Protein AF-0000000080196824 (afdb_homodimer)

Radius of gyration: 29.75 Å; Cα contacts (8 Å, |Δi|>4): 1132; chains: 2; bounding box: 91×101×77 Å

Nearest PDB structures (foldseek):
  8g93-assembly1_B  TM=7.989E-01  e=3.102E-22  Canis lupus familiaris
  8g9v-assembly2_C  TM=8.357E-01  e=9.296E-22  Homo sapiens
  8g93-assembly1_A  TM=8.268E-01  e=2.183E-21  Canis lupus familiaris
  9av4-assembly1_A  TM=8.297E-01  e=2.466E-21  Homo sapiens
  8g9m-assembly1_A  TM=8.787E-01  e=1.980E-15  Acinetobacter baumannii

Foldseek 3Di:
DPPVVVVVVVVVVVVVVVVVVVVVVVLVPQFDFAQQAAAEEEFEPLLDFLNVLLQLVSQLSNHQYEYEEQDPVSVVVSQVVSLVRQNPPPPPDPDSPPVPPDPDDDPDPPPPPGDPSYHYDNAQQLDLVRLLVVLVPDDAHQEYAYPFADFDPAFPVPDDVSSLSSRLRRLAVSLVSNCVRHVVVCLVVLGHEYEHEAECLLVPPDPRGNSRSVSRVNSVVVQVVVVVVSVVSPPDPGNYFYEYEYEYAAPPPPPPPPPPPPPPPPDPPPPDPCPCPPPPPVPDPPDPPPPPVPPCVLPVVVVLPCPPRDHDGSNNSSVVVVVCSRRRPHYHYVVNVVVCLVVLVVDDPVVSVVVVCVSPPDDPPPPD/DPPVVVVVVVVVVVVVVVVVVVVVVVLVPQFDFAQQAAAEEEEEPLLDFLNVLLQLVSQLSNHQYEYEEQDPVSVVVSQVVSLVRQNPPPPPDPPSPPPPPDPDDDDDDPPPPGDPSYHYDNAQQLDLVRLLVVLVPDDAHQEYAYPFADFDPAFPVPDDVSSLSSRLRRLAVSLVSNCVRHVVVCLVVLGHEYEHEAECLLVPPDPRGNSRSVSRVNSVVVQVVVQVVSVVSPPDPGNYFYEYEYEYAAPPPPPPPPPPVPPPPPDPPPDDPCPCPPPPPVPPPDDPPPPPVPPCVLPVVVVLPCPPRDHDGSNNSSVVRVVCSRRRPHYHYVVNVVVCLVVLVVDDPVVSVVVVCVSPPDDPPPPD

Solvent-accessible surface area (backbone atoms only — not comparable to full-atom values): 40588 Å² total; per-residue (Å²): 118,64,65,63,56,47,55,52,49,52,53,51,47,51,50,38,47,52,45,41,54,53,42,57,58,46,49,69,70,65,55,52,80,47,86,55,56,71,37,31,32,38,26,32,30,19,47,48,67,44,20,25,40,35,50,55,52,41,39,55,51,34,18,31,37,34,32,31,27,70,49,63,70,42,42,50,52,42,35,57,57,43,49,69,55,70,68,51,64,78,63,88,68,84,71,76,70,72,79,74,64,76,79,70,83,70,94,74,69,84,67,72,77,53,30,90,45,51,45,77,46,77,34,47,49,60,34,66,67,46,44,51,56,54,56,68,69,50,70,86,55,34,29,40,37,43,44,38,75,52,72,77,91,60,49,52,83,77,50,61,68,65,58,47,51,35,28,38,24,32,34,32,47,44,56,52,54,47,46,61,67,43,44,61,57,13,61,73,68,39,39,23,35,46,35,40,57,50,34,44,42,39,79,39,46,26,54,55,36,29,62,44,9,11,22,28,15,15,36,50,17,35,48,42,3,48,47,42,36,51,57,69,65,39,79,60,92,59,56,50,44,44,25,40,39,33,41,51,42,67,58,70,78,61,80,67,80,67,77,70,67,75,71,64,81,72,80,77,77,77,80,69,89,67,83,70,85,74,76,80,75,69,75,71,79,70,70,82,65,80,72,65,73,54,73,55,68,83,54,33,58,70,63,39,64,48,75,59,89,56,79,38,50,36,59,58,52,21,51,51,50,53,49,27,64,29,35,62,43,51,70,44,46,42,61,56,43,59,53,53,52,47,54,47,66,63,30,51,65,72,56,37,51,55,56,47,46,68,74,66,63,71,65,76,76,70,78,123,119,65,64,65,56,46,55,52,49,52,52,51,47,51,53,37,48,53,45,42,55,53,41,56,59,47,48,70,71,64,54,52,79,46,85,55,56,69,37,31,33,39,25,32,29,20,46,47,66,44,21,26,40,35,50,55,51,42,40,55,51,35,17,31,38,35,34,32,27,69,48,64,69,42,42,51,51,41,35,57,56,44,49,70,56,69,67,50,65,80,63,88,68,84,72,77,69,70,81,74,64,74,82,72,83,70,92,72,76,82,64,72,77,53,32,91,47,51,47,76,45,75,34,48,47,60,35,66,65,47,43,50,55,55,57,69,70,50,72,86,54,35,29,39,37,43,44,39,73,54,72,76,91,59,50,53,83,76,48,60,68,68,59,47,52,35,26,38,24,31,36,32,47,43,57,52,56,48,45,61,66,42,45,60,57,13,60,75,69,38,41,22,34,47,35,41,57,49,35,43,41,38,78,38,46,26,54,54,36,28,62,45,10,11,22,28,15,15,36,50,18,34,47,43,3,49,46,41,36,51,57,70,66,38,75,64,91,58,55,50,44,43,26,39,37,33,41,52,42,66,59,68,78,61,79,68,78,67,75,71,67,73,70,65,82,74,80,79,77,73,85,68,90,67,86,67,84,73,77,78,76,70,74,71,78,68,70,82,65,80,71,65,74,53,73,57,68,82,54,32,54,72,62,38,63,48,76,59,89,58,81,40,50,38,59,58,52,21,50,53,51,54,49,27,64,30,34,61,43,51,69,44,46,43,62,56,43,60,55,55,52,47,53,47,66,63,31,52,66,71,58,36,50,55,56,45,47,68,74,65,63,70,65,77,77,70,78,124

Secondary structure (DSSP, 8-state):
-HHHHHHHHHHHHHHHHHHHHHHHHHHHHH------TT-EEEEETTTSHHHHHHHHHHHHTT-EEEEEES-HHHHHHHHHHHHTS----SSS------TTS---SS---------TTEEEEE--TT-HHHHHHHHHT----SEEEE------SS-GGGS-HHHHHHHHIIIIIHHHHHHHHHHHHHHHHT-EEEEEE--GGGTS--SS-HHHHHHHHHHHHHHHHHHHHHHHTTTS--SEEEEEEEES-B--------------------------------------------HHHHT-HHHHT--S--PBPHHHHHHHHHHHHHHT-SEEEESGGGGGGGGGGGS-HHHHHHHHHHHH--------/-HHHHHHHHHHHHHHHHHHHHHHHHHHHHH------TT-EEEEET-SSHHHHHHHHHHHHTT-EEEEEES-HHHHHHHHHHHTTS----SSS------TTSS--SS---------TTEEEEE--TT-HHHHHHHHHT----SEEEE------SS-GGGS-HHHHHHHHIIIIIHHHHHHHHHHHHHHHHT-EEEEEE--GGGTS--SS-HHHHHHHHHHHHHHHHHHHHHHHT-SS--SEEEEEEEES-B--------------------------------------------HHHHT-HHHHT--S--PBPHHHHHHHHHHHHHHT-SEEEESGGGGGGGGGGGS-HHHHHHHHHHHH--------

Organism: NCBI:txid67003

pLDDT: mean 73.85, std 26.49, range [19.97, 98.75]

InterPro domains:
  IPR002347 Short-chain dehydrogenase/reductase SDR [PF00106] (39-83)
  IPR002347 Short-chain dehydrogenase/reductase SDR [PF00106] (131-253)
  IPR002347 Short-chain dehydrogenase/reductase SDR [PR00081] (40-57)
  IPR002347 Short-chain dehydrogenase/reductase SDR [PR00081] (186-202)
  IPR002347 Short-chain dehydrogenase/reductase SDR [PR00081] (212-231)
  IPR036291 NAD(P)-binding domain superfamily [SSF51735] (35-358)

Sequence (736 aa):
MGKGKVGVMIFLIFVSITAWVLWSIYSFFIYRRTSVAGKTVLITGGSTGIGRCIALRFLKLNAKVVVWDYSLDKLEKLSQEANLIKSYRSDGEGEERDISDETSSTQEGTHTPSHSNLVTSVVDFSNRIHVQRAAKLLGPVHIVVNAANLSGTKHFFDRPDESTERILFTNVMCSLVLARVCLPSMLRQQDGHFVTITDMKGLIGDGEHPDYAASQWAAIGVHESIQMMIAGKKGKRGKVHSTLICPYGISSSSETISSSSSSSPSTLSLSSSMKGTTTKATSSPKPPTEDRLNRTSIFNPLRMFSFMPRQVTPEEVAEYCVWAVCYGVERVYIPNSLLFFPLLRILPVRWYLWIQSFFTSRKPLATSMGKGKVGVMIFLIFVSITAWVLWSIYSFFIYRRTSVAGKTVLITGGSTGIGRCIALRFLKLNAKVVVWDYSLDKLEKLSQEANLIKSYRSDGEGEERDISDETSSTQEGTHTPSHSNLVTSVVDFSNRIHVQRAAKLLGPVHIVVNAANLSGTKHFFDRPDESTERILFTNVMCSLVLARVCLPSMLRQQDGHFVTITDMKGLIGDGEHPDYAASQWAAIGVHESIQMMIAGKKGKRGKVHSTLICPYGISSSSETISSSSSSSPSTLSLSSSMKGTTTKATSSPKPPTEDRLNRTSIFNPLRMFSFMPRQVTPEEVAEYCVWAVCYGVERVYIPNSLLFFPLLRILPVRWYLWIQSFFTSRKPLATS

Structure (mmCIF, N/CA/C/O backbone):
data_AF-0000000080196824-model_v1
#
loop_
_entity.id
_entity.type
_entity.pdbx_description
1 polymer 'Short-chain dehydrogenase'
#
loop_
_atom_site.group_PDB
_atom_site.id
_atom_site.type_symbol
_atom_site.label_atom_id
_atom_site.label_alt_id
_atom_site.label_comp_id
_atom_site.label_asym_id
_atom_site.label_entity_id
_atom_site.label_seq_id
_atom_site.pdbx_PDB_ins_code
_atom_site.Cartn_x
_atom_site.Cartn_y
_atom_site.Cartn_z
_atom_site.occupancy
_atom_site.B_iso_or_equiv
_atom_site.auth_seq_id
_atom_site.auth_comp_id
_atom_site.auth_asym_id
_atom_site.auth_atom_id
_atom_site.pdbx_PDB_model_num
ATOM 1 N N . MET A 1 1 ? -2.152 5.789 30.969 1 39.38 1 MET A N 1
ATOM 2 C CA . MET A 1 1 ? -2.373 5.766 29.531 1 39.38 1 MET A CA 1
ATOM 3 C C . MET A 1 1 ? -1.915 4.438 28.938 1 39.38 1 MET A C 1
ATOM 5 O O . MET A 1 1 ? -2.531 3.93 28 1 39.38 1 MET A O 1
ATOM 9 N N . GLY A 1 2 ? -0.992 3.941 29.766 1 49.03 2 GLY A N 1
ATOM 10 C CA . GLY A 1 2 ? -0.23 2.762 29.391 1 49.03 2 GLY A CA 1
ATOM 11 C C . GLY A 1 2 ? -0.946 1.463 29.703 1 49.03 2 GLY A C 1
ATOM 12 O O . GLY A 1 2 ? -0.847 0.493 28.953 1 49.03 2 GLY A O 1
ATOM 13 N N . LYS A 1 3 ? -1.875 1.521 30.828 1 54.88 3 LYS A N 1
ATOM 14 C CA . LYS A 1 3 ? -2.42 0.269 31.359 1 54.88 3 LYS A CA 1
ATOM 15 C C . LYS A 1 3 ? -3.475 -0.302 30.406 1 54.88 3 LYS A C 1
ATOM 17 O O . LYS A 1 3 ? -3.49 -1.506 30.141 1 54.88 3 LYS A O 1
ATOM 22 N N . GLY A 1 4 ? -4.328 0.526 29.812 1 58.19 4 GLY A N 1
ATOM 23 C CA . GLY A 1 4 ? -5.387 0.082 28.922 1 58.19 4 GLY A CA 1
ATOM 24 C C . GLY A 1 4 ? -4.863 -0.506 27.625 1 58.19 4 GLY A C 1
ATOM 25 O O . GLY A 1 4 ? -5.383 -1.517 27.141 1 58.19 4 GLY A O 1
ATOM 26 N N . LYS A 1 5 ? -3.74 -0.051 27.219 1 67.06 5 LYS A N 1
ATOM 27 C CA . LYS A 1 5 ? -3.158 -0.546 25.969 1 67.06 5 LYS A CA 1
ATOM 28 C C . LYS A 1 5 ? -2.572 -1.943 26.156 1 67.06 5 LYS A C 1
ATOM 30 O O . LYS A 1 5 ? -2.727 -2.805 25.281 1 67.06 5 LYS A O 1
ATOM 35 N N . VAL A 1 6 ? -2.16 -2.248 27.391 1 63.53 6 VAL A N 1
ATOM 36 C CA . VAL A 1 6 ? -1.516 -3.529 27.656 1 63.53 6 VAL A CA 1
ATOM 37 C C . VAL A 1 6 ? -2.57 -4.633 27.734 1 63.53 6 VAL A C 1
ATOM 39 O O . VAL A 1 6 ? -2.383 -5.719 27.172 1 63.53 6 VAL A O 1
ATOM 42 N N . GLY A 1 7 ? -3.693 -4.371 28.406 1 62.88 7 GLY A N 1
ATOM 43 C CA . GLY A 1 7 ? -4.766 -5.348 28.5 1 62.88 7 GLY A CA 1
ATOM 44 C C . GLY A 1 7 ? -5.332 -5.742 27.156 1 62.88 7 GLY A C 1
ATOM 45 O O . GLY A 1 7 ? -5.566 -6.926 26.891 1 62.88 7 GLY A O 1
ATOM 46 N N . VAL A 1 8 ? -5.422 -4.883 26.344 1 68.06 8 VAL A N 1
ATOM 47 C CA . VAL A 1 8 ? -5.961 -5.133 25 1 68.06 8 VAL A CA 1
ATOM 48 C C . VAL A 1 8 ? -4.973 -5.977 24.203 1 68.06 8 VAL A C 1
ATOM 50 O O . VAL A 1 8 ? -5.375 -6.891 23.484 1 68.06 8 VAL A O 1
ATOM 53 N N . MET A 1 9 ? -3.762 -5.699 24.469 1 67.56 9 MET A N 1
ATOM 54 C CA . MET A 1 9 ? -2.74 -6.441 23.734 1 67.56 9 MET A CA 1
ATOM 55 C C . MET A 1 9 ? -2.734 -7.91 24.141 1 67.56 9 MET A C 1
ATOM 57 O O . MET A 1 9 ? -2.668 -8.797 23.297 1 67.56 9 MET A O 1
ATOM 61 N N . ILE A 1 10 ? -2.873 -8.117 25.422 1 64.88 10 ILE A N 1
ATOM 62 C CA . ILE A 1 10 ? -2.887 -9.484 25.938 1 64.88 10 ILE A CA 1
ATOM 63 C C . ILE A 1 10 ? -4.117 -10.219 25.406 1 64.88 10 ILE A C 1
ATOM 65 O O . ILE A 1 10 ? -4.027 -11.375 24.984 1 64.88 10 ILE A O 1
ATOM 69 N N . PHE A 1 11 ? -5.176 -9.602 25.5 1 68.81 11 PHE A N 1
ATOM 70 C CA . PHE A 1 11 ? -6.418 -10.188 25 1 68.81 11 PHE A CA 1
ATOM 71 C C . PHE A 1 11 ? -6.297 -10.523 23.516 1 68.81 11 PHE A C 1
ATOM 73 O O . PHE A 1 11 ? -6.688 -11.609 23.094 1 68.81 11 PHE A O 1
ATOM 80 N N . LEU A 1 12 ? -5.727 -9.727 22.75 1 67.62 12 LEU A N 1
ATOM 81 C CA . LEU A 1 12 ? -5.613 -9.938 21.312 1 67.62 12 LEU A CA 1
ATOM 82 C C . LEU A 1 12 ? -4.656 -11.086 21.016 1 67.62 12 LEU A C 1
ATOM 84 O O . LEU A 1 12 ? -4.891 -11.859 20.078 1 67.62 12 LEU A O 1
ATOM 88 N N . ILE A 1 13 ? -3.754 -11.164 21.828 1 65.5 13 ILE A N 1
ATOM 89 C CA . ILE A 1 13 ? -2.814 -12.266 21.656 1 65.5 13 ILE A CA 1
ATOM 90 C C . ILE A 1 13 ? -3.51 -13.594 21.938 1 65.5 13 ILE A C 1
ATOM 92 O O . ILE A 1 13 ? -3.346 -14.562 21.188 1 65.5 13 ILE A O 1
ATOM 96 N N . PHE A 1 14 ? -4.262 -13.578 23.016 1 65.88 14 PHE A N 1
ATOM 97 C CA . PHE A 1 14 ? -5.012 -14.781 23.344 1 65.88 14 PHE A CA 1
ATOM 98 C C . PHE A 1 14 ? -5.957 -15.164 22.219 1 65.88 14 PHE A C 1
ATOM 100 O O . PHE A 1 14 ? -6.035 -16.328 21.828 1 65.88 14 PHE A O 1
ATOM 107 N N . VAL A 1 15 ? -6.535 -14.297 21.719 1 68.19 15 VAL A N 1
ATOM 108 C CA . VAL A 1 15 ? -7.469 -14.531 20.625 1 68.19 15 VAL A CA 1
ATOM 109 C C . VAL A 1 15 ? -6.711 -15.039 19.406 1 68.19 15 VAL A C 1
ATOM 111 O O . VAL A 1 15 ? -7.164 -15.969 18.734 1 68.19 15 VAL A O 1
ATOM 114 N N . SER A 1 16 ? -5.527 -14.445 19.234 1 69.81 16 SER A N 1
ATOM 115 C CA . SER A 1 16 ? -4.754 -14.844 18.062 1 69.81 16 SER A CA 1
ATOM 116 C C . SER A 1 16 ? -4.254 -16.281 18.203 1 69.81 16 SER A C 1
ATOM 118 O O . SER A 1 16 ? -4.316 -17.047 17.234 1 69.81 16 SER A O 1
ATOM 120 N N . ILE A 1 17 ? -3.859 -16.578 19.375 1 67.81 17 ILE A N 1
ATOM 121 C CA . ILE A 1 17 ? -3.361 -17.922 19.609 1 67.81 17 ILE A CA 1
ATOM 122 C C . ILE A 1 17 ? -4.496 -18.938 19.438 1 67.81 17 ILE A C 1
ATOM 124 O O . ILE A 1 17 ? -4.324 -19.953 18.766 1 67.81 17 ILE A O 1
ATOM 128 N N . THR A 1 18 ? -5.59 -18.672 20.047 1 69.25 18 THR A N 1
ATOM 129 C CA . THR A 1 18 ? -6.742 -19.562 19.922 1 69.25 18 THR A CA 1
ATOM 130 C C . THR A 1 18 ? -7.156 -19.703 18.469 1 69.25 18 THR A C 1
ATOM 132 O O . THR A 1 18 ? -7.457 -20.812 18.016 1 69.25 18 THR A O 1
ATOM 135 N N . ALA A 1 19 ? -7.129 -18.703 17.828 1 69.62 19 ALA A N 1
ATOM 136 C CA . ALA A 1 19 ? -7.516 -18.719 16.422 1 69.62 19 ALA A CA 1
ATOM 137 C C . ALA A 1 19 ? -6.555 -19.578 15.602 1 69.62 19 ALA A C 1
ATOM 139 O O . ALA A 1 19 ? -6.98 -20.328 14.711 1 69.62 19 ALA A O 1
ATOM 140 N N . TRP A 1 20 ? -5.359 -19.5 15.953 1 70.19 20 TRP A N 1
ATOM 141 C CA . TRP A 1 20 ? -4.367 -20.281 15.211 1 70.19 20 TRP A CA 1
ATOM 142 C C . TRP A 1 20 ? -4.516 -21.766 15.5 1 70.19 20 TRP A C 1
ATOM 144 O O . TRP A 1 20 ? -4.387 -22.594 14.594 1 70.19 20 TRP A O 1
ATOM 154 N N . VAL A 1 21 ? -4.727 -22.047 16.672 1 68.56 21 VAL A N 1
ATOM 155 C CA . VAL A 1 21 ? -4.906 -23.453 17.031 1 68.56 21 VAL A CA 1
ATOM 156 C C . VAL A 1 21 ? -6.133 -24.016 16.328 1 68.56 21 VAL A C 1
ATOM 158 O O . VAL A 1 21 ? -6.066 -25.094 15.719 1 68.56 21 VAL A O 1
ATOM 161 N N . LEU A 1 22 ? -7.148 -23.375 16.328 1 70 22 LEU A N 1
ATOM 162 C CA . LEU A 1 22 ? -8.375 -23.828 15.68 1 70 22 LEU A CA 1
ATOM 163 C C . LEU A 1 22 ? -8.188 -23.906 14.172 1 70 22 LEU A C 1
ATOM 165 O O . LEU A 1 22 ? -8.695 -24.828 13.531 1 70 22 LEU A O 1
ATOM 169 N N 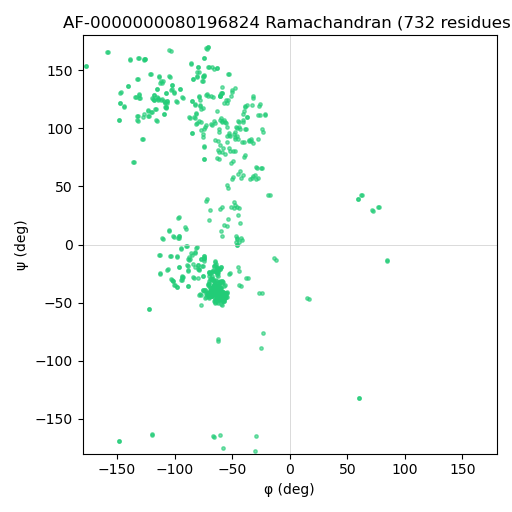. TRP A 1 23 ? -7.508 -22.984 13.695 1 72.69 23 TRP A N 1
ATOM 170 C CA . TRP A 1 23 ? -7.246 -22.984 12.266 1 72.69 23 TRP A CA 1
ATOM 171 C C . TRP A 1 23 ? -6.371 -24.156 11.859 1 72.69 23 TRP A C 1
ATOM 173 O O . TRP A 1 23 ? -6.582 -24.766 10.805 1 72.69 23 TRP A O 1
ATOM 183 N N . SER A 1 24 ? -5.363 -24.391 12.641 1 68.69 24 SER A N 1
ATOM 184 C CA . SER A 1 24 ? -4.48 -25.516 12.352 1 68.69 24 SER A CA 1
ATOM 185 C C . SER A 1 24 ? -5.258 -26.812 12.281 1 68.69 24 SER A C 1
ATOM 187 O O . SER A 1 24 ? -5.012 -27.641 11.398 1 68.69 24 SER A O 1
ATOM 189 N N . ILE A 1 25 ? -6.203 -26.953 13.023 1 68.06 25 ILE A N 1
ATOM 190 C CA . ILE A 1 25 ? -7.051 -28.141 13.016 1 68.06 25 ILE A CA 1
ATOM 191 C C . ILE A 1 25 ? -7.949 -28.125 11.781 1 68.06 25 ILE A C 1
ATOM 193 O O . ILE A 1 25 ? -8.07 -29.141 11.078 1 68.06 25 ILE A O 1
ATOM 197 N N . TYR A 1 26 ? -8.477 -27.078 11.562 1 70.31 26 TYR A N 1
ATOM 198 C CA . TYR A 1 26 ? -9.398 -26.891 10.438 1 70.31 26 TYR A CA 1
ATOM 199 C C . TYR A 1 26 ? -8.672 -27.094 9.109 1 70.31 26 TYR A C 1
ATOM 201 O O . TYR A 1 26 ? -9.195 -27.734 8.203 1 70.31 26 TYR A O 1
ATOM 209 N N . SER A 1 27 ? -7.527 -26.438 9.047 1 70.31 27 SER A N 1
ATOM 210 C CA . SER A 1 27 ? -6.746 -26.453 7.812 1 70.31 27 SER A CA 1
ATOM 211 C C . SER A 1 27 ? -6.395 -27.891 7.406 1 70.31 27 SER A C 1
ATOM 213 O O . SER A 1 27 ? -6.242 -28.172 6.219 1 70.31 27 SER A O 1
ATOM 215 N N . PHE A 1 28 ? -6.219 -28.703 8.352 1 66.69 28 PHE A N 1
ATOM 216 C CA . PHE A 1 28 ? -5.887 -30.094 8.086 1 66.69 28 PHE A CA 1
ATOM 217 C C . PHE A 1 28 ? -7.008 -30.781 7.324 1 66.69 28 PHE A C 1
ATOM 219 O O . PHE A 1 28 ? -6.758 -31.688 6.527 1 66.69 28 PHE A O 1
ATOM 226 N N . PHE A 1 29 ? -8.156 -30.234 7.434 1 67 29 PHE A N 1
ATOM 227 C CA . PHE A 1 29 ? -9.305 -30.906 6.852 1 67 29 PHE A CA 1
ATOM 228 C C . PHE A 1 29 ? -9.773 -30.203 5.594 1 67 29 PHE A C 1
ATOM 230 O O . PHE A 1 29 ? -10.391 -30.812 4.719 1 67 29 PHE A O 1
ATOM 237 N N . ILE A 1 30 ? -9.445 -29.016 5.461 1 66.62 30 ILE A N 1
ATOM 238 C CA . ILE A 1 30 ? -10.133 -28.25 4.438 1 66.62 30 ILE A CA 1
ATOM 239 C C . ILE A 1 30 ? -9.242 -28.125 3.201 1 66.62 30 ILE A C 1
ATOM 241 O O . ILE A 1 30 ? -9.742 -28.047 2.074 1 66.62 30 ILE A O 1
ATOM 245 N N . TYR A 1 31 ? -7.98 -28.094 3.395 1 71.06 31 TYR A N 1
ATOM 246 C CA . TYR A 1 31 ? -7.113 -27.891 2.242 1 71.06 31 TYR A CA 1
ATOM 247 C C . TYR A 1 31 ? -6.906 -29.188 1.473 1 71.06 31 TYR A C 1
ATOM 249 O O . TYR A 1 31 ? -6.309 -30.141 1.988 1 71.06 31 TYR A O 1
ATOM 257 N N . ARG A 1 32 ? -7.586 -29.266 0.33 1 79.62 32 ARG A N 1
ATOM 258 C CA . ARG A 1 32 ? -7.457 -30.406 -0.569 1 79.62 32 ARG A CA 1
ATOM 259 C C . ARG A 1 32 ? -6.766 -30.016 -1.867 1 79.62 32 ARG A C 1
ATOM 261 O O . ARG A 1 32 ? -7.008 -28.922 -2.4 1 79.62 32 ARG A O 1
ATOM 268 N N . ARG A 1 33 ? -5.992 -30.859 -2.289 1 87.06 33 ARG A N 1
ATOM 269 C CA . ARG A 1 33 ? -5.238 -30.562 -3.502 1 87.06 33 ARG A CA 1
ATOM 270 C C . ARG A 1 33 ? -6.141 -30.594 -4.73 1 87.06 33 ARG A C 1
ATOM 272 O O . ARG A 1 33 ? -6.953 -31.5 -4.891 1 87.06 33 ARG A O 1
ATOM 279 N N . THR A 1 34 ? -6.066 -29.578 -5.477 1 88.25 34 THR A N 1
ATOM 280 C CA . THR A 1 34 ? -6.789 -29.516 -6.738 1 88.25 34 THR A CA 1
ATOM 281 C C . THR A 1 34 ? -5.824 -29.531 -7.918 1 88.25 34 THR A C 1
ATOM 283 O O . THR A 1 34 ? -4.75 -28.922 -7.859 1 88.25 34 THR A O 1
ATOM 286 N N . SER A 1 35 ? -6.191 -30.25 -8.906 1 92.44 35 SER A N 1
ATOM 287 C CA . SER A 1 35 ? -5.352 -30.344 -10.094 1 92.44 35 SER A CA 1
ATOM 288 C C . SER A 1 35 ? -5.422 -29.062 -10.922 1 92.44 35 SER A C 1
ATOM 290 O O . SER A 1 35 ? -6.484 -28.453 -11.047 1 92.44 35 SER A O 1
ATOM 292 N N . VAL A 1 36 ? -4.289 -28.688 -11.547 1 95.06 36 VAL A N 1
ATOM 293 C CA . VAL A 1 36 ? -4.238 -27.516 -12.398 1 95.06 36 VAL A CA 1
ATOM 294 C C . VAL A 1 36 ? -4.082 -27.922 -13.859 1 95.06 36 VAL A C 1
ATOM 296 O O . VAL A 1 36 ? -3.902 -27.078 -14.734 1 95.06 36 VAL A O 1
ATOM 299 N N . ALA A 1 37 ? -4.129 -29.234 -14.07 1 94.88 37 ALA A N 1
ATOM 300 C CA . ALA A 1 37 ? -4.008 -29.75 -15.43 1 94.88 37 ALA A CA 1
ATOM 301 C C . ALA A 1 37 ? -5.129 -29.219 -16.312 1 94.88 37 ALA A C 1
ATOM 303 O O . ALA A 1 37 ? -6.301 -29.234 -15.93 1 94.88 37 ALA A O 1
ATOM 304 N N . GLY A 1 38 ? -4.715 -28.641 -17.469 1 94.38 38 GLY A N 1
ATOM 305 C CA . GLY A 1 38 ? -5.688 -28.156 -18.438 1 94.38 38 GLY A CA 1
ATOM 306 C C . GLY A 1 38 ? -6.18 -26.766 -18.125 1 94.38 38 GLY A C 1
ATOM 307 O O . GLY A 1 38 ? -6.844 -26.125 -18.953 1 94.38 38 GLY A O 1
ATOM 308 N N . LYS A 1 39 ? -5.93 -26.281 -16.953 1 96.06 39 LYS A N 1
ATOM 309 C CA . LYS A 1 39 ? -6.352 -24.922 -16.594 1 96.06 39 LYS A CA 1
ATOM 310 C C . LYS A 1 39 ? -5.457 -23.875 -17.25 1 96.06 39 LYS A C 1
ATOM 312 O O . LYS A 1 39 ? -4.25 -24.078 -17.391 1 96.06 39 LYS A O 1
ATOM 317 N N . THR A 1 40 ? -6.066 -22.781 -17.609 1 97.38 40 THR A N 1
ATOM 318 C CA . THR A 1 40 ? -5.312 -21.688 -18.188 1 97.38 40 THR A CA 1
ATOM 319 C C . THR A 1 40 ? -4.719 -20.797 -17.109 1 97.38 40 THR A C 1
ATOM 321 O O . THR A 1 40 ? -5.441 -20.281 -16.25 1 97.38 40 THR A O 1
ATOM 324 N N . VAL A 1 41 ? -3.375 -20.625 -17.156 1 98.5 41 VAL A N 1
ATOM 325 C CA . VAL A 1 41 ? -2.637 -19.828 -16.188 1 98.5 41 VAL A CA 1
ATOM 326 C C . VAL A 1 41 ? -1.981 -18.641 -16.891 1 98.5 41 VAL A C 1
ATOM 328 O O . VAL A 1 41 ? -1.159 -18.828 -17.797 1 98.5 41 VAL A O 1
ATOM 331 N N . LEU A 1 42 ? -2.381 -17.453 -16.531 1 98.62 42 LEU A N 1
ATOM 332 C CA . LEU A 1 42 ? -1.718 -16.25 -17 1 98.62 42 LEU A CA 1
ATOM 333 C C . LEU A 1 42 ? -0.636 -15.797 -16.031 1 98.62 42 LEU A C 1
ATOM 335 O O . LEU A 1 42 ? -0.902 -15.617 -14.844 1 98.62 42 LEU A O 1
ATOM 339 N N . ILE A 1 43 ? 0.582 -15.609 -16.516 1 98.69 43 ILE A N 1
ATOM 340 C CA . ILE A 1 43 ? 1.7 -15.156 -15.695 1 98.69 43 ILE A CA 1
ATOM 341 C C . ILE A 1 43 ? 2.281 -13.875 -16.281 1 98.69 43 ILE A C 1
ATOM 343 O O . ILE A 1 43 ? 2.789 -13.867 -17.406 1 98.69 43 ILE A O 1
ATOM 347 N N . THR A 1 44 ? 2.164 -12.82 -15.539 1 98.06 44 THR A N 1
ATOM 348 C CA . THR A 1 44 ? 2.848 -11.594 -15.922 1 98.06 44 THR A CA 1
ATOM 349 C C . THR A 1 44 ? 4.297 -11.609 -15.445 1 98.06 44 THR A C 1
ATOM 351 O O . THR A 1 44 ? 4.59 -12.094 -14.352 1 98.06 44 THR A O 1
ATOM 354 N N . GLY A 1 45 ? 5.176 -11.07 -16.266 1 97.06 45 GLY A N 1
ATOM 355 C CA . GLY A 1 45 ? 6.586 -11.141 -15.914 1 97.06 45 GLY A CA 1
ATOM 356 C C . GLY A 1 45 ? 7.102 -12.562 -15.828 1 97.06 45 GLY A C 1
ATOM 357 O O . GLY A 1 45 ? 7.836 -12.906 -14.891 1 97.06 45 GLY A O 1
ATOM 358 N N . GLY A 1 46 ? 6.703 -13.344 -16.75 1 97.31 46 GLY A N 1
ATOM 359 C CA . GLY A 1 46 ? 6.918 -14.773 -16.609 1 97.31 46 GLY A CA 1
ATOM 360 C C . GLY A 1 46 ? 8.164 -15.266 -17.312 1 97.31 46 GLY A C 1
ATOM 361 O O . GLY A 1 46 ? 8.422 -16.469 -17.359 1 97.31 46 GLY A O 1
ATOM 362 N N . SER A 1 47 ? 9 -14.367 -17.875 1 95.69 47 SER A N 1
ATOM 363 C CA . SER A 1 47 ? 10.133 -14.844 -18.656 1 95.69 47 SER A CA 1
ATOM 364 C C . SER A 1 47 ? 11.414 -14.844 -17.828 1 95.69 47 SER A C 1
ATOM 366 O O . SER A 1 47 ? 12.43 -15.383 -18.266 1 95.69 47 SER A O 1
ATOM 368 N N . THR A 1 48 ? 11.414 -14.242 -16.625 1 93.44 48 THR A N 1
ATOM 369 C CA . THR A 1 48 ? 12.625 -14.18 -15.812 1 93.44 48 THR A CA 1
ATOM 370 C C . THR A 1 48 ? 12.297 -14.438 -14.344 1 93.44 48 THR A C 1
ATOM 372 O O . THR A 1 48 ? 11.125 -14.461 -13.961 1 93.44 48 THR A O 1
ATOM 375 N N . GLY A 1 49 ? 13.266 -14.805 -13.641 1 93.5 49 GLY A N 1
ATOM 376 C CA . GLY A 1 49 ? 13.172 -14.852 -12.188 1 93.5 49 GLY A CA 1
ATOM 377 C C . GLY A 1 49 ? 12.094 -15.789 -11.688 1 93.5 49 GLY A C 1
ATOM 378 O O . GLY A 1 49 ? 12.023 -16.953 -12.102 1 93.5 49 GLY A O 1
ATOM 379 N N . ILE A 1 50 ? 11.312 -15.281 -10.773 1 95.94 50 ILE A N 1
ATOM 380 C CA . ILE A 1 50 ? 10.258 -16.047 -10.125 1 95.94 50 ILE A CA 1
ATOM 381 C C . ILE A 1 50 ? 9.203 -16.453 -11.156 1 95.94 50 ILE A C 1
ATOM 383 O O . ILE A 1 50 ? 8.75 -17.594 -11.188 1 95.94 50 ILE A O 1
ATOM 387 N N . GLY A 1 51 ? 8.875 -15.516 -12.055 1 97.69 51 GLY A N 1
ATOM 388 C CA . GLY A 1 51 ? 7.859 -15.781 -13.062 1 97.69 51 GLY A CA 1
ATOM 389 C C . GLY A 1 51 ? 8.227 -16.922 -13.992 1 97.69 51 GLY A C 1
ATOM 390 O O . GLY A 1 51 ? 7.391 -17.766 -14.312 1 97.69 51 GLY A O 1
ATOM 391 N N . ARG A 1 52 ? 9.422 -16.922 -14.359 1 97.5 52 ARG A N 1
ATOM 392 C CA . ARG A 1 52 ? 9.922 -17.984 -15.234 1 97.5 52 ARG A CA 1
ATOM 393 C C . ARG A 1 52 ? 9.805 -19.344 -14.547 1 97.5 52 ARG A C 1
ATOM 395 O O . ARG A 1 52 ? 9.312 -20.297 -15.148 1 97.5 52 ARG A O 1
ATOM 402 N N . CYS A 1 53 ? 10.234 -19.391 -13.305 1 97.69 53 CYS A N 1
ATOM 403 C CA . CYS A 1 53 ? 10.188 -20.641 -12.555 1 97.69 53 CYS A CA 1
ATOM 404 C C . CYS A 1 53 ? 8.75 -21.109 -12.367 1 97.69 53 CYS A C 1
ATOM 406 O O . CYS A 1 53 ? 8.469 -22.312 -12.445 1 97.69 53 CYS A O 1
ATOM 408 N N . ILE A 1 54 ? 7.875 -20.219 -12.172 1 98.38 54 ILE A N 1
ATOM 409 C CA . ILE A 1 54 ? 6.465 -20.547 -11.992 1 98.38 54 ILE A CA 1
ATOM 410 C C . ILE A 1 54 ? 5.895 -21.078 -13.305 1 98.38 54 ILE A C 1
ATOM 412 O O . ILE A 1 54 ? 5.184 -22.094 -13.312 1 98.38 54 ILE A O 1
ATOM 416 N N . ALA A 1 55 ? 6.238 -20.406 -14.398 1 98.25 55 ALA A N 1
ATOM 417 C CA . ALA A 1 55 ? 5.762 -20.844 -15.711 1 98.25 55 ALA A CA 1
ATOM 418 C C . ALA A 1 55 ? 6.184 -22.281 -16 1 98.25 55 ALA A C 1
ATOM 420 O O . ALA A 1 55 ? 5.355 -23.109 -16.375 1 98.25 55 ALA A O 1
ATOM 421 N N . LEU A 1 56 ? 7.414 -22.562 -15.758 1 97.12 56 LEU A N 1
ATOM 422 C CA . LEU A 1 56 ? 7.949 -23.875 -16.047 1 97.12 56 LEU A CA 1
ATOM 423 C C . LEU A 1 56 ? 7.297 -24.938 -15.156 1 97.12 56 LEU A C 1
ATOM 425 O O . LEU A 1 56 ? 7.031 -26.047 -15.602 1 97.12 56 LEU A O 1
ATOM 429 N N . ARG A 1 57 ? 7 -24.578 -13.969 1 96.94 57 ARG A N 1
ATOM 430 C CA . ARG A 1 57 ? 6.387 -25.531 -13.047 1 96.94 57 ARG A CA 1
ATOM 431 C C . ARG A 1 57 ? 4.949 -25.828 -13.445 1 96.94 57 ARG A C 1
ATOM 433 O O . ARG A 1 57 ? 4.516 -26.984 -13.391 1 96.94 57 ARG A O 1
ATOM 440 N N . PHE A 1 58 ? 4.219 -24.875 -13.844 1 97.62 58 PHE A N 1
ATOM 441 C CA . PHE A 1 58 ? 2.846 -25.109 -14.273 1 97.62 58 PHE A CA 1
ATOM 442 C C . PHE A 1 58 ? 2.812 -25.938 -15.555 1 97.62 58 PHE A C 1
ATOM 444 O O . PHE A 1 58 ? 1.913 -26.766 -15.742 1 97.62 58 PHE A O 1
ATOM 451 N N . LEU A 1 59 ? 3.775 -25.703 -16.453 1 96.19 59 LEU A N 1
ATOM 452 C CA . LEU A 1 59 ? 3.863 -26.5 -17.656 1 96.19 59 LEU A CA 1
ATOM 453 C C . LEU A 1 59 ? 4.082 -27.969 -17.328 1 96.19 59 LEU A C 1
ATOM 455 O O . LEU A 1 59 ? 3.475 -28.859 -17.938 1 96.19 59 LEU A O 1
ATOM 459 N N . LYS A 1 60 ? 4.914 -28.188 -16.328 1 94.62 60 LYS A N 1
ATOM 460 C CA . LYS A 1 60 ? 5.195 -29.562 -15.891 1 94.62 60 LYS A CA 1
ATOM 461 C C . LYS A 1 60 ? 3.939 -30.219 -15.336 1 94.62 60 LYS A C 1
ATOM 463 O O . LYS A 1 60 ? 3.832 -31.453 -15.328 1 94.62 60 LYS A O 1
ATOM 468 N N . LEU A 1 61 ? 2.988 -29.453 -14.883 1 94.88 61 LEU A N 1
ATOM 469 C CA . LEU A 1 61 ? 1.741 -29.969 -14.328 1 94.88 61 LEU A CA 1
ATOM 470 C C . LEU A 1 61 ? 0.644 -29.984 -15.391 1 94.88 61 LEU A C 1
ATOM 472 O O . LEU A 1 61 ? -0.536 -30.141 -15.062 1 94.88 61 LEU A O 1
ATOM 476 N N . ASN A 1 62 ? 1 -29.688 -16.641 1 94.44 62 ASN A N 1
ATOM 477 C CA . ASN A 1 62 ? 0.141 -29.797 -17.828 1 94.44 62 ASN A CA 1
ATOM 478 C C . ASN A 1 62 ? -0.918 -28.703 -17.828 1 94.44 62 ASN A C 1
ATOM 480 O O . ASN A 1 62 ? -2.043 -28.922 -18.281 1 94.44 62 ASN A O 1
ATOM 484 N N . ALA A 1 63 ? -0.618 -27.609 -17.25 1 96.56 63 ALA A N 1
ATOM 485 C CA . ALA A 1 63 ? -1.472 -26.438 -17.391 1 96.56 63 ALA A CA 1
ATOM 486 C C . ALA A 1 63 ? -1.233 -25.719 -18.719 1 96.56 63 ALA A C 1
ATOM 488 O O . ALA A 1 63 ? -0.19 -25.906 -19.344 1 96.56 63 ALA A O 1
ATOM 489 N N . LYS A 1 64 ? -2.221 -25.031 -19.219 1 96.12 64 LYS A N 1
ATOM 490 C CA . LYS A 1 64 ? -2.043 -24.109 -20.344 1 96.12 64 LYS A CA 1
ATOM 491 C C . LYS A 1 64 ? -1.504 -22.766 -19.859 1 96.12 64 LYS A C 1
ATOM 493 O O . LYS A 1 64 ? -2.221 -22 -19.219 1 96.12 64 LYS A O 1
ATOM 498 N N . VAL A 1 65 ? -0.281 -22.438 -20.234 1 97.88 65 VAL A N 1
ATOM 499 C CA . VAL A 1 65 ? 0.403 -21.297 -19.625 1 97.88 65 VAL A CA 1
ATOM 500 C C . VAL A 1 65 ? 0.5 -20.156 -20.641 1 97.88 65 VAL A C 1
ATOM 502 O O . VAL A 1 65 ? 0.979 -20.344 -21.766 1 97.88 65 VAL A O 1
ATOM 505 N N . VAL A 1 66 ? -0.004 -19.016 -20.297 1 97.88 66 VAL A N 1
ATOM 506 C CA . VAL A 1 66 ? 0.141 -17.766 -21.047 1 97.88 66 VAL A CA 1
ATOM 507 C C . VAL A 1 66 ? 1.108 -16.844 -20.328 1 97.88 66 VAL A C 1
ATOM 509 O O . VAL A 1 66 ? 0.895 -16.5 -19.156 1 97.88 66 VAL A O 1
ATOM 512 N N . VAL A 1 67 ? 2.182 -16.406 -21.016 1 98.12 67 VAL A N 1
ATOM 513 C CA . VAL A 1 67 ? 3.191 -15.578 -20.359 1 98.12 67 VAL A CA 1
ATOM 514 C C . VAL A 1 67 ? 3.25 -14.211 -21.047 1 98.12 67 VAL A C 1
ATOM 516 O O . VAL A 1 67 ? 3.396 -14.133 -22.281 1 98.12 67 VAL A O 1
ATOM 519 N N . TRP A 1 68 ? 3.074 -13.195 -20.25 1 97.88 68 TRP A N 1
ATOM 520 C CA . TRP A 1 68 ? 3.305 -11.828 -20.703 1 97.88 68 TRP A CA 1
ATOM 521 C C . TRP A 1 68 ? 4.641 -11.305 -20.188 1 97.88 68 TRP A C 1
ATOM 523 O O . TRP A 1 68 ? 5.004 -11.547 -19.031 1 97.88 68 TRP A O 1
ATOM 533 N N . ASP A 1 69 ? 5.383 -10.648 -20.984 1 96.75 69 ASP A N 1
ATOM 534 C CA . ASP A 1 69 ? 6.609 -9.961 -20.594 1 96.75 69 ASP A CA 1
ATOM 535 C C . ASP A 1 69 ? 6.961 -8.859 -21.594 1 96.75 69 ASP A C 1
ATOM 537 O O . ASP A 1 69 ? 6.418 -8.828 -22.703 1 96.75 69 ASP A O 1
ATOM 541 N N . TYR A 1 70 ? 7.844 -8.031 -21.172 1 94.19 70 TYR A N 1
ATOM 542 C CA . TYR A 1 70 ? 8.164 -6.895 -22.031 1 94.19 70 TYR A CA 1
ATOM 543 C C . TYR A 1 70 ? 9.281 -7.246 -23 1 94.19 70 TYR A C 1
ATOM 545 O O . TYR A 1 70 ? 9.445 -6.586 -24.031 1 94.19 70 TYR A O 1
ATOM 553 N N . SER A 1 71 ? 10.078 -8.289 -22.797 1 95.12 71 SER A N 1
ATOM 554 C CA . SER A 1 71 ? 11.266 -8.602 -23.578 1 95.12 71 SER A CA 1
ATOM 555 C C . SER A 1 71 ? 11.023 -9.805 -24.484 1 95.12 71 SER A C 1
ATOM 557 O O . SER A 1 71 ? 10.875 -10.93 -24 1 95.12 71 SER A O 1
ATOM 559 N N . LEU A 1 72 ? 11.109 -9.555 -25.766 1 95.81 72 LEU A N 1
ATOM 560 C CA . LEU A 1 72 ? 10.93 -10.633 -26.734 1 95.81 72 LEU A CA 1
ATOM 561 C C . LEU A 1 72 ? 12.039 -11.672 -26.609 1 95.81 72 LEU A C 1
ATOM 563 O O . LEU A 1 72 ? 11.789 -12.875 -26.672 1 95.81 72 LEU A O 1
ATOM 567 N N . ASP A 1 73 ? 13.227 -11.188 -26.359 1 96.62 73 ASP A N 1
ATOM 568 C CA . ASP A 1 73 ? 14.375 -12.078 -26.25 1 96.62 73 ASP A CA 1
ATOM 569 C C . ASP A 1 73 ? 14.211 -13.047 -25.078 1 96.62 73 ASP A C 1
ATOM 571 O O . ASP A 1 73 ? 14.484 -14.242 -25.203 1 96.62 73 ASP A O 1
ATOM 575 N N . LYS A 1 74 ? 13.75 -12.594 -23.984 1 96.38 74 LYS A N 1
ATOM 576 C CA . LYS A 1 74 ? 13.57 -13.43 -22.812 1 96.38 74 LYS A CA 1
ATOM 577 C C . LYS A 1 74 ? 12.406 -14.406 -23 1 96.38 74 LYS A C 1
ATOM 579 O O . LYS A 1 74 ? 12.461 -15.531 -22.5 1 96.38 74 LYS A O 1
ATOM 584 N N . LEU A 1 75 ? 11.43 -13.969 -23.688 1 97 75 LEU A N 1
ATOM 585 C CA . LEU A 1 75 ? 10.305 -14.844 -23.984 1 97 75 LEU A CA 1
ATOM 586 C C . LEU A 1 75 ? 10.734 -15.992 -24.891 1 97 75 LEU A C 1
ATOM 588 O O . LEU A 1 75 ? 10.281 -17.125 -24.703 1 97 75 LEU A O 1
ATOM 592 N N . GLU A 1 76 ? 11.547 -15.703 -25.844 1 96.06 76 GLU A N 1
ATOM 593 C CA . GLU A 1 76 ? 12.055 -16.734 -26.734 1 96.06 76 GLU A CA 1
ATOM 594 C C . GLU A 1 76 ? 12.906 -17.75 -25.969 1 96.06 76 GLU A C 1
ATOM 596 O O . GLU A 1 76 ? 12.797 -18.953 -26.219 1 96.06 76 GLU A O 1
ATOM 601 N N . LYS A 1 77 ? 13.672 -17.25 -25.094 1 96.12 77 LYS A N 1
ATOM 602 C CA . LYS A 1 77 ? 14.469 -18.141 -24.266 1 96.12 77 LYS A CA 1
ATOM 603 C C . LYS A 1 77 ? 13.578 -19.047 -23.422 1 96.12 77 LYS A C 1
ATOM 605 O O . LYS A 1 77 ? 13.852 -20.25 -23.281 1 96.12 77 LYS A O 1
ATOM 610 N N . LEU A 1 78 ? 12.578 -18.484 -22.875 1 96.75 78 LEU A N 1
ATOM 611 C CA . LEU A 1 78 ? 11.609 -19.266 -22.109 1 96.75 78 LEU A CA 1
ATOM 612 C C . LEU A 1 78 ? 10.977 -20.344 -22.984 1 96.75 78 LEU A C 1
ATOM 614 O O . LEU A 1 78 ? 10.82 -21.484 -22.562 1 96.75 78 LEU A O 1
ATOM 618 N N . SER A 1 79 ? 10.578 -20.016 -24.172 1 95.31 79 SER A N 1
ATOM 619 C CA . SER A 1 79 ? 9.953 -20.953 -25.094 1 95.31 79 SER A CA 1
ATOM 620 C C . SER A 1 79 ? 10.883 -22.125 -25.406 1 95.31 79 SER A C 1
ATOM 622 O O . SER A 1 79 ? 10.438 -23.281 -25.484 1 95.31 79 SER A O 1
ATOM 624 N N . GLN A 1 80 ? 12.109 -21.781 -25.562 1 94.56 80 GLN A N 1
ATOM 625 C CA . GLN A 1 80 ? 13.102 -22.828 -25.828 1 94.56 80 GLN A CA 1
ATOM 626 C C . GLN A 1 80 ? 13.227 -23.781 -24.641 1 94.56 80 GLN A C 1
ATOM 628 O O . GLN A 1 80 ? 13.266 -25 -24.812 1 94.56 80 GLN A O 1
ATOM 633 N N . GLU A 1 81 ? 13.25 -23.219 -23.484 1 94.5 81 GLU A N 1
ATOM 634 C CA . GLU A 1 81 ? 13.328 -24.031 -22.281 1 94.5 81 GLU A CA 1
ATOM 635 C C . GLU A 1 81 ? 12.078 -24.891 -22.109 1 94.5 81 GLU A C 1
ATOM 637 O O . GLU A 1 81 ? 12.164 -26.047 -21.688 1 94.5 81 GLU A O 1
ATOM 642 N N . ALA A 1 82 ? 11 -24.297 -22.391 1 94.62 82 ALA A N 1
ATOM 643 C CA . ALA A 1 82 ? 9.719 -24.984 -22.25 1 94.62 82 ALA A CA 1
ATOM 644 C C . ALA A 1 82 ? 9.648 -26.203 -23.172 1 94.62 82 ALA A C 1
ATOM 646 O O . ALA A 1 82 ? 9.023 -27.203 -22.828 1 94.62 82 ALA A O 1
ATOM 647 N N . ASN A 1 83 ? 10.219 -26.094 -24.297 1 90.69 83 ASN A N 1
ATOM 648 C CA . ASN A 1 83 ? 10.195 -27.188 -25.266 1 90.69 83 ASN A CA 1
ATOM 649 C C . ASN A 1 83 ? 10.906 -28.422 -24.75 1 90.69 83 ASN A C 1
ATOM 651 O O . ASN A 1 83 ? 10.664 -29.531 -25.234 1 90.69 83 ASN A O 1
ATOM 655 N N . LEU A 1 84 ? 11.703 -28.188 -23.781 1 89.38 84 LEU A N 1
ATOM 656 C CA . LEU A 1 84 ? 12.438 -29.312 -23.203 1 89.38 84 LEU A CA 1
ATOM 657 C C . LEU A 1 84 ? 11.586 -30.062 -22.188 1 89.38 84 LEU A C 1
ATOM 659 O O . LEU A 1 84 ? 11.938 -31.156 -21.75 1 89.38 84 LEU A O 1
ATOM 663 N N . ILE A 1 85 ? 10.594 -29.422 -21.719 1 87 85 ILE A N 1
ATOM 664 C CA . ILE A 1 85 ? 9.711 -30.016 -20.734 1 87 85 ILE A CA 1
ATOM 665 C C . ILE A 1 85 ? 8.789 -31.031 -21.406 1 87 85 ILE A C 1
ATOM 667 O O . ILE A 1 85 ? 8.109 -30.719 -22.375 1 87 85 ILE A O 1
ATOM 671 N N . LYS A 1 86 ? 8.859 -32.344 -21.031 1 70 86 LYS A N 1
ATOM 672 C CA . LYS A 1 86 ? 8 -33.406 -21.547 1 70 86 LYS A CA 1
ATOM 673 C C . LYS A 1 86 ? 6.613 -33.344 -20.906 1 70 86 LYS A C 1
ATOM 675 O O . LYS A 1 86 ? 6.48 -33.062 -19.719 1 70 86 LYS A O 1
ATOM 680 N N . SER A 1 87 ? 5.574 -32.75 -21.562 1 56.38 87 SER A N 1
ATOM 681 C CA . SER A 1 87 ? 4.234 -32.719 -20.984 1 56.38 87 SER A CA 1
ATOM 682 C C . SER A 1 87 ? 3.855 -34.062 -20.391 1 56.38 87 SER A C 1
ATOM 684 O O . SER A 1 87 ? 4.086 -35.125 -21 1 56.38 87 SER A O 1
ATOM 686 N N . TYR A 1 88 ? 3.943 -34.219 -19.047 1 49.59 88 TYR A N 1
ATOM 687 C CA . TYR A 1 88 ? 3.477 -35.438 -18.438 1 49.59 88 TYR A CA 1
ATOM 688 C C . TYR A 1 88 ? 1.979 -35.625 -18.641 1 49.59 88 TYR A C 1
ATOM 690 O O . TYR A 1 88 ? 1.187 -34.75 -18.297 1 49.59 88 TYR A O 1
ATOM 698 N N . ARG A 1 89 ? 1.546 -35.969 -19.781 1 44.16 89 ARG A N 1
ATOM 699 C CA . ARG A 1 89 ? 0.14 -36.375 -19.859 1 44.16 89 ARG A CA 1
ATOM 700 C C . ARG A 1 89 ? -0.285 -37.156 -18.625 1 44.16 89 ARG A C 1
ATOM 702 O O . ARG A 1 89 ? 0.453 -38 -18.141 1 44.16 89 ARG A O 1
ATOM 709 N N . SER A 1 90 ? -1.086 -36.531 -17.859 1 40.25 90 SER A N 1
ATOM 710 C CA . SER A 1 90 ? -1.69 -37.094 -16.656 1 40.25 90 SER A CA 1
ATOM 711 C C . SER A 1 90 ? -2.049 -38.562 -16.875 1 40.25 90 SER A C 1
ATOM 713 O O . SER A 1 90 ? -2.611 -39.219 -16 1 40.25 90 SER A O 1
ATOM 715 N N . ASP A 1 91 ? -2.371 -39.031 -18.172 1 34.47 91 ASP A N 1
ATOM 716 C CA . ASP A 1 91 ? -2.943 -40.375 -18.125 1 34.47 91 ASP A CA 1
ATOM 717 C C . ASP A 1 91 ? -1.905 -41.406 -17.688 1 34.47 91 ASP A C 1
ATOM 719 O O . ASP A 1 91 ? -0.821 -41.5 -18.266 1 34.47 91 ASP A O 1
ATOM 723 N N . GLY A 1 92 ? -1.836 -41.938 -16.453 1 35.62 92 GLY A N 1
ATOM 724 C CA . GLY A 1 92 ? -1.154 -43.062 -15.844 1 35.62 92 GLY A CA 1
ATOM 725 C C . GLY A 1 92 ? -0.017 -43.594 -16.688 1 35.62 92 GLY A C 1
ATOM 726 O O . GLY A 1 92 ? 0.731 -44.469 -16.25 1 35.62 92 GLY A O 1
ATOM 727 N N . GLU A 1 93 ? -0.17 -43.844 -18.109 1 34.66 93 GLU A N 1
ATOM 728 C CA . GLU A 1 93 ? 0.8 -44.656 -18.844 1 34.66 93 GLU A CA 1
ATOM 729 C C . GLU A 1 93 ? 2.07 -43.875 -19.141 1 34.66 93 GLU A C 1
ATOM 731 O O . GLU A 1 93 ? 2.008 -42.688 -19.484 1 34.66 93 GLU A O 1
ATOM 736 N N . GLY A 1 94 ? 3.266 -44.031 -18.516 1 35.78 94 GLY A N 1
ATOM 737 C CA . GLY A 1 94 ? 4.699 -43.812 -18.562 1 35.78 94 GLY A CA 1
ATOM 738 C C . GLY A 1 94 ? 5.195 -43.375 -19.938 1 35.78 94 GLY A C 1
ATOM 739 O O . GLY A 1 94 ? 6.387 -43.5 -20.234 1 35.78 94 GLY A O 1
ATOM 740 N N . GLU A 1 95 ? 4.312 -43.5 -21.047 1 34.22 95 GLU A N 1
ATOM 741 C CA . GLU A 1 95 ? 5.039 -43.438 -22.312 1 34.22 95 GLU A CA 1
ATOM 742 C C . GLU A 1 95 ? 5.488 -42 -22.609 1 34.22 95 GLU A C 1
ATOM 744 O O . GLU A 1 95 ? 4.688 -41.062 -22.547 1 34.22 95 GLU A O 1
ATOM 749 N N . GLU A 1 96 ? 6.73 -41.719 -22.359 1 36.47 96 GLU A N 1
ATOM 750 C CA . GLU A 1 96 ? 7.504 -40.594 -22.859 1 36.47 96 GLU A CA 1
ATOM 751 C C . GLU A 1 96 ? 7.211 -40.312 -24.328 1 36.47 96 GLU A C 1
ATOM 753 O O . GLU A 1 96 ? 7.41 -41.188 -25.172 1 36.47 96 GLU A O 1
ATOM 758 N N . ARG A 1 97 ? 5.984 -40 -24.75 1 35.09 97 ARG A N 1
ATOM 759 C CA . ARG A 1 97 ? 5.977 -39.75 -26.172 1 35.09 97 ARG A CA 1
ATOM 760 C C . ARG A 1 97 ? 6.789 -38.5 -26.516 1 35.09 97 ARG A C 1
ATOM 762 O O . ARG A 1 97 ? 6.609 -37.469 -25.906 1 35.09 97 ARG A O 1
ATOM 769 N N . ASP A 1 98 ? 7.961 -38.719 -27.078 1 34.28 98 ASP A N 1
ATOM 770 C CA . ASP A 1 98 ? 8.766 -37.719 -27.766 1 34.28 98 ASP A CA 1
ATOM 771 C C . ASP A 1 98 ? 7.926 -36.938 -28.781 1 34.28 98 ASP A C 1
ATOM 773 O O . ASP A 1 98 ? 7.383 -37.531 -29.719 1 34.28 98 ASP A O 1
ATOM 777 N N . ILE A 1 99 ? 7.164 -35.969 -28.375 1 35.31 99 ILE A N 1
ATOM 778 C CA . ILE A 1 99 ? 6.426 -35.125 -29.297 1 35.31 99 ILE A CA 1
ATOM 779 C C . ILE A 1 99 ? 7.324 -34.719 -30.469 1 35.31 99 ILE A C 1
ATOM 781 O O . ILE A 1 99 ? 6.926 -33.906 -31.328 1 35.31 99 ILE A O 1
ATOM 785 N N . SER A 1 100 ? 8.547 -35.188 -30.531 1 31.67 100 SER A N 1
ATOM 786 C CA . SER A 1 100 ? 9.336 -34.781 -31.672 1 31.67 100 SER A CA 1
ATOM 787 C C . SER A 1 100 ? 8.664 -35.156 -33 1 31.67 100 SER A C 1
ATOM 789 O O . SER A 1 100 ? 8.977 -34.594 -34.031 1 31.67 100 SER A O 1
ATOM 791 N N . ASP A 1 101 ? 8.148 -36.375 -33.125 1 32.59 101 ASP A N 1
ATOM 792 C CA . ASP A 1 101 ? 8.172 -37 -34.438 1 32.59 101 ASP A CA 1
ATOM 793 C C . ASP A 1 101 ? 7.059 -36.469 -35.344 1 32.59 101 ASP A C 1
ATOM 795 O O . ASP A 1 101 ? 7.09 -36.625 -36.562 1 32.59 101 ASP A O 1
ATOM 799 N N . GLU A 1 102 ? 5.766 -36.281 -34.875 1 32.69 102 GLU A N 1
ATOM 800 C CA . GLU A 1 102 ? 4.816 -36.438 -35.969 1 32.69 102 GLU A CA 1
ATOM 801 C C . GLU A 1 102 ? 4.754 -35.188 -36.844 1 32.69 102 GLU A C 1
ATOM 803 O O . GLU A 1 102 ? 3.936 -35.125 -37.781 1 32.69 102 GLU A O 1
ATOM 808 N N . THR A 1 103 ? 5.156 -33.906 -36.438 1 32.09 103 THR A N 1
ATOM 809 C CA . THR A 1 103 ? 4.91 -32.906 -37.469 1 32.09 103 THR A CA 1
ATOM 810 C C . THR A 1 103 ? 5.695 -33.219 -38.75 1 32.09 103 THR A C 1
ATOM 812 O O . THR A 1 103 ? 6.93 -33.156 -38.75 1 32.09 103 THR A O 1
ATOM 815 N N . SER A 1 104 ? 5.312 -34.062 -39.562 1 30.89 104 SER A N 1
ATOM 816 C CA . SER A 1 104 ? 5.699 -34.156 -40.969 1 30.89 104 SER A CA 1
ATOM 817 C C . SER A 1 104 ? 6.008 -32.781 -41.531 1 30.89 104 SER A C 1
ATOM 819 O O . SER A 1 104 ? 5.617 -31.766 -41 1 30.89 104 SER A O 1
ATOM 821 N N . SER A 1 105 ? 6.375 -32.688 -43 1 30.94 105 SER A N 1
ATOM 822 C CA . SER A 1 105 ? 7.078 -31.922 -44.031 1 30.94 105 SER A CA 1
ATOM 823 C C . SER A 1 105 ? 6.406 -30.578 -44.281 1 30.94 105 SER A C 1
ATOM 825 O O . SER A 1 105 ? 6.805 -29.844 -45.188 1 30.94 105 SER A O 1
ATOM 827 N N . THR A 1 106 ? 5.105 -30.312 -44.156 1 31.2 106 THR A N 1
ATOM 828 C CA . THR A 1 106 ? 4.793 -29.188 -45.031 1 31.2 106 THR A CA 1
ATOM 829 C C . THR A 1 106 ? 5.625 -27.969 -44.688 1 31.2 106 THR A C 1
ATOM 831 O O . THR A 1 106 ? 6.145 -27.859 -43.562 1 31.2 106 THR A O 1
ATOM 834 N N . GLN A 1 107 ? 5.43 -26.656 -45.344 1 30.44 107 GLN A N 1
ATOM 835 C CA . GLN A 1 107 ? 6.246 -25.453 -45.406 1 30.44 107 GLN A CA 1
ATOM 836 C C . GLN A 1 107 ? 6.676 -24.984 -44.031 1 30.44 107 GLN A C 1
ATOM 838 O O . GLN A 1 107 ? 5.832 -24.703 -43.188 1 30.44 107 GLN A O 1
ATOM 843 N N . GLU A 1 108 ? 7.875 -25.344 -43.438 1 32.78 108 GLU A N 1
ATOM 844 C CA . GLU A 1 108 ? 8.766 -25.375 -42.281 1 32.78 108 GLU A CA 1
ATOM 845 C C . GLU A 1 108 ? 8.977 -23.969 -41.719 1 32.78 108 GLU A C 1
ATOM 847 O O . GLU A 1 108 ? 9.961 -23.297 -42.031 1 32.78 108 GLU A O 1
ATOM 852 N N . GLY A 1 109 ? 8.117 -22.938 -41.938 1 34.34 109 GLY A N 1
ATOM 853 C CA . GLY A 1 109 ? 8.719 -21.734 -41.375 1 34.34 109 GLY A CA 1
ATOM 854 C C . GLY A 1 109 ? 9.242 -21.938 -39.969 1 34.34 109 GLY A C 1
ATOM 855 O O . GLY A 1 109 ? 8.867 -22.906 -39.281 1 34.34 109 GLY A O 1
ATOM 856 N N . THR A 1 110 ? 10.523 -21.453 -39.625 1 34.56 110 THR A N 1
ATOM 857 C CA . THR A 1 110 ? 11.469 -21.453 -38.5 1 34.56 110 THR A CA 1
ATOM 858 C C . THR A 1 110 ? 10.75 -21.234 -37.188 1 34.56 110 THR A C 1
ATOM 860 O O . THR A 1 110 ? 11.141 -20.375 -36.375 1 34.56 110 THR A O 1
ATOM 863 N N . HIS A 1 111 ? 9.469 -21.156 -37.125 1 36.97 111 HIS A N 1
ATOM 864 C CA . HIS A 1 111 ? 8.984 -20.922 -35.75 1 36.97 111 HIS A CA 1
ATOM 865 C C . HIS A 1 111 ? 9.312 -22.109 -34.844 1 36.97 111 HIS A C 1
ATOM 867 O O . HIS A 1 111 ? 9.07 -23.266 -35.219 1 36.97 111 HIS A O 1
ATOM 873 N N . THR A 1 112 ? 10.461 -22.109 -34.188 1 42.88 112 THR A N 1
ATOM 874 C CA . THR A 1 112 ? 10.773 -23.094 -33.156 1 42.88 112 THR A CA 1
ATOM 875 C C . THR A 1 112 ? 9.5 -23.594 -32.5 1 42.88 112 THR A C 1
ATOM 877 O O . THR A 1 112 ? 8.625 -22.812 -32.125 1 42.88 112 THR A O 1
ATOM 880 N N . PRO A 1 113 ? 9.117 -24.828 -32.688 1 48.88 113 PRO A N 1
ATOM 881 C CA . PRO A 1 113 ? 7.891 -25.391 -32.094 1 48.88 113 PRO A CA 1
ATOM 882 C C . PRO A 1 113 ? 7.711 -25.047 -30.625 1 48.88 113 PRO A C 1
ATOM 884 O O . PRO A 1 113 ? 8.656 -25.172 -29.844 1 48.88 113 PRO A O 1
ATOM 887 N N . SER A 1 114 ? 6.969 -23.938 -30.234 1 60.59 114 SER A N 1
ATOM 888 C CA . SER A 1 114 ? 6.594 -23.516 -28.891 1 60.59 114 SER A CA 1
ATOM 889 C C . SER A 1 114 ? 5.816 -24.625 -28.172 1 60.59 114 SER A C 1
ATOM 891 O O . SER A 1 114 ? 5.152 -25.438 -28.812 1 60.59 114 SER A O 1
ATOM 893 N N . HIS A 1 115 ? 6.289 -25.094 -27.031 1 75.5 115 HIS A N 1
ATOM 894 C CA . HIS A 1 115 ? 5.504 -25.969 -26.172 1 75.5 115 HIS A CA 1
ATOM 895 C C . HIS A 1 115 ? 4.008 -25.75 -26.391 1 75.5 115 HIS A C 1
ATOM 897 O O . HIS A 1 115 ? 3.537 -24.625 -26.375 1 75.5 115 HIS A O 1
ATOM 903 N N . SER A 1 116 ? 3.301 -26.766 -26.781 1 82.25 116 SER A N 1
ATOM 904 C CA . SER A 1 116 ? 1.904 -26.672 -27.203 1 82.25 116 SER A CA 1
ATOM 905 C C . SER A 1 116 ? 1.064 -25.969 -26.141 1 82.25 116 SER A C 1
ATOM 907 O O . SER A 1 116 ? 0.057 -25.328 -26.453 1 82.25 116 SER A O 1
ATOM 909 N N . ASN A 1 117 ? 1.528 -26.031 -24.906 1 92.5 117 ASN A N 1
ATOM 910 C CA . ASN A 1 117 ? 0.737 -25.469 -23.812 1 92.5 117 ASN A CA 1
ATOM 911 C C . ASN A 1 117 ? 1.251 -24.094 -23.406 1 92.5 117 ASN A C 1
ATOM 913 O O . ASN A 1 117 ? 0.795 -23.516 -22.406 1 92.5 117 ASN A O 1
ATOM 917 N N . LEU A 1 118 ? 2.223 -23.547 -24.156 1 95.44 118 LEU A N 1
ATOM 918 C CA . LEU A 1 118 ? 2.775 -22.234 -23.812 1 95.44 118 LEU A CA 1
ATOM 919 C C . LEU A 1 118 ? 2.453 -21.203 -24.891 1 95.44 118 LEU A C 1
ATOM 921 O O . LEU A 1 118 ? 2.693 -21.453 -26.078 1 95.44 118 LEU A O 1
ATOM 925 N N . VAL A 1 119 ? 1.87 -20.156 -24.531 1 95.31 119 VAL A N 1
ATOM 926 C CA . VAL A 1 119 ? 1.661 -19 -25.406 1 95.31 119 VAL A CA 1
ATOM 927 C C . VAL A 1 119 ? 2.342 -17.781 -24.797 1 95.31 119 VAL A C 1
ATOM 929 O O . VAL A 1 119 ? 2.168 -17.484 -23.609 1 95.31 119 VAL A O 1
ATOM 932 N N . THR A 1 120 ? 3.186 -17.125 -25.531 1 96.31 120 THR A N 1
ATOM 933 C CA . THR A 1 120 ? 3.887 -15.945 -25.047 1 96.31 120 THR A CA 1
ATOM 934 C C . THR A 1 120 ? 3.443 -14.703 -25.797 1 96.31 120 THR A C 1
ATOM 936 O O . THR A 1 120 ? 3.086 -14.781 -26.984 1 96.31 120 THR A O 1
ATOM 939 N N . SER A 1 121 ? 3.363 -13.586 -25.156 1 95.94 121 SER A N 1
ATOM 940 C CA . SER A 1 121 ? 3.025 -12.297 -25.766 1 95.94 121 SER A CA 1
ATOM 941 C C . SER A 1 121 ? 3.867 -11.172 -25.172 1 95.94 121 SER A C 1
ATOM 943 O O . SER A 1 121 ? 4.105 -11.133 -23.969 1 95.94 121 SER A O 1
ATOM 945 N N . VAL A 1 122 ? 4.328 -10.344 -26.031 1 96.56 122 VAL A N 1
ATOM 946 C CA . VAL A 1 122 ? 5.043 -9.148 -25.594 1 96.56 122 VAL A CA 1
ATOM 947 C C . VAL A 1 122 ? 4.047 -8.094 -25.109 1 96.56 122 VAL A C 1
ATOM 949 O O . VAL A 1 122 ? 3.18 -7.66 -25.875 1 96.56 122 VAL A O 1
ATOM 952 N N . VAL A 1 123 ? 4.168 -7.719 -23.891 1 96.25 123 VAL A N 1
ATOM 953 C CA . VAL A 1 123 ? 3.279 -6.727 -23.297 1 96.25 123 VAL A CA 1
ATOM 954 C C . VAL A 1 123 ? 4.094 -5.707 -22.5 1 96.25 123 VAL A C 1
ATOM 956 O O . VAL A 1 123 ? 4.902 -6.078 -21.641 1 96.25 123 VAL A O 1
ATOM 959 N N . ASP A 1 124 ? 3.869 -4.5 -22.812 1 95.25 124 ASP A N 1
ATOM 960 C CA . ASP A 1 124 ? 4.469 -3.432 -22.016 1 95.25 124 ASP A CA 1
ATOM 961 C C . ASP A 1 124 ? 3.58 -3.07 -20.828 1 95.25 124 ASP A C 1
ATOM 963 O O . ASP A 1 124 ? 2.584 -2.361 -20.984 1 95.25 124 ASP A O 1
ATOM 967 N N . PHE A 1 125 ? 4.051 -3.432 -19.641 1 93.69 125 PHE A N 1
ATOM 968 C CA . PHE A 1 125 ? 3.238 -3.285 -18.438 1 93.69 125 PHE A CA 1
ATOM 969 C C . PHE A 1 125 ? 3.182 -1.828 -18 1 93.69 125 PHE A C 1
ATOM 971 O O . PHE A 1 125 ? 2.328 -1.451 -17.188 1 93.69 125 PHE A O 1
ATOM 978 N N . SER A 1 126 ? 4.098 -1.031 -18.469 1 89.31 126 SER A N 1
ATOM 979 C CA . SER A 1 126 ? 4.148 0.374 -18.078 1 89.31 126 SER A CA 1
ATOM 980 C C . SER A 1 126 ? 3.152 1.207 -18.875 1 89.31 126 SER A C 1
ATOM 982 O O . SER A 1 126 ? 3.008 2.408 -18.641 1 89.31 126 SER A O 1
ATOM 984 N N . ASN A 1 127 ? 2.49 0.551 -19.766 1 90 127 ASN A N 1
ATOM 985 C CA . ASN A 1 127 ? 1.478 1.194 -20.594 1 90 127 ASN A CA 1
ATOM 986 C C . ASN A 1 127 ? 0.107 0.548 -20.406 1 90 127 ASN A C 1
ATOM 988 O O . ASN A 1 127 ? -0.128 -0.564 -20.891 1 90 127 ASN A O 1
ATOM 992 N N . ARG A 1 128 ? -0.749 1.285 -19.875 1 87.5 128 ARG A N 1
ATOM 993 C CA . ARG A 1 128 ? -2.074 0.775 -19.531 1 87.5 128 ARG A CA 1
ATOM 994 C C . ARG A 1 128 ? -2.805 0.288 -20.781 1 87.5 128 ARG A C 1
ATOM 996 O O . ARG A 1 128 ? -3.486 -0.738 -20.75 1 87.5 128 ARG A O 1
ATOM 1003 N N . ILE A 1 129 ? -2.629 0.993 -21.828 1 89.06 129 ILE A N 1
ATOM 1004 C CA . ILE A 1 129 ? -3.344 0.67 -23.062 1 89.06 129 ILE A CA 1
ATOM 1005 C C . ILE A 1 129 ? -2.852 -0.669 -23.609 1 89.06 129 ILE A C 1
ATOM 1007 O O . ILE A 1 129 ? -3.648 -1.484 -24.078 1 89.06 129 ILE A O 1
ATOM 1011 N N . HIS A 1 130 ? -1.609 -0.872 -23.5 1 91.94 130 HIS A N 1
ATOM 1012 C CA . HIS A 1 130 ? -1.046 -2.145 -23.938 1 91.94 130 HIS A CA 1
ATOM 1013 C C . HIS A 1 130 ? -1.581 -3.299 -23.094 1 91.94 130 HIS A C 1
ATOM 1015 O O . HIS A 1 130 ? -1.934 -4.352 -23.625 1 91.94 130 HIS A O 1
ATOM 1021 N N . VAL A 1 131 ? -1.667 -3.119 -21.891 1 93.25 131 VAL A N 1
ATOM 1022 C CA . VAL A 1 131 ? -2.164 -4.141 -20.969 1 93.25 131 VAL A CA 1
ATOM 1023 C C . VAL A 1 131 ? -3.641 -4.41 -21.25 1 93.25 131 VAL A C 1
ATOM 1025 O O . VAL A 1 131 ? -4.07 -5.562 -21.297 1 93.25 131 VAL A O 1
ATOM 1028 N N . GLN A 1 132 ? -4.367 -3.369 -21.469 1 91.56 132 GLN A N 1
ATOM 1029 C CA . GLN A 1 132 ? -5.789 -3.502 -21.75 1 91.56 132 GLN A CA 1
ATOM 1030 C C . GLN A 1 132 ? -6.023 -4.289 -23.047 1 91.56 132 GLN A C 1
ATOM 1032 O O . GLN A 1 132 ? -6.895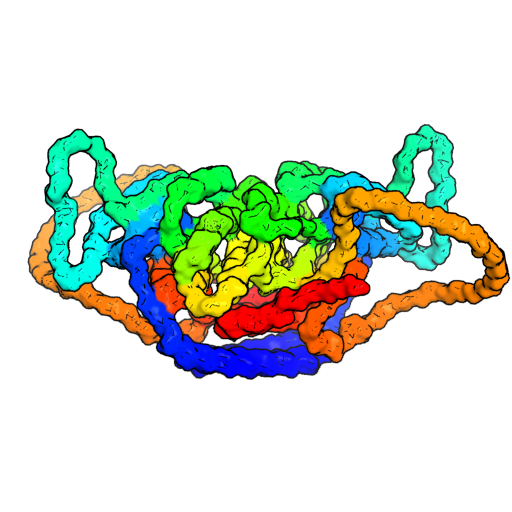 -5.16 -23.094 1 91.56 132 GLN A O 1
ATOM 1037 N N . ARG A 1 133 ? -5.289 -3.938 -24.016 1 92.12 133 ARG A N 1
ATOM 1038 C CA . ARG A 1 133 ? -5.418 -4.621 -25.297 1 92.12 133 ARG A CA 1
ATOM 1039 C C . ARG A 1 133 ? -5.09 -6.102 -25.156 1 92.12 133 ARG A C 1
ATOM 1041 O O . ARG A 1 133 ? -5.812 -6.953 -25.688 1 92.12 133 ARG A O 1
ATOM 1048 N N . ALA A 1 134 ? -4.039 -6.375 -24.469 1 93.81 134 ALA A N 1
ATOM 1049 C CA . ALA A 1 134 ? -3.658 -7.77 -24.25 1 93.81 134 ALA A CA 1
ATOM 1050 C C . ALA A 1 134 ? -4.727 -8.5 -23.438 1 93.81 134 ALA A C 1
ATOM 1052 O O . ALA A 1 134 ? -5.043 -9.656 -23.734 1 93.81 134 ALA A O 1
ATOM 1053 N N . ALA A 1 135 ? -5.258 -7.848 -22.469 1 92.19 135 ALA A N 1
ATOM 1054 C CA . ALA A 1 135 ? -6.258 -8.438 -21.594 1 92.19 135 ALA A CA 1
ATOM 1055 C C . ALA A 1 135 ? -7.535 -8.773 -22.359 1 92.19 135 ALA A C 1
ATOM 1057 O O . ALA A 1 135 ? -8.188 -9.781 -22.078 1 92.19 135 ALA A O 1
ATOM 1058 N N . LYS A 1 136 ? -7.863 -7.973 -23.297 1 88.06 136 LYS A N 1
ATOM 1059 C CA . LYS A 1 136 ? -9.078 -8.172 -24.078 1 88.06 136 LYS A CA 1
ATOM 1060 C C . LYS A 1 136 ? -8.945 -9.398 -24.984 1 88.06 136 LYS A C 1
ATOM 1062 O O . LYS A 1 136 ? -9.953 -9.992 -25.375 1 88.06 136 LYS A O 1
ATOM 1067 N N . LEU A 1 137 ? -7.762 -9.695 -25.266 1 90 137 LEU A N 1
ATOM 1068 C CA . LEU A 1 137 ? -7.516 -10.805 -26.172 1 90 137 LEU A CA 1
ATOM 1069 C C . LEU A 1 137 ? -7.395 -12.117 -25.406 1 90 137 LEU A C 1
ATOM 1071 O O . LEU A 1 137 ? -7.281 -13.188 -26.016 1 90 137 LEU A O 1
ATOM 1075 N N . LEU A 1 138 ? -7.52 -11.945 -24.109 1 89.62 138 LEU A N 1
ATOM 1076 C CA . LEU A 1 138 ? -7.375 -13.133 -23.281 1 89.62 138 LEU A CA 1
ATOM 1077 C C . LEU A 1 138 ? -8.648 -13.969 -23.297 1 89.62 138 LEU A C 1
ATOM 1079 O O . LEU A 1 138 ? -9.758 -13.422 -23.281 1 89.62 138 LEU A O 1
ATOM 1083 N N . GLY A 1 139 ? -8.703 -15.211 -23.578 1 86 139 GLY A N 1
ATOM 1084 C CA . GLY A 1 139 ? -9.82 -16.094 -23.281 1 86 139 GLY A CA 1
ATOM 1085 C C . GLY A 1 139 ? -10.039 -16.297 -21.797 1 86 139 GLY A C 1
ATOM 1086 O O . GLY A 1 139 ? -9.555 -15.516 -20.969 1 86 139 GLY A O 1
ATOM 1087 N N . PRO A 1 140 ? -10.789 -17.25 -21.453 1 91.12 140 PRO A N 1
ATOM 1088 C CA . PRO A 1 140 ? -11.016 -17.562 -20.047 1 91.12 140 PRO A CA 1
ATOM 1089 C C . PRO A 1 140 ? -9.734 -17.938 -19.312 1 91.12 140 PRO A C 1
ATOM 1091 O O . PRO A 1 140 ? -8.953 -18.75 -19.797 1 91.12 140 PRO A O 1
ATOM 1094 N N . VAL A 1 141 ? -9.516 -17.281 -18.219 1 96.62 141 VAL A N 1
ATOM 1095 C CA . VAL A 1 141 ? -8.336 -17.547 -17.391 1 96.62 141 VAL A CA 1
ATOM 1096 C C . VAL A 1 141 ? -8.766 -18.094 -16.031 1 96.62 141 VAL A C 1
ATOM 1098 O O . VAL A 1 141 ? -9.68 -17.562 -15.406 1 96.62 141 VAL A O 1
ATOM 1101 N N . HIS A 1 142 ? -8.094 -19.141 -15.625 1 96.94 142 HIS A N 1
ATOM 1102 C CA . HIS A 1 142 ? -8.445 -19.781 -14.359 1 96.94 142 HIS A CA 1
ATOM 1103 C C . HIS A 1 142 ? -7.531 -19.312 -13.234 1 96.94 142 HIS A C 1
ATOM 1105 O O . HIS A 1 142 ? -7.953 -19.234 -12.078 1 96.94 142 HIS A O 1
ATOM 1111 N N . ILE A 1 143 ? -6.281 -19.109 -13.602 1 98.25 143 ILE A N 1
ATOM 1112 C CA . ILE A 1 143 ? -5.289 -18.703 -12.617 1 98.25 143 ILE A CA 1
ATOM 1113 C C . ILE A 1 143 ? -4.508 -17.5 -13.133 1 98.25 143 ILE A C 1
ATOM 1115 O O . ILE A 1 143 ? -4.035 -17.5 -14.273 1 98.25 143 ILE A O 1
ATOM 1119 N N . VAL A 1 144 ? -4.461 -16.453 -12.375 1 98.56 144 VAL A N 1
ATOM 1120 C CA . VAL A 1 144 ? -3.635 -15.289 -12.68 1 98.56 144 VAL A CA 1
ATOM 1121 C C . VAL A 1 144 ? -2.498 -15.188 -11.664 1 98.56 144 VAL A C 1
ATOM 1123 O O . VAL A 1 144 ? -2.734 -15.195 -10.453 1 98.56 144 VAL A O 1
ATOM 1126 N N . VAL A 1 145 ? -1.257 -15.133 -12.141 1 98.75 145 VAL A N 1
ATOM 1127 C CA . VAL A 1 145 ? -0.086 -14.93 -11.297 1 98.75 145 VAL A CA 1
ATOM 1128 C C . VAL A 1 145 ? 0.589 -13.609 -11.664 1 98.75 145 VAL A C 1
ATOM 1130 O O . VAL A 1 145 ? 1.234 -13.508 -12.711 1 98.75 145 VAL A O 1
ATOM 1133 N N . ASN A 1 146 ? 0.437 -12.672 -10.812 1 97.94 146 ASN A N 1
ATOM 1134 C CA . ASN A 1 146 ? 1.095 -11.383 -11.008 1 97.94 146 ASN A CA 1
ATOM 1135 C C . ASN A 1 146 ? 2.525 -11.398 -10.477 1 97.94 146 ASN A C 1
ATOM 1137 O O . ASN A 1 146 ? 2.762 -11.094 -9.305 1 97.94 146 ASN A O 1
ATOM 1141 N N . ALA A 1 147 ? 3.457 -11.648 -11.391 1 97.12 147 ALA A N 1
ATOM 1142 C CA . ALA A 1 147 ? 4.859 -11.75 -10.992 1 97.12 147 ALA A CA 1
ATOM 1143 C C . ALA A 1 147 ? 5.68 -10.609 -11.578 1 97.12 147 ALA A C 1
ATOM 1145 O O . ALA A 1 147 ? 6.855 -10.445 -11.242 1 97.12 147 ALA A O 1
ATOM 1146 N N . ALA A 1 148 ? 5.047 -9.844 -12.477 1 95.31 148 ALA A N 1
ATOM 1147 C CA . ALA A 1 148 ? 5.742 -8.68 -13.016 1 95.31 148 ALA A CA 1
ATOM 1148 C C . ALA A 1 148 ? 6.133 -7.707 -11.898 1 95.31 148 ALA A C 1
ATOM 1150 O O . ALA A 1 148 ? 5.328 -7.422 -11.008 1 95.31 148 ALA A O 1
ATOM 1151 N N . ASN A 1 149 ? 7.34 -7.301 -11.875 1 91.62 149 ASN A N 1
ATOM 1152 C CA . ASN A 1 149 ? 7.859 -6.414 -10.844 1 91.62 149 ASN A CA 1
ATOM 1153 C C . ASN A 1 149 ? 8.945 -5.488 -11.391 1 91.62 149 ASN A C 1
ATOM 1155 O O . ASN A 1 149 ? 9.922 -5.953 -11.969 1 91.62 149 ASN A O 1
ATOM 1159 N N . LEU A 1 150 ? 8.742 -4.246 -11.273 1 93.25 150 LEU A N 1
ATOM 1160 C CA . LEU A 1 150 ? 9.711 -3.248 -11.719 1 93.25 150 LEU A CA 1
ATOM 1161 C C . LEU A 1 150 ? 10.211 -2.418 -10.539 1 93.25 150 LEU A C 1
ATOM 1163 O O . LEU A 1 150 ? 9.422 -2.014 -9.68 1 93.25 150 LEU A O 1
ATOM 1167 N N . SER A 1 151 ? 11.5 -2.316 -10.406 1 91.62 151 SER A N 1
ATOM 1168 C CA . SER A 1 151 ? 12.133 -1.449 -9.422 1 91.62 151 SER A CA 1
ATOM 1169 C C . SER A 1 151 ? 13.125 -0.495 -10.078 1 91.62 151 SER A C 1
ATOM 1171 O O . SER A 1 151 ? 13.562 -0.728 -11.203 1 91.62 151 SER A O 1
ATOM 1173 N N . GLY A 1 152 ? 13.398 0.55 -9.367 1 87.62 152 GLY A N 1
ATOM 1174 C CA . GLY A 1 152 ? 14.414 1.466 -9.859 1 87.62 152 GLY A CA 1
ATOM 1175 C C . GLY A 1 152 ? 15.828 0.987 -9.602 1 87.62 152 GLY A C 1
ATOM 1176 O O . GLY A 1 152 ? 16.078 0.311 -8.602 1 87.62 152 GLY A O 1
ATOM 1177 N N . THR A 1 153 ? 16.703 1.35 -10.516 1 84.94 153 THR A N 1
ATOM 1178 C CA . THR A 1 153 ? 18.109 0.953 -10.367 1 84.94 153 THR A CA 1
ATOM 1179 C C . THR A 1 153 ? 18.906 2.039 -9.656 1 84.94 153 THR A C 1
ATOM 1181 O O . THR A 1 153 ? 19.922 1.753 -9.016 1 84.94 153 THR A O 1
ATOM 1184 N N . LYS A 1 154 ? 18.438 3.279 -9.797 1 91.06 154 LYS A N 1
ATOM 1185 C CA . LYS A 1 154 ? 19.109 4.402 -9.133 1 91.06 154 LYS A CA 1
ATOM 1186 C C . LYS A 1 154 ? 18.297 4.875 -7.926 1 91.06 154 LYS A C 1
ATOM 1188 O O . LYS A 1 154 ? 17.141 4.512 -7.766 1 91.06 154 LYS A O 1
ATOM 1193 N N . HIS A 1 155 ? 18.984 5.691 -7.16 1 91.56 155 HIS A N 1
ATOM 1194 C CA . HIS A 1 155 ? 18.344 6.254 -5.98 1 91.56 155 HIS A CA 1
ATOM 1195 C C . HIS A 1 155 ? 17.156 7.133 -6.367 1 91.56 155 HIS A C 1
ATOM 1197 O O . HIS A 1 155 ? 17.172 7.762 -7.43 1 91.56 155 HIS A O 1
ATOM 1203 N N . PHE A 1 156 ? 16.25 7.195 -5.492 1 94.12 156 PHE A N 1
ATOM 1204 C CA . PHE A 1 156 ? 14.977 7.863 -5.699 1 94.12 156 PHE A CA 1
ATOM 1205 C C . PHE A 1 156 ? 15.188 9.305 -6.148 1 94.12 156 PHE A C 1
ATOM 1207 O O . PHE A 1 156 ? 14.562 9.758 -7.113 1 94.12 156 PHE A O 1
ATOM 1214 N N . PHE A 1 157 ? 16.125 9.992 -5.559 1 93.81 157 PHE A N 1
ATOM 1215 C CA . PHE A 1 157 ? 16.344 11.406 -5.844 1 93.81 157 PHE A CA 1
ATOM 1216 C C . PHE A 1 157 ? 17.078 11.586 -7.172 1 93.81 157 PHE A C 1
ATOM 1218 O O . PHE A 1 157 ? 17.109 12.688 -7.723 1 93.81 157 PHE A O 1
ATOM 1225 N N . ASP A 1 158 ? 17.609 10.516 -7.711 1 93.88 158 ASP A N 1
ATOM 1226 C CA . ASP A 1 158 ? 18.391 10.586 -8.938 1 93.88 158 ASP A CA 1
ATOM 1227 C C . ASP A 1 158 ? 17.609 10.07 -10.133 1 93.88 158 ASP A C 1
ATOM 1229 O O . ASP A 1 158 ? 18.172 9.828 -11.203 1 93.88 158 ASP A O 1
ATOM 1233 N N . ARG A 1 159 ? 16.328 9.883 -9.953 1 92.56 159 ARG A N 1
ATOM 1234 C CA . ARG A 1 159 ? 15.477 9.383 -11.023 1 92.56 159 ARG A CA 1
ATOM 1235 C C . ARG A 1 159 ? 14.359 10.367 -11.352 1 92.56 159 ARG A C 1
ATOM 1237 O O . ARG A 1 159 ? 13.844 11.039 -10.453 1 92.56 159 ARG A O 1
ATOM 1244 N N . PRO A 1 160 ? 14.031 10.352 -12.633 1 92.31 160 PRO A N 1
ATOM 1245 C CA . PRO A 1 160 ? 12.898 11.203 -13.008 1 92.31 160 PRO A CA 1
ATOM 1246 C C . PRO A 1 160 ? 11.555 10.625 -12.57 1 92.31 160 PRO A C 1
ATOM 1248 O O . PRO A 1 160 ? 11.453 9.422 -12.312 1 92.31 160 PRO A O 1
ATOM 1251 N N . ASP A 1 161 ? 10.562 11.445 -12.508 1 92.94 161 ASP A N 1
ATOM 1252 C CA . ASP A 1 161 ? 9.227 11.039 -12.07 1 92.94 161 ASP A CA 1
ATOM 1253 C C . ASP A 1 161 ? 8.633 10 -13.016 1 92.94 161 ASP A C 1
ATOM 1255 O O . ASP A 1 161 ? 7.805 9.18 -12.602 1 92.94 161 ASP A O 1
ATOM 1259 N N . GLU A 1 162 ? 9.07 10.039 -14.227 1 92.75 162 GLU A N 1
ATOM 1260 C CA . GLU A 1 162 ? 8.594 9.062 -15.203 1 92.75 162 GLU A CA 1
ATOM 1261 C C . GLU A 1 162 ? 8.922 7.641 -14.766 1 92.75 162 GLU A C 1
ATOM 1263 O O . GLU A 1 162 ? 8.148 6.715 -15.008 1 92.75 162 GLU A O 1
ATOM 1268 N N . SER A 1 163 ? 10.055 7.5 -14.18 1 94.44 163 SER A N 1
ATOM 1269 C CA . SER A 1 163 ? 10.453 6.191 -13.664 1 94.44 163 SER A CA 1
ATOM 1270 C C . SER A 1 163 ? 9.492 5.711 -12.578 1 94.44 163 SER A C 1
ATOM 1272 O O . SER A 1 163 ? 9.125 4.535 -12.547 1 94.44 163 SER A O 1
ATOM 1274 N N . THR A 1 164 ? 9.094 6.562 -11.711 1 95.94 164 THR A N 1
ATOM 1275 C CA . THR A 1 164 ? 8.141 6.25 -10.656 1 95.94 164 THR A CA 1
ATOM 1276 C C . THR A 1 164 ? 6.789 5.855 -11.25 1 95.94 164 THR A C 1
ATOM 1278 O O . THR A 1 164 ? 6.16 4.906 -10.781 1 95.94 164 THR A O 1
ATOM 1281 N N . GLU A 1 165 ? 6.41 6.602 -12.219 1 94.31 165 GLU A N 1
ATOM 1282 C CA . GLU A 1 165 ? 5.164 6.289 -12.914 1 94.31 165 GLU A CA 1
ATOM 1283 C C . GLU A 1 165 ? 5.195 4.879 -13.5 1 94.31 165 GLU A C 1
ATOM 1285 O O . GLU A 1 165 ? 4.238 4.117 -13.352 1 94.31 165 GLU A O 1
ATOM 1290 N N . ARG A 1 166 ? 6.246 4.531 -14.109 1 95 166 ARG A N 1
ATOM 1291 C CA . ARG A 1 166 ? 6.395 3.207 -14.703 1 95 166 ARG A CA 1
ATOM 1292 C C . ARG A 1 166 ? 6.316 2.119 -13.633 1 95 166 ARG A C 1
ATOM 1294 O O . ARG A 1 166 ? 5.727 1.061 -13.859 1 95 166 ARG A O 1
ATOM 1301 N N . ILE A 1 167 ? 6.898 2.365 -12.523 1 96.56 167 ILE A N 1
ATOM 1302 C CA . ILE A 1 167 ? 6.891 1.415 -11.414 1 96.56 167 ILE A CA 1
ATOM 1303 C C . ILE A 1 167 ? 5.457 1.194 -10.938 1 96.56 167 ILE A C 1
ATOM 1305 O O . ILE A 1 167 ? 5.02 0.053 -10.773 1 96.56 167 ILE A O 1
ATOM 1309 N N . LEU A 1 168 ? 4.703 2.238 -10.766 1 96.56 168 LEU A N 1
ATOM 1310 C CA . LEU A 1 168 ? 3.326 2.139 -10.297 1 96.56 168 LEU A CA 1
ATOM 1311 C C . LEU A 1 168 ? 2.453 1.425 -11.32 1 96.56 168 LEU A C 1
ATOM 1313 O O . LEU A 1 168 ? 1.594 0.619 -10.961 1 96.56 168 LEU A O 1
ATOM 1317 N N . PHE A 1 169 ? 2.723 1.682 -12.555 1 95.75 169 PHE A N 1
ATOM 1318 C CA . PHE A 1 169 ? 1.92 1.052 -13.602 1 95.75 169 PHE A CA 1
ATOM 1319 C C . PHE A 1 169 ? 2.215 -0.442 -13.68 1 95.75 169 PHE A C 1
ATOM 1321 O O . PHE A 1 169 ? 1.294 -1.261 -13.703 1 95.75 169 PHE A O 1
ATOM 1328 N N . THR A 1 170 ? 3.428 -0.736 -13.656 1 96.25 170 THR A N 1
ATOM 1329 C CA . THR A 1 170 ? 3.828 -2.131 -13.805 1 96.25 170 THR A CA 1
ATOM 1330 C C . THR A 1 170 ? 3.408 -2.949 -12.586 1 96.25 170 THR A C 1
ATOM 1332 O O . THR A 1 170 ? 2.822 -4.023 -12.727 1 96.25 170 THR A O 1
ATOM 1335 N N . ASN A 1 171 ? 3.633 -2.416 -11.422 1 96.94 171 ASN A N 1
ATOM 1336 C CA . ASN A 1 171 ? 3.48 -3.209 -10.203 1 96.94 171 ASN A CA 1
ATOM 1337 C C . ASN A 1 171 ? 2.051 -3.154 -9.68 1 96.94 171 ASN A C 1
ATOM 1339 O O . ASN A 1 171 ? 1.641 -4.016 -8.891 1 96.94 171 ASN A O 1
ATOM 1343 N N . VAL A 1 172 ? 1.309 -2.148 -10.023 1 97.44 172 VAL A N 1
ATOM 1344 C CA . VAL A 1 172 ? 0.009 -1.96 -9.383 1 97.44 172 VAL A CA 1
ATOM 1345 C C . VAL A 1 172 ? -1.089 -1.952 -10.445 1 97.44 172 VAL A C 1
ATOM 1347 O O . VAL A 1 172 ? -1.99 -2.793 -10.422 1 97.44 172 VAL A O 1
ATOM 1350 N N . MET A 1 173 ? -0.955 -1.078 -11.414 1 96.31 173 MET A N 1
ATOM 1351 C CA . MET A 1 173 ? -2.014 -0.872 -12.398 1 96.31 173 MET A CA 1
ATOM 1352 C C . MET A 1 173 ? -2.289 -2.154 -13.172 1 96.31 173 MET A C 1
ATOM 1354 O O . MET A 1 173 ? -3.445 -2.48 -13.453 1 96.31 173 MET A O 1
ATOM 1358 N N . CYS A 1 174 ? -1.289 -2.854 -13.516 1 95.62 174 CYS A N 1
ATOM 1359 C CA . CYS A 1 174 ? -1.438 -4.094 -14.273 1 95.62 174 CYS A CA 1
ATOM 1360 C C . CYS A 1 174 ? -2.336 -5.078 -13.531 1 95.62 174 CYS A C 1
ATOM 1362 O O . CYS A 1 174 ? -3.262 -5.645 -14.117 1 95.62 174 CYS A O 1
ATOM 1364 N N . SER A 1 175 ? -2.041 -5.246 -12.281 1 96.38 175 SER A N 1
ATOM 1365 C CA . SER A 1 175 ? -2.832 -6.16 -11.461 1 96.38 175 SER A CA 1
ATOM 1366 C C . SER A 1 175 ? -4.289 -5.719 -11.398 1 96.38 175 SER A C 1
ATOM 1368 O O . SER A 1 175 ? -5.199 -6.555 -11.422 1 96.38 175 SER A O 1
ATOM 1370 N N . LEU A 1 176 ? -4.562 -4.492 -11.32 1 97.31 176 LEU A N 1
ATOM 1371 C CA . LEU A 1 176 ? -5.922 -3.969 -11.227 1 97.31 176 LEU A CA 1
ATOM 1372 C C . LEU A 1 176 ? -6.668 -4.16 -12.539 1 97.31 176 LEU A C 1
ATOM 1374 O O . LEU A 1 176 ? -7.852 -4.504 -12.539 1 97.31 176 LEU A O 1
ATOM 1378 N N . VAL A 1 177 ? -6.008 -3.922 -13.648 1 96.5 177 VAL A N 1
ATOM 1379 C CA . VAL A 1 177 ? -6.613 -4.152 -14.953 1 96.5 177 VAL A CA 1
ATOM 1380 C C . VAL A 1 177 ? -6.988 -5.625 -15.102 1 96.5 177 VAL A C 1
ATOM 1382 O O . VAL A 1 177 ? -8.102 -5.953 -15.523 1 96.5 177 VAL A O 1
ATOM 1385 N N . LEU A 1 178 ? -6.102 -6.484 -14.695 1 96.38 178 LEU A N 1
ATOM 1386 C CA . LEU A 1 178 ? -6.352 -7.918 -14.797 1 96.38 178 LEU A CA 1
ATOM 1387 C C . LEU A 1 178 ? -7.488 -8.344 -13.875 1 96.38 178 LEU A C 1
ATOM 1389 O O . LEU A 1 178 ? -8.273 -9.227 -14.219 1 96.38 178 LEU A O 1
ATOM 1393 N N . ALA A 1 179 ? -7.496 -7.762 -12.695 1 96.38 179 ALA A N 1
ATOM 1394 C CA . ALA A 1 179 ? -8.609 -8.047 -11.789 1 96.38 179 ALA A CA 1
ATOM 1395 C C . ALA A 1 179 ? -9.945 -7.695 -12.438 1 96.38 179 ALA A C 1
ATOM 1397 O O . ALA A 1 179 ? -10.906 -8.453 -12.344 1 96.38 179 ALA A O 1
ATOM 1398 N N . ARG A 1 180 ? -10.016 -6.566 -13.078 1 94.94 180 ARG A N 1
ATOM 1399 C CA . ARG A 1 180 ? -11.25 -6.105 -13.695 1 94.94 180 ARG A CA 1
ATOM 1400 C C . ARG A 1 180 ? -11.672 -7.035 -14.828 1 94.94 180 ARG A C 1
ATOM 1402 O O . ARG A 1 180 ? -12.867 -7.266 -15.031 1 94.94 180 ARG A O 1
ATOM 1409 N N . VAL A 1 181 ? -10.727 -7.574 -15.5 1 94.31 181 VAL A N 1
ATOM 1410 C CA . VAL A 1 181 ? -11.016 -8.352 -16.703 1 94.31 181 VAL A CA 1
ATOM 1411 C C . VAL A 1 181 ? -11.273 -9.812 -16.328 1 94.31 181 VAL A C 1
ATOM 1413 O O . VAL A 1 181 ? -12.18 -10.445 -16.859 1 94.31 181 VAL A O 1
ATOM 1416 N N . CYS A 1 182 ? -10.578 -10.375 -15.328 1 95.38 182 CYS A N 1
ATOM 1417 C CA . CYS A 1 182 ? -10.578 -11.812 -15.086 1 95.38 182 CYS A CA 1
ATOM 1418 C C . CYS A 1 182 ? -11.531 -12.18 -13.953 1 95.38 182 CYS A C 1
ATOM 1420 O O . CYS A 1 182 ? -12.164 -13.234 -13.984 1 95.38 182 CYS A O 1
ATOM 1422 N N . LEU A 1 183 ? -11.664 -11.344 -12.953 1 94.56 183 LEU A N 1
ATOM 1423 C CA . LEU A 1 183 ? -12.352 -11.734 -11.727 1 94.56 183 LEU A CA 1
ATOM 1424 C C . LEU A 1 183 ? -13.836 -11.961 -11.984 1 94.56 183 LEU A C 1
ATOM 1426 O O . LEU A 1 183 ? -14.43 -12.906 -11.453 1 94.56 183 LEU A O 1
ATOM 1430 N N . PRO A 1 184 ? -14.477 -11.062 -12.805 1 92.06 184 PRO A N 1
ATOM 1431 C CA . PRO A 1 184 ? -15.906 -11.289 -13.023 1 92.06 184 PRO A CA 1
ATOM 1432 C C . PRO A 1 184 ? -16.203 -12.68 -13.586 1 92.06 184 PRO A C 1
ATOM 1434 O O . PRO A 1 184 ? -17.125 -13.359 -13.117 1 92.06 184 PRO A O 1
ATOM 1437 N N . SER A 1 185 ? -15.477 -13.094 -14.523 1 91.75 185 SER A N 1
ATOM 1438 C CA . SER A 1 185 ? -15.672 -14.422 -15.094 1 91.75 185 SER A CA 1
ATOM 1439 C C . SER A 1 185 ? -15.328 -15.516 -14.086 1 91.75 185 SER A C 1
ATOM 1441 O O . SER A 1 185 ? -16 -16.531 -14.016 1 91.75 185 SER A O 1
ATOM 1443 N N . MET A 1 186 ? -14.297 -15.359 -13.344 1 93.5 186 MET A N 1
ATOM 1444 C CA . MET A 1 186 ? -13.898 -16.312 -12.312 1 93.5 186 MET A CA 1
ATOM 1445 C C . MET A 1 186 ? -15.016 -16.5 -11.289 1 93.5 186 MET A C 1
ATOM 1447 O O . MET A 1 186 ? -15.32 -17.625 -10.883 1 93.5 186 MET A O 1
ATOM 1451 N N . LEU A 1 187 ? -15.539 -15.406 -10.914 1 90.62 187 LEU A N 1
ATOM 1452 C CA . LEU A 1 187 ? -16.594 -15.43 -9.906 1 90.62 187 LEU A CA 1
ATOM 1453 C C . LEU A 1 187 ? -17.859 -16.078 -10.461 1 90.62 187 LEU A C 1
ATOM 1455 O O . LEU A 1 187 ? -18.516 -16.859 -9.773 1 90.62 187 LEU A O 1
ATOM 1459 N N . ARG A 1 188 ? -18.156 -15.781 -11.703 1 89.19 188 ARG A N 1
ATOM 1460 C CA . ARG A 1 188 ? -19.344 -16.359 -12.336 1 89.19 188 ARG A CA 1
ATOM 1461 C C . ARG A 1 188 ? -19.203 -17.875 -12.477 1 89.19 188 ARG A C 1
ATOM 1463 O O . ARG A 1 188 ? -20.156 -18.609 -12.195 1 89.19 188 ARG A O 1
ATOM 1470 N N . GLN A 1 189 ? -18.062 -18.344 -12.812 1 89.88 189 GLN A N 1
ATOM 1471 C CA . GLN A 1 189 ? -17.828 -19.766 -13.062 1 89.88 189 GLN A CA 1
ATOM 1472 C C . GLN A 1 189 ? -17.453 -20.484 -11.773 1 89.88 189 GLN A C 1
ATOM 1474 O O . GLN A 1 189 ? -17.344 -21.703 -11.75 1 89.88 189 GLN A O 1
ATOM 1479 N N . GLN A 1 190 ? -17.156 -19.734 -10.758 1 90 190 GLN A N 1
ATOM 1480 C CA . GLN A 1 190 ? -16.734 -20.266 -9.461 1 90 190 GLN A CA 1
ATOM 1481 C C . GLN A 1 190 ? -15.469 -21.109 -9.602 1 90 190 GLN A C 1
ATOM 1483 O O . GLN A 1 190 ? -15.398 -22.219 -9.062 1 90 190 GLN A O 1
ATOM 1488 N N . ASP A 1 191 ? -14.648 -20.672 -10.383 1 92.56 191 ASP A N 1
ATOM 1489 C CA . ASP A 1 191 ? -13.352 -21.297 -10.617 1 92.56 191 ASP A CA 1
ATOM 1490 C C . ASP A 1 191 ? -12.289 -20.25 -10.969 1 92.56 191 ASP A C 1
ATOM 1492 O O . ASP A 1 191 ? -12.312 -19.688 -12.062 1 92.56 191 ASP A O 1
ATOM 1496 N N . GLY A 1 192 ? -11.477 -20.047 -10.039 1 95.12 192 GLY A N 1
ATOM 1497 C CA . GLY A 1 192 ? -10.461 -19.047 -10.266 1 95.12 192 GLY A CA 1
ATOM 1498 C C . GLY A 1 192 ? -9.469 -18.906 -9.125 1 95.12 192 GLY A C 1
ATOM 1499 O O . GLY A 1 192 ? -9.781 -19.281 -7.984 1 95.12 192 GLY A O 1
ATOM 1500 N N . HIS A 1 193 ? -8.312 -18.469 -9.43 1 97.31 193 HIS A N 1
ATOM 1501 C CA . HIS A 1 193 ? -7.266 -18.203 -8.445 1 97.31 193 HIS A CA 1
ATOM 1502 C C . HIS A 1 193 ? -6.438 -16.984 -8.828 1 97.31 193 HIS A C 1
ATOM 1504 O O . HIS A 1 193 ? -5.863 -16.938 -9.914 1 97.31 193 HIS A O 1
ATOM 1510 N N . PHE A 1 194 ? -6.449 -16.016 -8.023 1 98.06 194 PHE A N 1
ATOM 1511 C CA . PHE A 1 194 ? -5.727 -14.766 -8.273 1 98.06 194 PHE A CA 1
ATOM 1512 C C . PHE A 1 194 ? -4.527 -14.641 -7.336 1 98.06 194 PHE A C 1
ATOM 1514 O O . PHE A 1 194 ? -4.695 -14.438 -6.133 1 98.06 194 PHE A O 1
ATOM 1521 N N . VAL A 1 195 ? -3.268 -14.711 -7.883 1 98.62 195 VAL A N 1
ATOM 1522 C CA . VAL A 1 195 ? -2.047 -14.75 -7.082 1 98.62 195 VAL A CA 1
ATOM 1523 C C . VAL A 1 195 ? -1.318 -13.406 -7.195 1 98.62 195 VAL A C 1
ATOM 1525 O O . VAL A 1 195 ? -1.141 -12.883 -8.297 1 98.62 195 VAL A O 1
ATOM 1528 N N . THR A 1 196 ? -0.947 -12.852 -6.098 1 98 196 THR A N 1
ATOM 1529 C CA . THR A 1 196 ? -0.123 -11.648 -6.02 1 98 196 THR A CA 1
ATOM 1530 C C . THR A 1 196 ? 1.225 -11.953 -5.375 1 98 196 THR A C 1
ATOM 1532 O O . THR A 1 196 ? 1.28 -12.562 -4.301 1 98 196 THR A O 1
ATOM 1535 N N . ILE A 1 197 ? 2.309 -11.586 -6.043 1 96.94 197 ILE A N 1
ATOM 1536 C CA . ILE A 1 197 ? 3.646 -11.766 -5.492 1 96.94 197 ILE A CA 1
ATOM 1537 C C . ILE A 1 197 ? 4.23 -10.414 -5.094 1 96.94 197 ILE A C 1
ATOM 1539 O O . ILE A 1 197 ? 4.289 -9.492 -5.914 1 96.94 197 ILE A O 1
ATOM 1543 N N . THR A 1 198 ? 4.5 -10.266 -3.887 1 94.81 198 THR A N 1
ATOM 1544 C CA . THR A 1 198 ? 5.164 -9.078 -3.359 1 94.81 198 THR A CA 1
ATOM 1545 C C . THR A 1 198 ? 6.484 -9.453 -2.689 1 94.81 198 THR A C 1
ATOM 1547 O O . THR A 1 198 ? 7.066 -10.492 -2.992 1 94.81 198 THR A O 1
ATOM 1550 N N . ASP A 1 199 ? 7.109 -8.625 -1.874 1 90.44 199 ASP A N 1
ATOM 1551 C CA . ASP A 1 199 ? 8.297 -8.914 -1.082 1 90.44 199 ASP A CA 1
ATOM 1552 C C . ASP A 1 199 ? 8.297 -8.125 0.225 1 90.44 199 ASP A C 1
ATOM 1554 O O . ASP A 1 199 ? 7.273 -7.562 0.613 1 90.44 199 ASP A O 1
ATOM 1558 N N . MET A 1 200 ? 9.391 -8.148 0.879 1 87.25 200 MET A N 1
ATOM 1559 C CA . MET A 1 200 ? 9.5 -7.562 2.211 1 87.25 200 MET A CA 1
ATOM 1560 C C . MET A 1 200 ? 9.234 -6.062 2.164 1 87.25 200 MET A C 1
ATOM 1562 O O . MET A 1 200 ? 8.781 -5.473 3.15 1 87.25 200 MET A O 1
ATOM 1566 N N . LYS A 1 201 ? 9.438 -5.48 1.052 1 90.5 201 LYS A N 1
ATOM 1567 C CA . LYS A 1 201 ? 9.25 -4.039 0.932 1 90.5 201 LYS A CA 1
ATOM 1568 C C . LYS A 1 201 ? 7.77 -3.676 0.908 1 90.5 201 LYS A C 1
ATOM 1570 O O . LYS A 1 201 ? 7.414 -2.5 1.011 1 90.5 201 LYS A O 1
ATOM 1575 N N . GLY A 1 202 ? 6.922 -4.695 0.798 1 91.56 202 GLY A N 1
ATOM 1576 C CA . GLY A 1 202 ? 5.488 -4.496 0.963 1 91.56 202 GLY A CA 1
ATOM 1577 C C . GLY A 1 202 ? 5.051 -4.488 2.416 1 91.56 202 GLY A C 1
ATOM 1578 O O . GLY A 1 202 ? 3.896 -4.18 2.719 1 91.56 202 GLY A O 1
ATOM 1579 N N . LEU A 1 203 ? 5.996 -4.797 3.275 1 88.38 203 LEU A N 1
ATOM 1580 C CA . LEU A 1 203 ? 5.684 -4.855 4.699 1 88.38 203 LEU A CA 1
ATOM 1581 C C . LEU A 1 203 ? 6.398 -3.74 5.457 1 88.38 203 LEU A C 1
ATOM 1583 O O . LEU A 1 203 ? 5.953 -3.33 6.531 1 88.38 203 LEU A O 1
ATOM 1587 N N . ILE A 1 204 ? 7.496 -3.375 4.762 1 88.81 204 ILE A N 1
ATOM 1588 C CA . ILE A 1 204 ? 8.281 -2.312 5.383 1 88.81 204 ILE A CA 1
ATOM 1589 C C . ILE A 1 204 ? 8.578 -1.224 4.355 1 88.81 204 ILE A C 1
ATOM 1591 O O . ILE A 1 204 ? 8.469 -1.455 3.146 1 88.81 204 ILE A O 1
ATOM 1595 N N . GLY A 1 205 ? 8.914 -0.059 4.785 1 89.38 205 GLY A N 1
ATOM 1596 C CA . GLY A 1 205 ? 9.328 0.997 3.871 1 89.38 205 GLY A CA 1
ATOM 1597 C C . GLY A 1 205 ? 10.703 0.761 3.268 1 89.38 205 GLY A C 1
ATOM 1598 O O . GLY A 1 205 ? 11.328 -0.269 3.521 1 89.38 205 GLY A O 1
ATOM 1599 N N . ASP A 1 206 ? 11.039 1.508 2.299 1 91.81 206 ASP A N 1
ATOM 1600 C CA . ASP A 1 206 ? 12.352 1.542 1.654 1 91.81 206 ASP A CA 1
ATOM 1601 C C . ASP A 1 206 ? 12.852 2.977 1.5 1 91.81 206 ASP A C 1
ATOM 1603 O O . ASP A 1 206 ? 12.398 3.707 0.617 1 91.81 206 ASP A O 1
ATOM 1607 N N . GLY A 1 207 ? 13.836 3.324 2.332 1 90.88 207 GLY A N 1
ATOM 1608 C CA . GLY A 1 207 ? 14.328 4.691 2.33 1 90.88 207 GLY A CA 1
ATOM 1609 C C . GLY A 1 207 ? 15.023 5.074 1.036 1 90.88 207 GLY A C 1
ATOM 1610 O O . GLY A 1 207 ? 15.141 6.258 0.716 1 90.88 207 GLY A O 1
ATOM 1611 N N . GLU A 1 208 ? 15.438 4.125 0.263 1 91.25 208 GLU A N 1
ATOM 1612 C CA . GLU A 1 208 ? 16.141 4.383 -0.987 1 91.25 208 GLU A CA 1
ATOM 1613 C C . GLU A 1 208 ? 15.18 4.41 -2.172 1 91.25 208 GLU A C 1
ATOM 1615 O O . GLU A 1 208 ? 15.43 5.098 -3.164 1 91.25 208 GLU A O 1
ATOM 1620 N N . HIS A 1 209 ? 14.164 3.646 -2.031 1 94.75 209 HIS A N 1
ATOM 1621 C CA . HIS A 1 209 ? 13.211 3.518 -3.127 1 94.75 209 HIS A CA 1
ATOM 1622 C C . HIS A 1 209 ? 11.773 3.584 -2.619 1 94.75 209 HIS A C 1
ATOM 1624 O O . HIS A 1 209 ? 11.023 2.609 -2.729 1 94.75 209 HIS A O 1
ATOM 1630 N N . PRO A 1 210 ? 11.336 4.762 -2.193 1 97.12 210 PRO A N 1
ATOM 1631 C CA . PRO A 1 210 ? 9.977 4.887 -1.663 1 97.12 210 PRO A CA 1
ATOM 1632 C C . PRO A 1 210 ? 8.906 4.523 -2.689 1 97.12 210 PRO A C 1
ATOM 1634 O O . PRO A 1 210 ? 7.832 4.039 -2.322 1 97.12 210 PRO A O 1
ATOM 1637 N N . ASP A 1 211 ? 9.227 4.793 -3.977 1 97.62 211 ASP A N 1
ATOM 1638 C CA . ASP A 1 211 ? 8.266 4.469 -5.027 1 97.62 211 ASP A CA 1
ATOM 1639 C C . ASP A 1 211 ? 8.086 2.957 -5.16 1 97.62 211 ASP A C 1
ATOM 1641 O O . ASP A 1 211 ? 6.973 2.473 -5.344 1 97.62 211 ASP A O 1
ATOM 1645 N N . TYR A 1 212 ? 9.18 2.234 -5.055 1 97 212 TYR A N 1
ATOM 1646 C CA . TYR A 1 212 ? 9.086 0.779 -5.102 1 97 212 TYR A CA 1
ATOM 1647 C C . TYR A 1 212 ? 8.312 0.242 -3.906 1 97 212 TYR A C 1
ATOM 1649 O O . TYR A 1 212 ? 7.398 -0.572 -4.066 1 97 212 TYR A O 1
ATOM 1657 N N . ALA A 1 213 ? 8.664 0.667 -2.715 1 96.56 213 ALA A N 1
ATOM 1658 C CA . ALA A 1 213 ? 7.941 0.237 -1.521 1 96.56 213 ALA A CA 1
ATOM 1659 C C . ALA A 1 213 ? 6.457 0.558 -1.638 1 96.56 213 ALA A C 1
ATOM 1661 O O . ALA A 1 213 ? 5.605 -0.277 -1.314 1 96.56 213 ALA A O 1
ATOM 1662 N N . ALA A 1 214 ? 6.172 1.754 -2.068 1 98.19 214 ALA A N 1
ATOM 1663 C CA . ALA A 1 214 ? 4.777 2.156 -2.258 1 98.19 214 ALA A CA 1
ATOM 1664 C C . ALA A 1 214 ? 4.047 1.181 -3.176 1 98.19 214 ALA A C 1
ATOM 1666 O O . ALA A 1 214 ? 2.904 0.801 -2.902 1 98.19 214 ALA A O 1
ATOM 1667 N N . SER A 1 215 ? 4.676 0.827 -4.23 1 98.06 215 SER A N 1
ATOM 1668 C CA . SER A 1 215 ? 4.059 -0.08 -5.191 1 98.06 215 SER A CA 1
ATOM 1669 C C . SER A 1 215 ? 3.803 -1.45 -4.574 1 98.06 215 SER A C 1
ATOM 1671 O O . SER A 1 215 ? 2.785 -2.086 -4.859 1 98.06 215 SER A O 1
ATOM 1673 N N . GLN A 1 216 ? 4.73 -1.923 -3.793 1 97 216 GLN A N 1
ATOM 1674 C CA . GLN A 1 216 ? 4.555 -3.219 -3.145 1 97 216 GLN A CA 1
ATOM 1675 C C . GLN A 1 216 ? 3.445 -3.166 -2.102 1 97 216 GLN A C 1
ATOM 1677 O O . GLN A 1 216 ? 2.668 -4.113 -1.965 1 97 216 GLN A O 1
ATOM 1682 N N . TRP A 1 217 ? 3.365 -2.098 -1.392 1 97.44 217 TRP A N 1
ATOM 1683 C CA . TRP A 1 217 ? 2.25 -1.891 -0.474 1 97.44 217 TRP A CA 1
ATOM 1684 C C . TRP A 1 217 ? 0.923 -1.878 -1.226 1 97.44 217 TRP A C 1
ATOM 1686 O O . TRP A 1 217 ? -0.041 -2.523 -0.807 1 97.44 217 TRP A O 1
ATOM 1696 N N . ALA A 1 218 ? 0.907 -1.18 -2.25 1 98.38 218 ALA A N 1
ATOM 1697 C CA . ALA A 1 218 ? -0.305 -1.108 -3.062 1 98.38 218 ALA A CA 1
ATOM 1698 C C . ALA A 1 218 ? -0.73 -2.494 -3.537 1 98.38 218 ALA A C 1
ATOM 1700 O O . ALA A 1 218 ? -1.922 -2.811 -3.562 1 98.38 218 ALA A O 1
ATOM 1701 N N . ALA A 1 219 ? 0.229 -3.273 -3.91 1 97.81 219 ALA A N 1
ATOM 1702 C CA . ALA A 1 219 ? -0.065 -4.629 -4.371 1 97.81 219 ALA A CA 1
ATOM 1703 C C . ALA A 1 219 ? -0.776 -5.434 -3.285 1 97.81 219 ALA A C 1
ATOM 1705 O O . ALA A 1 219 ? -1.707 -6.188 -3.574 1 97.81 219 ALA A O 1
ATOM 1706 N N . ILE A 1 220 ? -0.339 -5.293 -2.117 1 96.69 220 ILE A N 1
ATOM 1707 C CA . ILE A 1 220 ? -0.994 -5.977 -1.007 1 96.69 220 ILE A CA 1
ATOM 1708 C C . ILE A 1 220 ? -2.414 -5.438 -0.836 1 96.69 220 ILE A C 1
ATOM 1710 O O . ILE A 1 220 ? -3.348 -6.203 -0.588 1 96.69 220 ILE A O 1
ATOM 1714 N N . GLY A 1 221 ? -2.545 -4.129 -0.947 1 97 221 GLY A N 1
ATOM 1715 C CA . GLY A 1 221 ? -3.875 -3.543 -0.887 1 97 221 GLY A CA 1
ATOM 1716 C C . GLY A 1 221 ? -4.82 -4.105 -1.932 1 97 221 GLY A C 1
ATOM 1717 O O . GLY A 1 221 ? -5.988 -4.371 -1.64 1 97 221 GLY A O 1
ATOM 1718 N N . VAL A 1 222 ? -4.309 -4.258 -3.115 1 97.88 222 VAL A N 1
ATOM 1719 C CA . VAL A 1 222 ? -5.102 -4.867 -4.18 1 97.88 222 VAL A CA 1
ATOM 1720 C C . VAL A 1 222 ? -5.496 -6.289 -3.779 1 97.88 222 VAL A C 1
ATOM 1722 O O . VAL A 1 222 ? -6.672 -6.656 -3.859 1 97.88 222 VAL A O 1
ATOM 1725 N N . HIS A 1 223 ? -4.551 -7.004 -3.332 1 97.12 223 HIS A N 1
ATOM 1726 C CA . HIS A 1 223 ? -4.77 -8.398 -2.979 1 97.12 223 HIS A CA 1
ATOM 1727 C C . HIS A 1 223 ? -5.84 -8.531 -1.901 1 97.12 223 HIS A C 1
ATOM 1729 O O . HIS A 1 223 ? -6.781 -9.32 -2.051 1 97.12 223 HIS A O 1
ATOM 1735 N N . GLU A 1 224 ? -5.691 -7.824 -0.844 1 95.19 224 GLU A N 1
ATOM 1736 C CA . GLU A 1 224 ? -6.641 -7.93 0.259 1 95.19 224 GLU A CA 1
ATOM 1737 C C . GLU A 1 224 ? -8.039 -7.508 -0.177 1 95.19 224 GLU A C 1
ATOM 1739 O O . GLU A 1 224 ? -9.039 -8.055 0.302 1 95.19 224 GLU A O 1
ATOM 1744 N N . SER A 1 225 ? -8.102 -6.543 -1.018 1 95.88 225 SER A N 1
ATOM 1745 C CA . SER A 1 225 ? -9.391 -6.109 -1.547 1 95.88 225 SER A CA 1
ATOM 1746 C C . SER A 1 225 ? -10.055 -7.211 -2.367 1 95.88 225 SER A C 1
ATOM 1748 O O . SER A 1 225 ? -11.258 -7.445 -2.242 1 95.88 225 SER A O 1
ATOM 1750 N N . ILE A 1 226 ? -9.25 -7.836 -3.15 1 95.19 226 ILE A N 1
ATOM 1751 C CA . ILE A 1 226 ? -9.75 -8.945 -3.949 1 95.19 226 ILE A CA 1
ATOM 1752 C C . ILE A 1 226 ? -10.227 -10.07 -3.029 1 95.19 226 ILE A C 1
ATOM 1754 O O . ILE A 1 226 ? -11.281 -10.672 -3.262 1 95.19 226 ILE A O 1
ATOM 1758 N N . GLN A 1 227 ? -9.43 -10.328 -2.057 1 93.5 227 GLN A N 1
ATOM 1759 C CA . GLN A 1 227 ? -9.805 -11.336 -1.073 1 93.5 227 GLN A CA 1
ATOM 1760 C C . GLN A 1 227 ? -11.156 -11.023 -0.447 1 93.5 227 GLN A C 1
ATOM 1762 O O . GLN A 1 227 ? -11.992 -11.914 -0.277 1 93.5 227 GLN A O 1
ATOM 1767 N N . MET A 1 228 ? -11.375 -9.828 -0.146 1 90.88 228 MET A N 1
ATOM 1768 C CA . MET A 1 228 ? -12.648 -9.391 0.429 1 90.88 228 MET A CA 1
ATOM 1769 C C . MET A 1 228 ? -13.781 -9.547 -0.577 1 90.88 228 MET A C 1
ATOM 1771 O O . MET A 1 228 ? -14.891 -9.938 -0.21 1 90.88 228 MET A O 1
ATOM 1775 N N . MET A 1 229 ? -13.508 -9.195 -1.734 1 89.56 229 MET A N 1
ATOM 1776 C CA . MET A 1 229 ? -14.5 -9.336 -2.801 1 89.56 229 MET A CA 1
ATOM 1777 C C . MET A 1 229 ? -14.945 -10.789 -2.93 1 89.56 229 MET A C 1
ATOM 1779 O O . MET A 1 229 ? -16.141 -11.07 -3.016 1 89.56 229 MET A O 1
ATOM 1783 N N . ILE A 1 230 ? -13.984 -11.641 -2.945 1 89.94 230 ILE A N 1
ATOM 1784 C CA . ILE A 1 230 ? -14.258 -13.07 -3.082 1 89.94 230 ILE A CA 1
ATOM 1785 C C . ILE A 1 230 ? -15.055 -13.562 -1.872 1 89.94 230 ILE A C 1
ATOM 1787 O O . ILE A 1 230 ? -16.016 -14.312 -2.02 1 89.94 230 ILE A O 1
ATOM 1791 N N . ALA A 1 231 ? -14.648 -13.102 -0.706 1 84.94 231 ALA A N 1
ATOM 1792 C CA . ALA A 1 231 ? -15.297 -13.523 0.533 1 84.94 231 ALA A CA 1
ATOM 1793 C C . ALA A 1 231 ? -16.734 -13.031 0.585 1 84.94 231 ALA A C 1
ATOM 1795 O O . ALA A 1 231 ? -17.609 -13.703 1.154 1 84.94 231 ALA A O 1
ATOM 1796 N N . GLY A 1 232 ? -16.969 -11.812 0.16 1 76.5 232 GLY A N 1
ATOM 1797 C CA . GLY A 1 232 ? -18.312 -11.234 0.186 1 76.5 232 GLY A CA 1
ATOM 1798 C C . GLY A 1 232 ? -19.281 -11.938 -0.75 1 76.5 232 GLY A C 1
ATOM 1799 O O . GLY A 1 232 ? -20.484 -11.883 -0.546 1 76.5 232 GLY A O 1
ATOM 1800 N N . LYS A 1 233 ? -18.844 -12.391 -1.71 1 66.19 233 LYS A N 1
ATOM 1801 C CA . LYS A 1 233 ? -19.688 -13.078 -2.678 1 66.19 233 LYS A CA 1
ATOM 1802 C C . LYS A 1 233 ? -19.859 -14.547 -2.322 1 66.19 233 LYS A C 1
ATOM 1804 O O . LYS A 1 233 ? -20.625 -15.266 -2.975 1 66.19 233 LYS A O 1
ATOM 1809 N N . LYS A 1 234 ? -19.016 -15.109 -1.319 1 59.53 234 LYS A N 1
ATOM 1810 C CA . LYS A 1 234 ? -19.031 -16.531 -0.987 1 59.53 234 LYS A CA 1
ATOM 1811 C C . LYS A 1 234 ? -20.328 -16.922 -0.276 1 59.53 234 LYS A C 1
ATOM 1813 O O . LYS A 1 234 ? -20.328 -17.172 0.93 1 59.53 234 LYS A O 1
ATOM 1818 N N . GLY A 1 235 ? -21.469 -16.234 -0.337 1 44.88 235 GLY A N 1
ATOM 1819 C CA . GLY A 1 235 ? -22.469 -17.172 0.148 1 44.88 235 GLY A CA 1
ATOM 1820 C C . GLY A 1 235 ? -22.062 -18.625 0.002 1 44.88 235 GLY A C 1
ATOM 1821 O O . GLY A 1 235 ? -22.125 -19.391 0.961 1 44.88 235 GLY A O 1
ATOM 1822 N N . LYS A 1 236 ? -22.094 -19.266 -1.182 1 41.56 236 LYS A N 1
ATOM 1823 C CA . LYS A 1 236 ? -21.828 -20.672 -1.448 1 41.56 236 LYS A CA 1
ATOM 1824 C C . LYS A 1 236 ? -20.328 -20.953 -1.455 1 41.56 236 LYS A C 1
ATOM 1826 O O . LYS A 1 236 ? -19.531 -20.062 -1.728 1 41.56 236 LYS A O 1
ATOM 1831 N N . ARG A 1 237 ? -19.766 -21.891 -0.662 1 47.59 237 ARG A N 1
ATOM 1832 C CA . ARG A 1 237 ? -18.422 -22.469 -0.595 1 47.59 237 ARG A CA 1
ATOM 1833 C C . ARG A 1 237 ? -17.656 -22.234 -1.887 1 47.59 237 ARG A C 1
ATOM 1835 O O . ARG A 1 237 ? -17.625 -23.094 -2.771 1 47.59 237 ARG A O 1
ATOM 1842 N N . GLY A 1 238 ? -17.672 -21.109 -2.525 1 56.5 238 GLY A N 1
ATOM 1843 C CA . GLY A 1 238 ? -17.203 -21.016 -3.902 1 56.5 238 GLY A CA 1
ATOM 1844 C C . GLY A 1 238 ? -15.711 -21.25 -4.051 1 56.5 238 GLY A C 1
ATOM 1845 O O . GLY A 1 238 ? -14.992 -21.328 -3.059 1 56.5 238 GLY A O 1
ATOM 1846 N N . LYS A 1 239 ? -15.141 -21.766 -5.246 1 81 239 LYS A N 1
ATOM 1847 C CA . LYS A 1 239 ? -13.898 -22.359 -5.734 1 81 239 LYS A CA 1
ATOM 1848 C C . LYS A 1 239 ? -12.961 -21.266 -6.27 1 81 239 LYS A C 1
ATOM 1850 O O . LYS A 1 239 ? -12.086 -21.547 -7.094 1 81 239 LYS A O 1
ATOM 1855 N N . VAL A 1 240 ? -13.312 -19.859 -5.883 1 92.44 240 VAL A N 1
ATOM 1856 C CA . VAL A 1 240 ? -12.359 -18.844 -6.293 1 92.44 24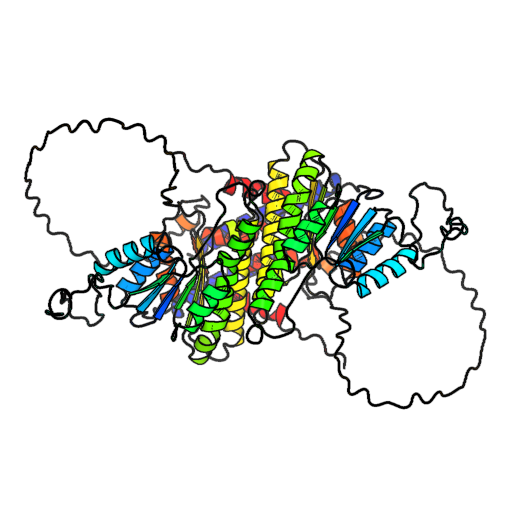0 VAL A CA 1
ATOM 1857 C C . VAL A 1 240 ? -11.469 -18.469 -5.109 1 92.44 240 VAL A C 1
ATOM 1859 O O . VAL A 1 240 ? -11.953 -18.25 -4 1 92.44 240 VAL A O 1
ATOM 1862 N N . HIS A 1 241 ? -10.188 -18.453 -5.32 1 93.81 241 HIS A N 1
ATOM 1863 C CA . HIS A 1 241 ? -9.203 -18.203 -4.266 1 93.81 241 HIS A CA 1
ATOM 1864 C C . HIS A 1 241 ? -8.25 -17.078 -4.652 1 93.81 241 HIS A C 1
ATOM 1866 O O . HIS A 1 241 ? -8.219 -16.656 -5.812 1 93.81 241 HIS A O 1
A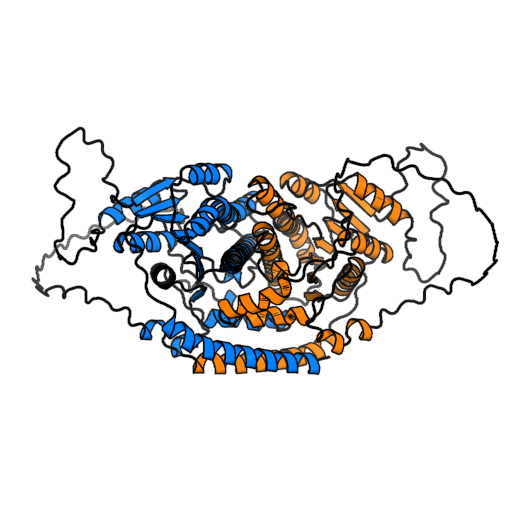TOM 1872 N N . SER A 1 242 ? -7.66 -16.531 -3.703 1 95.69 242 SER A N 1
ATOM 1873 C CA . SER A 1 242 ? -6.551 -15.602 -3.881 1 95.69 242 SER A CA 1
ATOM 1874 C C . SER A 1 242 ? -5.387 -15.945 -2.957 1 95.69 242 SER A C 1
ATOM 1876 O O . SER A 1 242 ? -5.598 -16.406 -1.835 1 95.69 242 SER A O 1
ATOM 1878 N N . THR A 1 243 ? -4.176 -15.789 -3.438 1 97.31 243 THR A N 1
ATOM 1879 C CA . THR A 1 243 ? -2.984 -16.094 -2.65 1 97.31 243 THR A CA 1
ATOM 1880 C C . THR A 1 243 ? -1.988 -14.938 -2.701 1 97.31 243 THR A C 1
ATOM 1882 O O . THR A 1 243 ? -1.723 -14.391 -3.77 1 97.31 243 THR A O 1
ATOM 1885 N N . LEU A 1 244 ? -1.578 -14.555 -1.573 1 97.31 244 LEU A N 1
ATOM 1886 C CA . LEU A 1 244 ? -0.466 -13.617 -1.458 1 97.31 244 LEU A CA 1
ATOM 1887 C C . LEU A 1 244 ? 0.838 -14.359 -1.17 1 97.31 244 LEU A C 1
ATOM 1889 O O . LEU A 1 244 ? 0.92 -15.133 -0.214 1 97.31 244 LEU A O 1
ATOM 1893 N N . ILE A 1 245 ? 1.846 -14.18 -2.012 1 97.31 245 ILE A N 1
ATOM 1894 C CA . ILE A 1 245 ? 3.186 -14.711 -1.779 1 97.31 245 ILE A CA 1
ATOM 1895 C C . ILE A 1 245 ? 4.137 -13.562 -1.429 1 97.31 245 ILE A C 1
ATOM 1897 O O . ILE A 1 245 ? 4.273 -12.609 -2.195 1 97.31 245 ILE A O 1
ATOM 1901 N N . CYS A 1 246 ? 4.738 -13.641 -0.308 1 94.19 246 CYS A N 1
ATOM 1902 C CA . CYS A 1 246 ? 5.629 -12.586 0.163 1 94.19 246 CYS A CA 1
ATOM 1903 C C . CYS A 1 246 ? 6.98 -13.164 0.57 1 94.19 246 CYS A C 1
ATOM 1905 O O . CYS A 1 246 ? 7.199 -13.477 1.741 1 94.19 246 CYS A O 1
ATOM 1907 N N . PRO A 1 247 ? 7.898 -13.211 -0.376 1 92.38 247 PRO A N 1
ATOM 1908 C CA . PRO A 1 247 ? 9.258 -13.617 -0.027 1 92.38 247 PRO A CA 1
ATOM 1909 C C . PRO A 1 247 ? 10.07 -12.484 0.592 1 92.38 247 PRO A C 1
ATOM 1911 O O . PRO A 1 247 ? 9.812 -11.312 0.317 1 92.38 247 PRO A O 1
ATOM 1914 N N . TYR A 1 248 ? 10.961 -12.664 1.537 1 80.31 248 TYR A N 1
ATOM 1915 C CA . TYR A 1 248 ? 11.812 -11.664 2.168 1 80.31 248 TYR A CA 1
ATOM 1916 C C . TYR A 1 248 ? 12.742 -11.016 1.146 1 80.31 248 TYR A C 1
ATOM 1918 O O . TYR A 1 248 ? 12.711 -9.797 0.96 1 80.31 248 TYR A O 1
ATOM 1926 N N . GLY A 1 249 ? 13.805 -11.5 0.771 1 71.5 249 GLY A N 1
ATOM 1927 C CA . GLY A 1 249 ? 14.781 -11.023 -0.195 1 71.5 249 GLY A CA 1
ATOM 1928 C C . GLY A 1 249 ? 15.102 -12.055 -1.266 1 71.5 249 GLY A C 1
ATOM 1929 O O . GLY A 1 249 ? 15.273 -13.234 -0.967 1 71.5 249 GLY A O 1
ATOM 1930 N N . ILE A 1 250 ? 14.633 -11.602 -2.449 1 63.47 250 ILE A N 1
ATOM 1931 C CA . ILE A 1 250 ? 14.922 -12.516 -3.549 1 63.47 250 ILE A CA 1
ATOM 1932 C C . ILE A 1 250 ? 16.344 -12.273 -4.062 1 63.47 250 ILE A C 1
ATOM 1934 O O . ILE A 1 250 ? 16.734 -11.133 -4.273 1 63.47 250 ILE A O 1
ATOM 1938 N N . SER A 1 251 ? 17.203 -13.156 -3.824 1 50.62 251 SER A N 1
ATOM 1939 C CA . SER A 1 251 ? 18.516 -13.062 -4.434 1 50.62 251 SER A CA 1
ATOM 1940 C C . SER A 1 251 ? 18.422 -12.906 -5.949 1 50.62 251 SER A C 1
ATOM 1942 O O . SER A 1 251 ? 17.688 -13.648 -6.609 1 50.62 251 SER A O 1
ATOM 1944 N N . SER A 1 252 ? 18.203 -11.578 -6.348 1 46.41 252 SER A N 1
ATOM 1945 C CA . SER A 1 252 ? 18.172 -11.414 -7.797 1 46.41 252 SER A CA 1
ATOM 1946 C C . SER A 1 252 ? 19.266 -12.242 -8.477 1 46.41 252 SER A C 1
ATOM 1948 O O . SER A 1 252 ? 20.438 -12.156 -8.109 1 46.41 252 SER A O 1
ATOM 1950 N N . SER A 1 253 ? 19.172 -13.32 -8.812 1 38 253 SER A N 1
ATOM 1951 C CA . SER A 1 253 ? 20.109 -13.734 -9.859 1 38 253 SER A CA 1
ATOM 1952 C C . SER A 1 253 ? 20.203 -12.688 -10.961 1 38 253 SER A C 1
ATOM 1954 O O . SER A 1 253 ? 19.594 -12.836 -12.016 1 38 253 SER A O 1
ATOM 1956 N N . SER A 1 254 ? 19.953 -11.508 -10.742 1 34.5 254 SER A N 1
ATOM 1957 C CA . SER A 1 254 ? 20.266 -10.594 -11.828 1 34.5 254 SER A CA 1
ATOM 1958 C C . SER A 1 254 ? 21.672 -10.844 -12.359 1 34.5 254 SER A C 1
ATOM 1960 O O . SER A 1 254 ? 22.656 -10.734 -11.617 1 34.5 254 SER A O 1
ATOM 1962 N N . GLU A 1 255 ? 22.016 -11.57 -13.359 1 32.91 255 GLU A N 1
ATOM 1963 C CA . GLU A 1 255 ? 22.984 -11.109 -14.352 1 32.91 255 GLU A CA 1
ATOM 1964 C C . GLU A 1 255 ? 22.906 -9.602 -14.547 1 32.91 255 GLU A C 1
ATOM 1966 O O . GLU A 1 255 ? 21.953 -9.102 -15.156 1 32.91 255 GLU A O 1
ATOM 1971 N N . THR A 1 256 ? 23.094 -8.867 -13.555 1 31.67 256 THR A N 1
ATOM 1972 C CA . THR A 1 256 ? 23.438 -7.477 -13.828 1 31.67 256 THR A CA 1
ATOM 1973 C C . THR A 1 256 ? 24.234 -7.363 -15.125 1 31.67 256 THR A C 1
ATOM 1975 O O . THR A 1 256 ? 25.344 -7.883 -15.219 1 31.67 256 THR A O 1
ATOM 1978 N N . ILE A 1 257 ? 23.719 -7.238 -16.266 1 28.42 257 ILE A N 1
ATOM 1979 C CA . ILE A 1 257 ? 24.469 -6.742 -17.422 1 28.42 257 ILE A CA 1
ATOM 1980 C C . ILE A 1 257 ? 25.203 -5.465 -17.047 1 28.42 257 ILE A C 1
ATOM 1982 O O . ILE A 1 257 ? 24.609 -4.398 -16.922 1 28.42 257 ILE A O 1
ATOM 1986 N N . SER A 1 258 ? 26.062 -5.461 -16.047 1 28.62 258 SER A N 1
ATOM 1987 C CA . SER A 1 258 ? 27.078 -4.414 -16.031 1 28.62 258 SER A CA 1
ATOM 1988 C C . SER A 1 258 ? 27.75 -4.273 -17.391 1 28.62 258 SER A C 1
ATOM 1990 O O . SER A 1 258 ? 28.297 -5.242 -17.922 1 28.62 258 SER A O 1
ATOM 1992 N N . SER A 1 259 ? 27.297 -3.467 -18.25 1 26.55 259 SER A N 1
ATOM 1993 C CA . SER A 1 259 ? 28.031 -3.049 -19.438 1 26.55 259 SER A CA 1
ATOM 1994 C C . SER A 1 259 ? 29.469 -2.68 -19.094 1 26.55 259 SER A C 1
ATOM 1996 O O . SER A 1 259 ? 30.031 -1.751 -19.688 1 26.55 259 SER A O 1
ATOM 1998 N N . SER A 1 260 ? 30.109 -3.291 -18.109 1 27.55 260 SER A N 1
ATOM 1999 C CA . SER A 1 260 ? 31.531 -2.969 -18.172 1 27.55 260 SER A CA 1
ATOM 2000 C C . SER A 1 260 ? 32.125 -3.381 -19.5 1 27.55 260 SER A C 1
ATOM 2002 O O . SER A 1 260 ? 32.25 -4.57 -19.797 1 27.55 260 SER A O 1
ATOM 2004 N N . SER A 1 261 ? 31.953 -2.631 -20.562 1 25.12 261 SER A N 1
ATOM 2005 C CA . SER A 1 261 ? 32.656 -2.746 -21.828 1 25.12 261 SER A CA 1
ATOM 2006 C C . SER A 1 261 ? 34.156 -2.922 -21.609 1 25.12 261 SER A C 1
ATOM 2008 O O . SER A 1 261 ? 34.938 -3.006 -22.562 1 25.12 261 SER A O 1
ATOM 2010 N N . SER A 1 262 ? 34.688 -2.59 -20.469 1 25.28 262 SER A N 1
ATOM 2011 C CA . SER A 1 262 ? 36.125 -2.553 -20.812 1 25.28 262 SER A CA 1
ATOM 2012 C C . SER A 1 262 ? 36.688 -3.959 -21.016 1 25.28 262 SER A C 1
ATOM 2014 O O . SER A 1 262 ? 37.688 -4.32 -20.422 1 25.28 262 SER A O 1
ATOM 2016 N N . SER A 1 263 ? 35.906 -4.875 -21.625 1 25.47 263 SER A N 1
ATOM 2017 C CA . SER A 1 263 ? 36.438 -6.215 -21.859 1 25.47 263 SER A CA 1
ATOM 2018 C C . SER A 1 263 ? 37.812 -6.156 -22.5 1 25.47 263 SER A C 1
ATOM 2020 O O . SER A 1 263 ? 37.969 -5.711 -23.641 1 25.47 263 SER A O 1
ATOM 2022 N N . SER A 1 264 ? 38.75 -5.742 -21.656 1 23.17 264 SER A N 1
ATOM 2023 C CA . SER A 1 264 ? 40.062 -6.039 -22.25 1 23.17 264 SER A CA 1
ATOM 2024 C C . SER A 1 264 ? 40.125 -7.492 -22.703 1 23.17 264 SER A C 1
ATOM 2026 O O . SER A 1 264 ? 39.594 -8.383 -22.062 1 23.17 264 SER A O 1
ATOM 2028 N N . PRO A 1 265 ? 40.562 -7.781 -23.922 1 23.55 265 PRO A N 1
ATOM 2029 C CA . PRO A 1 265 ? 40.719 -9.031 -24.656 1 23.55 265 PRO A CA 1
ATOM 2030 C C . PRO A 1 265 ? 41.562 -10.062 -23.906 1 23.55 265 PRO A C 1
ATOM 2032 O O . PRO A 1 265 ? 42.75 -9.844 -23.703 1 23.55 265 PRO A O 1
ATOM 2035 N N . SER A 1 266 ? 41.188 -10.312 -22.609 1 24 266 SER A N 1
ATOM 2036 C CA . SER A 1 266 ? 42.188 -11.258 -22.094 1 24 266 SER A CA 1
ATOM 2037 C C . SER A 1 266 ? 42.281 -12.492 -22.969 1 24 266 SER A C 1
ATOM 2039 O O . SER A 1 266 ? 41.25 -12.969 -23.484 1 24 266 SER A O 1
ATOM 2041 N N . THR A 1 267 ? 43.438 -12.82 -23.469 1 21.55 267 THR A N 1
ATOM 2042 C CA . THR A 1 267 ? 44.031 -13.859 -24.297 1 21.55 267 THR A CA 1
ATOM 2043 C C . THR A 1 267 ? 43.75 -15.242 -23.734 1 21.55 267 THR A C 1
ATOM 2045 O O . THR A 1 267 ? 44.062 -15.531 -22.578 1 21.55 267 THR A O 1
ATOM 2048 N N . LEU A 1 268 ? 42.562 -15.852 -24.141 1 20.78 268 LEU A N 1
ATOM 2049 C CA . LEU A 1 268 ? 42.125 -17.234 -23.969 1 20.78 268 LEU A CA 1
ATOM 2050 C C . LEU A 1 268 ? 43.281 -18.203 -24.281 1 20.78 268 LEU A C 1
ATOM 2052 O O . LEU A 1 268 ? 43.719 -18.312 -25.422 1 20.78 268 LEU A O 1
ATOM 2056 N N . SER A 1 269 ? 44.375 -18.125 -23.469 1 21.42 269 SER A N 1
ATOM 2057 C CA . SER A 1 269 ? 45.344 -19.188 -23.797 1 21.42 269 SER A CA 1
ATOM 2058 C C . SER A 1 269 ? 44.656 -20.562 -23.734 1 21.42 269 SER A C 1
ATOM 2060 O O . SER A 1 269 ? 44 -20.891 -22.75 1 21.42 269 SER A O 1
ATOM 2062 N N . LEU A 1 270 ? 44.281 -21.156 -24.875 1 20.25 270 LEU A N 1
ATOM 2063 C CA . LEU A 1 270 ? 43.781 -22.422 -25.359 1 20.25 270 LEU A CA 1
ATOM 2064 C C . LEU A 1 270 ? 44.594 -23.594 -24.797 1 20.25 270 LEU A C 1
ATOM 2066 O O . LEU A 1 270 ? 45.469 -24.125 -25.469 1 20.25 270 LEU A O 1
ATOM 2070 N N . SER A 1 271 ? 45.125 -23.531 -23.516 1 21.42 271 SER A N 1
ATOM 2071 C CA . SER A 1 271 ? 45.938 -24.719 -23.375 1 21.42 271 SER A CA 1
ATOM 2072 C C . SER A 1 271 ? 45.125 -26 -23.547 1 21.42 271 SER A C 1
ATOM 2074 O O . SER A 1 271 ? 43.938 -26.031 -23.188 1 21.42 271 SER A O 1
ATOM 2076 N N . SER A 1 272 ? 45.562 -27.047 -24.422 1 20.03 272 SER A N 1
ATOM 2077 C CA . SER A 1 272 ? 45.25 -28.25 -25.203 1 20.03 272 SER A CA 1
ATOM 2078 C C . SER A 1 272 ? 44.906 -29.422 -24.297 1 20.03 272 SER A C 1
ATOM 2080 O O . SER A 1 272 ? 44.375 -30.438 -24.766 1 20.03 272 SER A O 1
ATOM 2082 N N . SER A 1 273 ? 45.344 -29.594 -23.031 1 22.86 273 SER A N 1
ATOM 2083 C CA . SER A 1 273 ? 45.656 -31 -22.797 1 22.86 273 SER A CA 1
ATOM 2084 C C . SER A 1 273 ? 44.375 -31.828 -22.641 1 22.86 273 SER A C 1
ATOM 2086 O O . SER A 1 273 ? 43.625 -31.656 -21.672 1 22.86 273 SER A O 1
ATOM 2088 N N . MET A 1 274 ? 43.719 -32.312 -23.75 1 19.97 274 MET A N 1
ATOM 2089 C CA . MET A 1 274 ? 42.5 -33.094 -24.016 1 19.97 274 MET A CA 1
ATOM 2090 C C . MET A 1 274 ? 42.594 -34.469 -23.328 1 19.97 274 MET A C 1
ATOM 2092 O O . MET A 1 274 ? 41.781 -35.344 -23.594 1 19.97 274 MET A O 1
ATOM 2096 N N . LYS A 1 275 ? 43.5 -34.906 -22.391 1 23.95 275 LYS A N 1
ATOM 2097 C CA . LYS A 1 275 ? 43.531 -36.344 -22.281 1 23.95 275 LYS A CA 1
ATOM 2098 C C . LYS A 1 275 ? 42.219 -36.906 -21.797 1 23.95 275 LYS A C 1
ATOM 2100 O O . LYS A 1 275 ? 41.625 -36.406 -20.844 1 23.95 275 LYS A O 1
ATOM 2105 N N . GLY A 1 276 ? 41.469 -37.719 -22.656 1 22.31 276 GLY A N 1
ATOM 2106 C CA . GLY A 1 276 ? 40.219 -38.406 -22.859 1 22.31 276 GLY A CA 1
ATOM 2107 C C . GLY A 1 276 ? 39.875 -39.406 -21.75 1 22.31 276 GLY A C 1
ATOM 2108 O O . GLY A 1 276 ? 38.969 -40.188 -21.891 1 22.31 276 GLY A O 1
ATOM 2109 N N . THR A 1 277 ? 40.438 -39.438 -20.531 1 24.12 277 THR A N 1
ATOM 2110 C CA . THR A 1 277 ? 40.219 -40.719 -19.859 1 24.12 277 THR A CA 1
ATOM 2111 C C . THR A 1 277 ? 38.719 -40.969 -19.688 1 24.12 277 THR A C 1
ATOM 2113 O O . THR A 1 277 ? 38 -40.125 -19.156 1 24.12 277 THR A O 1
ATOM 2116 N N . THR A 1 278 ? 38.156 -41.906 -20.469 1 23.08 278 THR A N 1
ATOM 2117 C CA . THR A 1 278 ? 36.812 -42.469 -20.688 1 23.08 278 THR A CA 1
ATOM 2118 C C . THR A 1 278 ? 36.281 -43.094 -19.406 1 23.08 278 THR A C 1
ATOM 2120 O O . THR A 1 278 ? 36.719 -44.188 -19 1 23.08 278 THR A O 1
ATOM 2123 N N . THR A 1 279 ? 36.531 -42.75 -18.172 1 24.64 279 THR A N 1
ATOM 2124 C CA . THR A 1 279 ? 36.031 -43.656 -17.172 1 24.64 279 THR A CA 1
ATOM 2125 C C . THR A 1 279 ? 34.5 -43.812 -17.297 1 24.64 279 THR A C 1
ATOM 2127 O O . THR A 1 279 ? 33.781 -42.812 -17.328 1 24.64 279 THR A O 1
ATOM 2130 N N . LYS A 1 280 ? 34.031 -44.938 -17.797 1 26.39 280 LYS A N 1
ATOM 2131 C CA . LYS A 1 280 ? 32.719 -45.562 -17.984 1 26.39 280 LYS A CA 1
ATOM 2132 C C . LYS A 1 280 ? 31.891 -45.5 -16.703 1 26.39 280 LYS A C 1
ATOM 2134 O O . LYS A 1 280 ? 31.766 -46.5 -15.984 1 26.39 280 LYS A O 1
ATOM 2139 N N . ALA A 1 281 ? 31.891 -44.5 -15.867 1 25.83 281 ALA A N 1
ATOM 2140 C CA . ALA A 1 281 ? 31.078 -44.688 -14.664 1 25.83 281 ALA A CA 1
ATOM 2141 C C . ALA A 1 281 ? 29.609 -44.906 -15.016 1 25.83 281 ALA A C 1
ATOM 2143 O O . ALA A 1 281 ? 28.969 -44.062 -15.609 1 25.83 281 ALA A O 1
ATOM 2144 N N . THR A 1 282 ? 29.219 -46.031 -15.289 1 24.25 282 THR A N 1
ATOM 2145 C CA . THR A 1 282 ? 27.922 -46.625 -15.539 1 24.25 282 THR A CA 1
ATOM 2146 C C . THR A 1 282 ? 26.906 -46.188 -14.469 1 24.25 282 THR A C 1
ATOM 2148 O O . THR A 1 282 ? 25.859 -46.812 -14.32 1 24.25 282 THR A O 1
ATOM 2151 N N . SER A 1 283 ? 27.141 -45.281 -13.555 1 26.47 283 SER A N 1
ATOM 2152 C CA . SER A 1 283 ? 26.172 -45.281 -12.469 1 26.47 283 SER A CA 1
ATOM 2153 C C . SER A 1 283 ? 24.766 -44.969 -12.969 1 26.47 283 SER A C 1
ATOM 2155 O O . SER A 1 283 ? 24.578 -44 -13.727 1 26.47 283 SER A O 1
ATOM 2157 N N . SER A 1 284 ? 23.969 -45.938 -13.148 1 26.44 284 SER A N 1
ATOM 2158 C CA . SER A 1 284 ? 22.562 -45.906 -13.523 1 26.44 284 SER A CA 1
ATOM 2159 C C . SER A 1 284 ? 21.828 -44.781 -12.789 1 26.44 284 SER A C 1
ATOM 2161 O O . SER A 1 284 ? 21.969 -44.625 -11.578 1 26.44 284 SER A O 1
ATOM 2163 N N . PRO A 1 285 ? 21.5 -43.688 -13.5 1 27.38 285 PRO A N 1
ATOM 2164 C CA . PRO A 1 285 ? 20.781 -42.562 -12.867 1 27.38 285 PRO A CA 1
ATOM 2165 C C . PRO A 1 285 ? 19.484 -43.031 -12.195 1 27.38 285 PRO A C 1
ATOM 2167 O O . PRO A 1 285 ? 18.672 -43.719 -12.805 1 27.38 285 PRO A O 1
ATOM 2170 N N . LYS A 1 286 ? 19.516 -43.344 -10.891 1 30.83 286 LYS A N 1
ATOM 2171 C CA . LYS A 1 286 ? 18.359 -43.656 -10.062 1 30.83 286 LYS A CA 1
ATOM 2172 C C . LYS A 1 286 ? 17.156 -42.781 -10.453 1 30.83 286 LYS A C 1
ATOM 2174 O O . LYS A 1 286 ? 17.312 -41.594 -10.758 1 30.83 286 LYS A O 1
ATOM 2179 N N . PRO A 1 287 ? 16.094 -43.438 -10.859 1 30 287 PRO A N 1
ATOM 2180 C CA . PRO A 1 287 ? 14.859 -42.75 -11.227 1 30 287 PRO A CA 1
ATOM 2181 C C . PRO A 1 287 ? 14.555 -41.562 -10.312 1 30 287 PRO A C 1
ATOM 2183 O O . PRO A 1 287 ? 14.945 -41.562 -9.141 1 30 287 PRO A O 1
ATOM 2186 N N . PRO A 1 288 ? 14.492 -40.406 -10.883 1 28.44 288 PRO A N 1
ATOM 2187 C CA . PRO A 1 288 ? 14.195 -39.219 -10.047 1 28.44 288 PRO A CA 1
ATOM 2188 C C . PRO A 1 288 ? 13.133 -39.5 -8.984 1 28.44 288 PRO A C 1
ATOM 2190 O O . PRO A 1 288 ? 12.055 -40.031 -9.312 1 28.44 288 PRO A O 1
ATOM 2193 N N . THR A 1 289 ? 13.5 -40.219 -7.895 1 27.95 289 THR A N 1
ATOM 2194 C CA . THR A 1 289 ? 12.648 -40.344 -6.719 1 27.95 289 THR A CA 1
ATOM 2195 C C . THR A 1 289 ? 11.625 -39.188 -6.68 1 27.95 289 THR A C 1
ATOM 2197 O O . THR A 1 289 ? 11.953 -38.062 -6.984 1 27.95 289 THR A O 1
ATOM 2200 N N . GLU A 1 290 ? 10.336 -39.469 -6.863 1 30.36 290 GLU A N 1
ATOM 2201 C CA . GLU A 1 290 ? 9.211 -38.625 -6.531 1 30.36 290 GLU A CA 1
ATOM 2202 C C . GLU A 1 290 ? 9.547 -37.688 -5.359 1 30.36 290 GLU A C 1
ATOM 2204 O O . GLU A 1 290 ? 9.672 -38.156 -4.223 1 30.36 290 GLU A O 1
ATOM 2209 N N . ASP A 1 291 ? 10.5 -36.969 -5.539 1 29.55 291 ASP A N 1
ATOM 2210 C CA . ASP A 1 291 ? 10.875 -36 -4.516 1 29.55 291 ASP A CA 1
ATOM 2211 C C . ASP A 1 291 ? 9.648 -35.469 -3.768 1 29.55 291 ASP A C 1
ATOM 2213 O O . ASP A 1 291 ? 8.898 -34.625 -4.285 1 29.55 291 ASP A O 1
ATOM 2217 N N . ARG A 1 292 ? 8.906 -36.375 -3.186 1 30.81 292 ARG A N 1
ATOM 2218 C CA . ARG A 1 292 ? 8.016 -35.969 -2.105 1 30.81 292 ARG A CA 1
ATOM 2219 C C . ARG A 1 292 ? 8.578 -34.75 -1.369 1 30.81 292 ARG A C 1
ATOM 2221 O O . ARG A 1 292 ? 9.586 -34.844 -0.671 1 30.81 292 ARG A O 1
ATOM 2228 N N . LEU A 1 293 ? 8.664 -33.688 -1.95 1 32.97 293 LEU A N 1
ATOM 2229 C CA . LEU A 1 293 ? 8.828 -32.5 -1.131 1 32.97 293 LEU A CA 1
ATOM 2230 C C . LEU A 1 293 ? 8.273 -32.719 0.273 1 32.97 293 LEU A C 1
ATOM 2232 O O . LEU A 1 293 ? 7.066 -32.875 0.451 1 32.97 293 LEU A O 1
ATOM 2236 N N . ASN A 1 294 ? 8.875 -33.594 1.042 1 28.86 294 ASN A N 1
ATOM 2237 C CA . ASN A 1 294 ? 8.594 -33.781 2.461 1 28.86 294 ASN A CA 1
ATOM 2238 C C . ASN A 1 294 ? 7.984 -32.531 3.076 1 28.86 294 ASN A C 1
ATOM 2240 O O . ASN A 1 294 ? 8.57 -31.438 2.992 1 28.86 294 ASN A O 1
ATOM 2244 N N . ARG A 1 295 ? 6.727 -32.438 3.205 1 35.44 295 ARG A N 1
ATOM 2245 C CA . ARG A 1 295 ? 5.875 -31.531 3.957 1 35.44 295 ARG A CA 1
ATOM 2246 C C . ARG A 1 295 ? 6.629 -30.938 5.145 1 35.44 295 ARG A C 1
ATOM 2248 O O . ARG A 1 295 ? 6.406 -29.781 5.508 1 35.44 295 ARG A O 1
ATOM 2255 N N . THR A 1 296 ? 7.441 -31.859 5.848 1 33.06 296 THR A N 1
ATOM 2256 C CA . THR A 1 296 ? 8.086 -31.594 7.125 1 33.06 296 THR A CA 1
ATOM 2257 C C . THR A 1 296 ? 9.297 -30.688 6.938 1 33.06 296 THR A C 1
ATOM 2259 O O . THR A 1 296 ? 9.688 -29.953 7.855 1 33.06 296 THR A O 1
ATOM 2262 N N . SER A 1 297 ? 10.055 -30.875 5.891 1 35.88 297 SER A N 1
ATOM 2263 C CA . SER A 1 297 ? 11.297 -30.109 5.812 1 35.88 297 SER A CA 1
ATOM 2264 C C . SER A 1 297 ? 11.031 -28.641 5.52 1 35.88 297 SER A C 1
ATOM 2266 O O . SER A 1 297 ? 11.805 -27.766 5.91 1 35.88 297 SER A O 1
ATOM 2268 N N . ILE A 1 298 ? 10.141 -28.406 4.629 1 37 298 ILE A N 1
ATOM 2269 C CA . ILE A 1 298 ? 9.891 -26.984 4.367 1 37 298 ILE A CA 1
ATOM 2270 C C . ILE A 1 298 ? 9.312 -26.328 5.621 1 37 298 ILE A C 1
ATOM 2272 O O . ILE A 1 298 ? 9.508 -25.125 5.844 1 37 298 ILE A O 1
ATOM 2276 N N . PHE A 1 299 ? 8.562 -27.156 6.402 1 37.19 299 PHE A N 1
ATOM 2277 C CA . PHE A 1 299 ? 7.965 -26.625 7.621 1 37.19 299 PHE A CA 1
ATOM 2278 C C . PHE A 1 299 ? 8.836 -26.938 8.828 1 37.19 299 PHE A C 1
ATOM 2280 O O . PHE A 1 299 ? 8.461 -27.75 9.68 1 37.19 299 PHE A O 1
ATOM 2287 N N . ASN A 1 300 ? 10.055 -27.172 8.773 1 33.88 300 ASN A N 1
ATOM 2288 C CA . ASN A 1 300 ? 10.773 -27.297 10.039 1 33.88 300 ASN A CA 1
ATOM 2289 C C . ASN A 1 300 ? 10.414 -26.172 11 1 33.88 300 ASN A C 1
ATOM 2291 O O . ASN A 1 300 ? 10.727 -25 10.742 1 33.88 300 ASN A O 1
ATOM 2295 N N . PRO A 1 301 ? 9.594 -26.469 11.891 1 37.97 301 PRO A N 1
ATOM 2296 C CA . PRO A 1 301 ? 9.219 -25.469 12.891 1 37.97 301 PRO A CA 1
ATOM 2297 C C . PRO A 1 301 ? 10.422 -24.672 13.406 1 37.97 301 PRO A C 1
ATOM 2299 O O . PRO A 1 301 ? 10.273 -23.5 13.789 1 37.97 301 PRO A O 1
ATOM 2302 N N . LEU A 1 302 ? 11.508 -25.453 13.492 1 40.16 302 LEU A N 1
ATOM 2303 C CA . LEU A 1 302 ? 12.688 -24.75 13.992 1 40.16 302 LEU A CA 1
ATOM 2304 C C . LEU A 1 302 ? 13.156 -23.688 13 1 40.16 302 LEU A C 1
ATOM 2306 O O . LEU A 1 302 ? 13.781 -22.703 13.398 1 40.16 302 LEU A O 1
ATOM 2310 N N . ARG A 1 303 ? 13.039 -23.969 11.781 1 40.66 303 ARG A N 1
ATOM 2311 C CA . ARG A 1 303 ? 13.406 -23 10.75 1 40.66 303 ARG A CA 1
ATOM 2312 C C . ARG A 1 303 ? 12.445 -21.828 10.742 1 40.66 303 ARG A C 1
ATOM 2314 O O . ARG A 1 303 ? 12.781 -20.75 10.234 1 40.66 303 ARG A O 1
ATOM 2321 N N . MET A 1 304 ? 11.266 -22.062 11.242 1 42.12 304 MET A N 1
ATOM 2322 C CA . MET A 1 304 ? 10.25 -21.016 11.43 1 42.12 304 MET A CA 1
ATOM 2323 C C . MET A 1 304 ? 10.773 -19.906 12.344 1 42.12 304 MET A C 1
ATOM 2325 O O . MET A 1 304 ? 10.359 -18.766 12.219 1 42.12 304 MET A O 1
ATOM 2329 N N . PHE A 1 305 ? 11.688 -20.422 13.289 1 42.56 305 PHE A N 1
ATOM 2330 C CA . PHE A 1 305 ? 12.188 -19.453 14.258 1 42.56 305 PHE A CA 1
ATOM 2331 C C . PHE A 1 305 ? 13.391 -18.703 13.695 1 42.56 305 PHE A C 1
ATOM 2333 O O . PHE A 1 305 ? 13.953 -17.828 14.367 1 42.56 305 PHE A O 1
ATOM 2340 N N . SER A 1 306 ? 13.844 -19.109 12.602 1 46.62 306 SER A N 1
ATOM 2341 C CA . SER A 1 306 ? 15 -18.344 12.164 1 46.62 306 SER A CA 1
ATOM 2342 C C . SER A 1 306 ? 14.594 -16.969 11.648 1 46.62 306 SER A C 1
ATOM 2344 O O . SER A 1 306 ? 14.062 -16.844 10.547 1 46.62 306 SER A O 1
ATOM 2346 N N . PHE A 1 307 ? 14.242 -16.109 12.547 1 52.09 307 PHE A N 1
ATOM 2347 C CA . PHE A 1 307 ? 13.992 -14.703 12.234 1 52.09 307 PHE A CA 1
ATOM 2348 C C . PHE A 1 307 ? 15.094 -14.148 11.336 1 52.09 307 PHE A C 1
ATOM 2350 O O . PHE A 1 307 ? 15.055 -12.977 10.945 1 52.09 307 PHE A O 1
ATOM 2357 N N . MET A 1 308 ? 16.047 -15.031 11.039 1 56.38 308 MET A N 1
ATOM 2358 C CA . MET A 1 308 ? 17.156 -14.461 10.273 1 56.38 308 MET A CA 1
ATOM 2359 C C . MET A 1 308 ? 16.812 -14.398 8.789 1 56.38 308 MET A C 1
ATOM 2361 O O . MET A 1 308 ? 16.312 -15.367 8.227 1 56.38 308 MET A O 1
ATOM 2365 N N . PRO A 1 309 ? 16.859 -13.227 8.312 1 61.25 309 PRO A N 1
ATOM 2366 C CA . PRO A 1 309 ? 16.703 -13.047 6.871 1 61.25 309 PRO A CA 1
ATOM 2367 C C . PRO A 1 309 ? 17.531 -14.047 6.059 1 61.25 309 PRO A C 1
ATOM 2369 O O . PRO A 1 309 ? 18.688 -14.289 6.367 1 61.25 309 PRO A O 1
ATOM 2372 N N . ARG A 1 310 ? 16.781 -15.062 5.453 1 65.69 310 ARG A N 1
ATOM 2373 C CA . ARG A 1 310 ? 17.531 -15.914 4.535 1 65.69 310 ARG A CA 1
ATOM 2374 C C . ARG A 1 310 ? 17.203 -15.578 3.084 1 65.69 310 ARG A C 1
ATOM 2376 O O . ARG A 1 310 ? 16.109 -15.109 2.783 1 65.69 310 ARG A O 1
ATOM 2383 N N . GLN A 1 311 ? 18.203 -15.703 2.293 1 73.56 311 GLN A N 1
ATOM 2384 C CA . GLN A 1 311 ? 17.984 -15.484 0.867 1 73.56 311 GLN A CA 1
ATOM 2385 C C . GLN A 1 311 ? 17.109 -16.578 0.271 1 73.56 311 GLN A C 1
ATOM 2387 O O . GLN A 1 311 ? 17.219 -17.75 0.641 1 73.56 311 GLN A O 1
ATOM 2392 N N . VAL A 1 312 ? 16.094 -16.219 -0.381 1 86.25 312 VAL A N 1
ATOM 2393 C CA . VAL A 1 312 ? 15.148 -17.125 -1.02 1 86.25 312 VAL A CA 1
ATOM 2394 C C . VAL A 1 312 ? 15.406 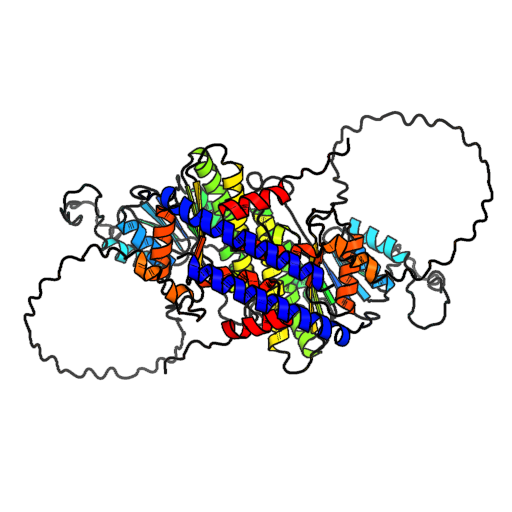-17.172 -2.523 1 86.25 312 VAL A C 1
ATOM 2396 O O . VAL A 1 312 ? 15.672 -16.125 -3.145 1 86.25 312 VAL A O 1
ATOM 2399 N N . THR A 1 313 ? 15.445 -18.375 -3.111 1 89.69 313 THR A N 1
ATOM 2400 C CA . THR A 1 313 ? 15.656 -18.516 -4.547 1 89.69 313 THR A CA 1
ATOM 2401 C C . THR A 1 313 ? 14.336 -18.406 -5.301 1 89.69 313 THR A C 1
ATOM 2403 O O . THR A 1 313 ? 13.273 -18.703 -4.746 1 89.69 313 THR A O 1
ATOM 2406 N N . PRO A 1 314 ? 14.445 -18.031 -6.543 1 94.19 314 PRO A N 1
ATOM 2407 C CA . PRO A 1 314 ? 13.227 -17.969 -7.348 1 94.19 314 PRO A CA 1
ATOM 2408 C C . PRO A 1 314 ? 12.531 -19.328 -7.465 1 94.19 314 PRO A C 1
ATOM 2410 O O . PRO A 1 314 ? 11.305 -19.391 -7.504 1 94.19 314 PRO A O 1
ATOM 2413 N N . GLU A 1 315 ? 13.273 -20.391 -7.465 1 94.12 315 GLU A N 1
ATOM 2414 C CA . GLU A 1 315 ? 12.711 -21.734 -7.566 1 94.12 315 GLU A CA 1
ATOM 2415 C C . GLU A 1 315 ? 11.898 -22.094 -6.328 1 94.12 315 GLU A C 1
ATOM 2417 O O . GLU A 1 315 ? 10.828 -22.703 -6.43 1 94.12 315 GLU A O 1
ATOM 2422 N N . GLU A 1 316 ? 12.461 -21.703 -5.223 1 93 316 GLU A N 1
ATOM 2423 C CA . GLU A 1 316 ? 11.75 -21.953 -3.975 1 93 316 GLU A CA 1
ATOM 2424 C C . GLU A 1 316 ? 10.422 -21.203 -3.934 1 93 316 GLU A C 1
ATOM 2426 O O . GLU A 1 316 ? 9.398 -21.766 -3.535 1 93 316 GLU A O 1
ATOM 2431 N N . VAL A 1 317 ? 10.461 -20 -4.336 1 95.44 317 VAL A N 1
ATOM 2432 C CA . VAL A 1 317 ? 9.25 -19.188 -4.352 1 95.44 317 VAL A CA 1
ATOM 2433 C C . VAL A 1 317 ? 8.227 -19.812 -5.301 1 95.44 317 VAL A C 1
ATOM 2435 O O . VAL A 1 317 ? 7.039 -19.891 -4.988 1 95.44 317 VAL A O 1
ATOM 2438 N N . ALA A 1 318 ? 8.688 -20.266 -6.434 1 97.31 318 ALA A N 1
ATOM 2439 C CA . ALA A 1 318 ? 7.809 -20.875 -7.426 1 97.31 318 ALA A CA 1
ATOM 2440 C C . ALA A 1 318 ? 7.152 -22.141 -6.863 1 97.31 318 ALA A C 1
ATOM 2442 O O . ALA A 1 318 ? 5.973 -22.391 -7.117 1 97.31 318 ALA A O 1
ATOM 2443 N N . GLU A 1 319 ? 7.906 -22.875 -6.148 1 95.81 319 GLU A N 1
ATOM 2444 C CA . GLU A 1 319 ? 7.363 -24.094 -5.527 1 95.81 319 GLU A CA 1
ATOM 2445 C C . GLU A 1 319 ? 6.234 -23.75 -4.562 1 95.81 319 GLU A C 1
ATOM 2447 O O . GLU A 1 319 ? 5.176 -24.391 -4.594 1 95.81 319 GLU A O 1
ATOM 2452 N N . TYR A 1 320 ? 6.492 -22.781 -3.766 1 95.56 320 TYR A N 1
ATOM 2453 C CA . TYR A 1 320 ? 5.473 -22.375 -2.807 1 95.56 320 TYR A CA 1
ATOM 2454 C C . TYR A 1 320 ? 4.246 -21.812 -3.521 1 95.56 320 TYR A C 1
ATOM 2456 O O . TYR A 1 320 ? 3.113 -22.047 -3.084 1 95.56 320 TYR A O 1
ATOM 2464 N N . CYS A 1 321 ? 4.469 -21.094 -4.582 1 97.62 321 CYS A N 1
ATOM 2465 C CA . CYS A 1 321 ? 3.363 -20.5 -5.324 1 97.62 321 CYS A CA 1
ATOM 2466 C C . CYS A 1 321 ? 2.449 -21.562 -5.902 1 97.62 321 CYS A C 1
ATOM 2468 O O . CYS A 1 321 ? 1.233 -21.531 -5.703 1 97.62 321 CYS A O 1
ATOM 2470 N N . VAL A 1 322 ? 3.016 -22.562 -6.59 1 97.5 322 VAL A N 1
ATOM 2471 C CA . VAL A 1 322 ? 2.232 -23.625 -7.211 1 97.5 322 VAL A CA 1
ATOM 2472 C C . VAL A 1 322 ? 1.541 -24.453 -6.137 1 97.5 322 VAL A C 1
ATOM 2474 O O . VAL A 1 322 ? 0.369 -24.812 -6.277 1 97.5 322 VAL A O 1
ATOM 2477 N N . TRP A 1 323 ? 2.283 -24.703 -5.082 1 94.88 323 TRP A N 1
ATOM 2478 C CA . TRP A 1 323 ? 1.699 -25.422 -3.953 1 94.88 323 TRP A CA 1
ATOM 2479 C C . TRP A 1 323 ? 0.486 -24.688 -3.404 1 94.88 323 TRP A C 1
ATOM 2481 O O . TRP A 1 323 ? -0.57 -25.281 -3.186 1 94.88 323 TRP A O 1
ATOM 2491 N N . ALA A 1 324 ? 0.625 -23.453 -3.178 1 95.56 324 ALA A N 1
ATOM 2492 C CA . ALA A 1 324 ? -0.448 -22.641 -2.609 1 95.56 324 ALA A CA 1
ATOM 2493 C C . ALA A 1 324 ? -1.666 -22.625 -3.529 1 95.56 324 ALA A C 1
ATOM 2495 O O . ALA A 1 324 ? -2.807 -22.641 -3.061 1 95.56 324 ALA A O 1
ATOM 2496 N N . VAL A 1 325 ? -1.401 -22.516 -4.824 1 96.69 325 VAL A N 1
ATOM 2497 C CA . VAL A 1 325 ? -2.494 -22.516 -5.789 1 96.69 325 VAL A CA 1
ATOM 2498 C C . VAL A 1 325 ? -3.219 -23.859 -5.762 1 96.69 325 VAL A C 1
ATOM 2500 O O . VAL A 1 325 ? -4.449 -23.906 -5.746 1 96.69 325 VAL A O 1
ATOM 2503 N N . CYS A 1 326 ? -2.521 -24.938 -5.691 1 94.12 326 CYS A N 1
ATOM 2504 C CA . CYS A 1 326 ? -3.105 -26.281 -5.727 1 94.12 326 CYS A CA 1
ATOM 2505 C C . CYS A 1 326 ? -3.906 -26.562 -4.461 1 94.12 326 CYS A C 1
ATOM 2507 O O . CYS A 1 326 ? -4.906 -27.281 -4.496 1 94.12 326 CYS A O 1
ATOM 2509 N N . TYR A 1 327 ? -3.516 -25.969 -3.373 1 90.06 327 TYR A N 1
ATOM 2510 C CA . TYR A 1 327 ? -4.164 -26.281 -2.107 1 90.06 327 TYR A CA 1
ATOM 2511 C C . TYR A 1 327 ? -5.113 -25.172 -1.688 1 90.06 327 TYR A C 1
ATOM 2513 O O . TYR A 1 327 ? -5.855 -25.312 -0.71 1 90.06 327 TYR A O 1
ATOM 2521 N N . GLY A 1 328 ? -5.051 -24.094 -2.377 1 90.31 328 GLY A N 1
ATOM 2522 C CA . GLY A 1 328 ? -5.953 -22.984 -2.086 1 90.31 328 GLY A CA 1
ATOM 2523 C C . GLY A 1 328 ? -5.547 -22.188 -0.864 1 90.31 328 GLY A C 1
ATOM 2524 O O . GLY A 1 328 ? -6.398 -21.734 -0.102 1 90.31 328 GLY A O 1
ATOM 2525 N N . VAL A 1 329 ? -4.188 -22.109 -0.629 1 90.94 329 VAL A N 1
ATOM 2526 C CA . VAL A 1 329 ? -3.674 -21.359 0.513 1 90.94 329 VAL A CA 1
ATOM 2527 C C . VAL A 1 329 ? -3.744 -19.859 0.221 1 90.94 329 VAL A C 1
ATOM 2529 O O . VAL A 1 329 ? -3.43 -19.422 -0.889 1 90.94 329 VAL A O 1
ATOM 2532 N N . GLU A 1 330 ? -4.094 -19.062 1.193 1 92.38 330 GLU A N 1
ATOM 2533 C CA . GLU A 1 330 ? -4.418 -17.656 0.963 1 92.38 330 GLU A CA 1
ATOM 2534 C C . GLU A 1 330 ? -3.195 -16.781 1.167 1 92.38 330 GLU A C 1
ATOM 2536 O O . GLU A 1 330 ? -3.131 -15.664 0.629 1 92.38 330 GLU A O 1
ATOM 2541 N N . ARG A 1 331 ? -2.295 -17.156 1.981 1 93.56 331 ARG A N 1
ATOM 2542 C CA . ARG A 1 331 ? -1.133 -16.328 2.295 1 93.56 331 ARG A CA 1
ATOM 2543 C C . ARG A 1 331 ? 0.095 -17.203 2.562 1 93.56 331 ARG A C 1
ATOM 2545 O O . ARG A 1 331 ? 0.031 -18.156 3.334 1 93.56 331 ARG A O 1
ATOM 2552 N N . VAL A 1 332 ? 1.202 -16.828 1.891 1 93.75 332 VAL A N 1
ATOM 2553 C CA . VAL A 1 332 ? 2.459 -17.547 2.074 1 93.75 332 VAL A CA 1
ATOM 2554 C C . VAL A 1 332 ? 3.596 -16.547 2.299 1 93.75 332 VAL A C 1
ATOM 2556 O O . VAL A 1 332 ? 3.91 -15.742 1.417 1 93.75 332 VAL A O 1
ATOM 2559 N N . TYR A 1 333 ? 4.109 -16.516 3.447 1 91.19 333 TYR A N 1
ATOM 2560 C CA . TYR A 1 333 ? 5.32 -15.766 3.754 1 91.19 333 TYR A CA 1
ATOM 2561 C C . TYR A 1 333 ? 6.551 -16.656 3.686 1 91.19 333 TYR A C 1
ATOM 2563 O O . TYR A 1 333 ? 6.535 -17.781 4.18 1 91.19 333 TYR A O 1
ATOM 2571 N N . ILE A 1 334 ? 7.602 -16.141 3.021 1 89.75 334 ILE A N 1
ATOM 2572 C CA . ILE A 1 334 ? 8.852 -16.891 2.93 1 89.75 334 ILE A CA 1
ATOM 2573 C C . ILE A 1 334 ? 10 -16.047 3.494 1 89.75 334 ILE A C 1
ATOM 2575 O O . ILE A 1 334 ? 10.438 -15.086 2.861 1 89.75 334 ILE A O 1
ATOM 2579 N N . PRO A 1 335 ? 10.594 -16.375 4.633 1 86.25 335 PRO A N 1
ATOM 2580 C CA . PRO A 1 335 ? 10.227 -17.453 5.551 1 86.25 335 PRO A CA 1
ATOM 2581 C C . PRO A 1 335 ? 8.93 -17.172 6.301 1 86.25 335 PRO A C 1
ATOM 2583 O O . PRO A 1 335 ? 8.43 -16.047 6.293 1 86.25 335 PRO A O 1
ATOM 2586 N N . ASN A 1 336 ? 8.352 -18.094 7 1 81.44 336 ASN A N 1
ATOM 2587 C CA . ASN A 1 336 ? 7.066 -18 7.684 1 81.44 336 ASN A CA 1
ATOM 2588 C C . ASN A 1 336 ? 7.117 -17 8.836 1 81.44 336 ASN A C 1
ATOM 2590 O O . ASN A 1 336 ? 6.086 -16.453 9.234 1 81.44 336 ASN A O 1
ATOM 2594 N N . SER A 1 337 ? 8.297 -16.719 9.328 1 78.62 337 SER A N 1
ATOM 2595 C CA . SER A 1 337 ? 8.461 -15.805 10.453 1 78.62 337 SER A CA 1
ATOM 2596 C C . SER A 1 337 ? 8.031 -14.391 10.078 1 78.62 337 SER A C 1
ATOM 2598 O O . SER A 1 337 ? 7.766 -13.562 10.953 1 78.62 337 SER A O 1
ATOM 2600 N N . LEU A 1 338 ? 7.93 -14.109 8.797 1 82.44 338 LEU A N 1
ATOM 2601 C CA . LEU A 1 338 ? 7.488 -12.797 8.336 1 82.44 338 LEU A CA 1
ATOM 2602 C C . LEU A 1 338 ? 6.047 -12.531 8.75 1 82.44 338 LEU A C 1
ATOM 2604 O O . LEU A 1 338 ? 5.598 -11.383 8.758 1 82.44 338 LEU A O 1
ATOM 2608 N N . LEU A 1 339 ? 5.387 -13.562 9.148 1 81.88 339 LEU A N 1
ATOM 2609 C CA . LEU A 1 339 ? 4.004 -13.445 9.594 1 81.88 339 LEU A CA 1
ATOM 2610 C C . LEU A 1 339 ? 3.912 -12.57 10.844 1 81.88 339 LEU A C 1
ATOM 2612 O O . LEU A 1 339 ? 2.895 -11.914 11.07 1 81.88 339 LEU A O 1
ATOM 2616 N N . PHE A 1 340 ? 5.008 -12.484 11.578 1 78.5 340 PHE A N 1
ATOM 2617 C CA . PHE A 1 340 ? 4.969 -11.789 12.867 1 78.5 340 PHE A CA 1
ATOM 2618 C C . PHE A 1 340 ? 5.406 -10.344 12.711 1 78.5 340 PHE A C 1
ATOM 2620 O O . PHE A 1 340 ? 5.305 -9.555 13.656 1 78.5 340 PHE A O 1
ATOM 2627 N N . PHE A 1 341 ? 5.77 -10 11.609 1 78.44 341 PHE A N 1
ATOM 2628 C CA . PHE A 1 341 ? 6.305 -8.656 11.391 1 78.44 341 PHE A CA 1
ATOM 2629 C C . PHE A 1 341 ? 5.254 -7.598 11.688 1 78.44 341 PHE A C 1
ATOM 2631 O O . PHE A 1 341 ? 5.555 -6.57 12.305 1 78.44 341 PHE A O 1
ATOM 2638 N N . PRO A 1 342 ? 4.004 -7.824 11.312 1 78.62 342 PRO A N 1
ATOM 2639 C CA . PRO A 1 342 ? 2.982 -6.812 11.594 1 78.62 342 PRO A CA 1
ATOM 2640 C C . PRO A 1 342 ? 2.828 -6.527 13.086 1 78.62 342 PRO A C 1
ATOM 2642 O O . PRO A 1 342 ? 2.375 -5.445 13.469 1 78.62 342 PRO A O 1
ATOM 2645 N N . LEU A 1 343 ? 3.291 -7.422 13.906 1 77.25 343 LEU A N 1
ATOM 2646 C CA . LEU A 1 343 ? 3.184 -7.227 15.352 1 77.25 343 LEU A CA 1
ATOM 2647 C C . LEU A 1 343 ? 4.121 -6.117 15.82 1 77.25 343 LEU A C 1
ATOM 2649 O O . LEU A 1 343 ? 3.855 -5.457 16.828 1 77.25 343 LEU A O 1
ATOM 2653 N N . LEU A 1 344 ? 5.094 -5.922 15.062 1 80.81 344 LEU A N 1
ATOM 2654 C CA . LEU A 1 344 ? 6.086 -4.918 15.43 1 80.81 344 LEU A CA 1
ATOM 2655 C C . LEU A 1 344 ? 5.547 -3.51 15.219 1 80.81 344 LEU A C 1
ATOM 2657 O O . LEU A 1 344 ? 6.105 -2.541 15.734 1 80.81 344 LEU A O 1
ATOM 2661 N N . ARG A 1 345 ? 4.453 -3.449 14.5 1 85.88 345 ARG A N 1
ATOM 2662 C CA . ARG A 1 345 ? 3.912 -2.139 14.148 1 85.88 345 ARG A CA 1
ATOM 2663 C C . ARG A 1 345 ? 3.246 -1.485 15.359 1 85.88 345 ARG A C 1
ATOM 2665 O O . ARG A 1 345 ? 2.959 -0.287 15.344 1 85.88 345 ARG A O 1
ATOM 2672 N N . ILE A 1 346 ? 3.051 -2.215 16.375 1 81.56 346 ILE A N 1
ATOM 2673 C CA . ILE A 1 346 ? 2.426 -1.662 17.578 1 81.56 346 ILE A CA 1
ATOM 2674 C C . ILE A 1 346 ? 3.459 -0.888 18.391 1 81.56 346 ILE A C 1
ATOM 2676 O O . ILE A 1 346 ? 3.104 -0.067 19.234 1 81.56 346 ILE A O 1
ATOM 2680 N N . LEU A 1 347 ? 4.684 -1.102 18.141 1 82.5 347 LEU A N 1
ATOM 2681 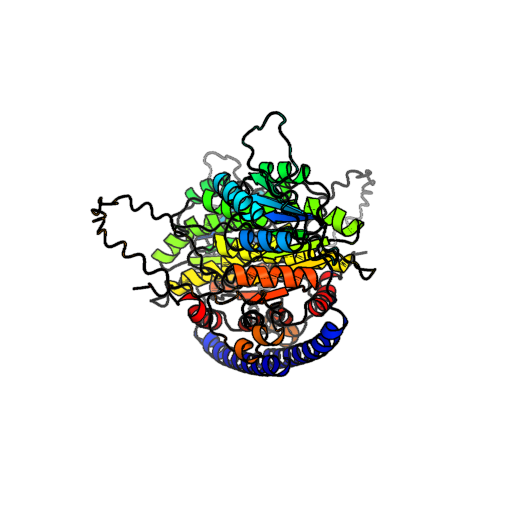C CA . LEU A 1 347 ? 5.758 -0.428 18.859 1 82.5 347 LEU A CA 1
ATOM 2682 C C . LEU A 1 347 ? 5.824 1.047 18.469 1 82.5 347 LEU A C 1
ATOM 2684 O O . LEU A 1 347 ? 5.383 1.435 17.391 1 82.5 347 LEU A O 1
ATOM 2688 N N . PRO A 1 348 ? 6.336 1.823 19.438 1 80.69 348 PRO A N 1
ATOM 2689 C CA . PRO A 1 348 ? 6.629 3.199 19.031 1 80.69 348 PRO A CA 1
ATOM 2690 C C . PRO A 1 348 ? 7.523 3.273 17.797 1 80.69 348 PRO A C 1
ATOM 2692 O O . PRO A 1 348 ? 8.398 2.422 17.609 1 80.69 348 PRO A O 1
ATOM 2695 N N . VAL A 1 349 ? 7.301 4.285 17 1 84.5 349 VAL A N 1
ATOM 2696 C CA . VAL A 1 349 ? 7.898 4.406 15.672 1 84.5 349 VAL A CA 1
ATOM 2697 C C . VAL A 1 349 ? 9.422 4.32 15.789 1 84.5 349 VAL A C 1
ATOM 2699 O O . VAL A 1 349 ? 10.07 3.648 14.977 1 84.5 349 VAL A O 1
ATOM 2702 N N . ARG A 1 350 ? 10.031 4.953 16.75 1 82.38 350 ARG A N 1
ATOM 2703 C CA . ARG A 1 350 ? 11.484 4.953 16.891 1 82.38 350 ARG A CA 1
ATOM 2704 C C . ARG A 1 350 ? 12.016 3.537 17.094 1 82.38 350 ARG A C 1
ATOM 2706 O O . ARG A 1 350 ? 13.039 3.16 16.531 1 82.38 350 ARG A O 1
ATOM 2713 N N . TRP A 1 351 ? 11.328 2.781 17.906 1 81.31 351 TRP A N 1
ATOM 2714 C CA . TRP A 1 351 ? 11.734 1.403 18.156 1 81.31 351 TRP A CA 1
ATOM 2715 C C . TRP A 1 351 ? 11.469 0.526 16.938 1 81.31 351 TRP A C 1
ATOM 2717 O O . TRP A 1 351 ? 12.273 -0.352 16.609 1 81.31 351 TRP A O 1
ATOM 2727 N N . TYR A 1 352 ? 10.344 0.793 16.422 1 86.44 352 TYR A N 1
ATOM 2728 C CA . TYR A 1 352 ? 9.984 0.07 15.203 1 86.44 352 TYR A CA 1
ATOM 2729 C C . TYR A 1 352 ? 11.047 0.265 14.117 1 86.44 352 TYR A C 1
ATOM 2731 O O . TYR A 1 352 ? 11.5 -0.702 13.508 1 86.44 352 TYR A O 1
ATOM 2739 N N . LEU A 1 353 ? 11.547 1.474 13.93 1 83.75 353 LEU A N 1
ATOM 2740 C CA . LEU A 1 353 ? 12.578 1.782 12.938 1 83.75 353 LEU A CA 1
ATOM 2741 C C . LEU A 1 353 ? 13.914 1.158 13.328 1 83.75 353 LEU A C 1
ATOM 2743 O O . LEU A 1 353 ? 14.664 0.698 12.461 1 83.75 353 LEU A O 1
ATOM 2747 N N . TRP A 1 354 ? 14.156 1.168 14.578 1 80.75 354 TRP A N 1
ATOM 2748 C CA . TRP A 1 354 ? 15.391 0.559 15.062 1 80.75 354 TRP A CA 1
ATOM 2749 C C . TRP A 1 354 ? 15.422 -0.933 14.75 1 80.75 354 TRP A C 1
ATOM 2751 O O . TRP A 1 354 ? 16.438 -1.45 14.273 1 80.75 354 TRP A O 1
ATOM 2761 N N . ILE A 1 355 ? 14.383 -1.573 14.945 1 78.5 355 ILE A N 1
ATOM 2762 C CA . ILE A 1 355 ? 14.305 -3.004 14.672 1 78.5 355 ILE A CA 1
ATOM 2763 C C . ILE A 1 355 ? 14.422 -3.25 13.172 1 78.5 355 ILE A C 1
ATOM 2765 O O . ILE A 1 355 ? 15.102 -4.188 12.734 1 78.5 355 ILE A O 1
ATOM 2769 N N . GLN A 1 356 ? 13.766 -2.424 12.414 1 80 356 GLN A N 1
ATOM 2770 C CA . GLN A 1 356 ? 13.805 -2.57 10.961 1 80 356 GLN A CA 1
ATOM 2771 C C . GLN A 1 356 ? 15.234 -2.416 10.438 1 80 356 GLN A C 1
ATOM 2773 O O . GLN A 1 356 ? 15.594 -3.012 9.422 1 80 356 GLN A O 1
ATOM 2778 N N . SER A 1 357 ? 15.969 -1.591 11.102 1 78.06 357 SER A N 1
ATOM 2779 C CA . SER A 1 357 ? 17.344 -1.35 10.656 1 78.06 357 SER A CA 1
ATOM 2780 C C . SER A 1 357 ? 18.156 -2.637 10.672 1 78.06 357 SER A C 1
ATOM 2782 O O . SER A 1 357 ? 19.125 -2.766 9.922 1 78.06 357 SER A O 1
ATOM 2784 N N . PHE A 1 358 ? 17.703 -3.566 11.414 1 69.19 358 PHE A N 1
ATOM 2785 C CA . PHE A 1 358 ? 18.406 -4.844 11.461 1 69.19 358 PHE A CA 1
ATOM 2786 C C . PHE A 1 358 ? 18.062 -5.695 10.242 1 69.19 358 PHE A C 1
ATOM 2788 O O . PHE A 1 358 ? 18.828 -6.59 9.875 1 69.19 358 PHE A O 1
ATOM 2795 N N . PHE A 1 359 ? 16.953 -5.371 9.656 1 67.19 359 PHE A N 1
ATOM 2796 C CA . PHE A 1 359 ? 16.5 -6.18 8.531 1 67.19 359 PHE A CA 1
ATOM 2797 C C . PHE A 1 359 ? 16.922 -5.555 7.207 1 67.19 359 PHE A C 1
ATOM 2799 O O . PHE A 1 359 ? 16.953 -6.227 6.176 1 67.19 359 PHE A O 1
ATOM 2806 N N . THR A 1 360 ? 17.25 -4.234 7.277 1 64.81 360 THR A N 1
ATOM 2807 C CA . THR A 1 360 ? 17.562 -3.543 6.031 1 64.81 360 THR A CA 1
ATOM 2808 C C . THR A 1 360 ? 19.062 -3.357 5.883 1 64.81 360 THR A C 1
ATOM 2810 O O . THR A 1 360 ? 19.562 -3.025 4.801 1 64.81 360 THR A O 1
ATOM 2813 N N . SER A 1 361 ? 19.891 -3.223 6.996 1 51.34 361 SER A N 1
ATOM 2814 C CA . SER A 1 361 ? 21.328 -2.99 6.953 1 51.34 361 SER A CA 1
ATOM 2815 C C . SER A 1 361 ? 22.062 -4.156 6.297 1 51.34 361 SER A C 1
ATOM 2817 O O . SER A 1 361 ? 23.234 -4.047 5.957 1 51.34 361 SER A O 1
ATOM 2819 N N . ARG A 1 362 ? 21.672 -5.32 6.141 1 46.03 362 ARG A N 1
ATOM 2820 C CA . ARG A 1 362 ? 22.609 -6.332 5.664 1 46.03 362 ARG A CA 1
ATOM 2821 C C . ARG A 1 362 ? 22.875 -6.172 4.172 1 46.03 362 ARG A C 1
ATOM 2823 O O . ARG A 1 362 ? 21.953 -6.219 3.361 1 46.03 362 ARG A O 1
ATOM 2830 N N . LYS A 1 363 ? 23.969 -5.379 3.721 1 41.78 363 LYS A N 1
ATOM 2831 C CA . LYS A 1 363 ? 24.656 -5.418 2.439 1 41.78 363 LYS A CA 1
ATOM 2832 C C . LYS A 1 363 ? 24.656 -6.832 1.861 1 41.78 363 LYS A C 1
ATOM 2834 O O . LYS A 1 363 ? 24.906 -7.805 2.582 1 41.78 363 LYS A O 1
ATOM 2839 N N . PRO A 1 364 ? 24.234 -7.078 0.611 1 33.88 364 PRO A N 1
ATOM 2840 C CA . PRO A 1 364 ? 24.688 -8.352 0.053 1 33.88 364 PRO A CA 1
ATOM 2841 C C . PRO A 1 364 ? 26.141 -8.672 0.406 1 33.88 364 PRO A C 1
ATOM 2843 O O . PRO A 1 364 ? 26.984 -7.766 0.455 1 33.88 364 PRO A O 1
ATOM 2846 N N . LEU A 1 365 ? 26.453 -9.641 1.187 1 24.5 365 LEU A N 1
ATOM 2847 C CA . LEU A 1 365 ? 27.828 -10.125 1.219 1 24.5 365 LEU A CA 1
ATOM 2848 C C . LEU A 1 365 ? 28.484 -10.016 -0.159 1 24.5 365 LEU A C 1
ATOM 2850 O O . LEU A 1 365 ? 27.984 -10.602 -1.127 1 24.5 365 LEU A O 1
ATOM 2854 N N . ALA A 1 366 ? 29.078 -8.914 -0.424 1 26.58 366 ALA A N 1
ATOM 2855 C CA . ALA A 1 366 ? 30.062 -8.93 -1.516 1 26.58 366 ALA A CA 1
ATOM 2856 C C . ALA A 1 366 ? 30.781 -10.266 -1.586 1 26.58 366 ALA A C 1
ATOM 2858 O O . ALA A 1 366 ? 31.406 -10.695 -0.606 1 26.58 366 ALA A O 1
ATOM 2859 N N . THR A 1 367 ? 30.297 -11.18 -2.32 1 25.11 367 THR A N 1
ATOM 2860 C CA . THR A 1 367 ? 31.328 -12.148 -2.701 1 25.11 367 THR A CA 1
ATOM 2861 C C . THR A 1 367 ? 32.656 -11.453 -2.973 1 25.11 367 THR A C 1
ATOM 2863 O O . THR A 1 367 ? 32.719 -10.562 -3.822 1 25.11 367 THR A O 1
ATOM 2866 N N . SER A 1 368 ? 33.5 -11.469 -2.057 1 21.22 368 SER A N 1
ATOM 2867 C CA . SER A 1 368 ? 34.875 -11.469 -2.463 1 21.22 368 SER A CA 1
ATOM 2868 C C . SER A 1 368 ? 35.156 -12.484 -3.572 1 21.22 368 SER A C 1
ATOM 2870 O O . SER A 1 368 ? 34.656 -13.617 -3.514 1 21.22 368 SER A O 1
ATOM 2872 N N . MET B 1 1 ? 3.4 -27.688 15.117 1 39.59 1 MET B N 1
ATOM 2873 C CA . MET B 1 1 ? 3.582 -26.547 14.227 1 39.59 1 MET B CA 1
ATOM 2874 C C . MET B 1 1 ? 3.111 -25.266 14.891 1 39.59 1 MET B C 1
ATOM 2876 O O . MET B 1 1 ? 3.703 -24.203 14.68 1 39.59 1 MET B O 1
ATOM 2880 N N . GLY B 1 2 ? 2.191 -25.578 15.805 1 49.69 2 GLY B N 1
ATOM 2881 C CA . GLY B 1 2 ? 1.425 -24.547 16.484 1 49.69 2 GLY B CA 1
ATOM 2882 C C . GLY B 1 2 ? 2.15 -23.953 17.672 1 49.69 2 GLY B C 1
ATOM 2883 O O . GLY B 1 2 ? 2.045 -22.75 17.938 1 49.69 2 GLY B O 1
ATOM 2884 N N . LYS B 1 3 ? 3.076 -24.844 18.328 1 54.91 3 LYS B N 1
ATOM 2885 C CA . LYS B 1 3 ? 3.635 -24.438 19.609 1 54.91 3 LYS B CA 1
ATOM 2886 C C . LYS B 1 3 ? 4.68 -23.344 19.438 1 54.91 3 LYS B C 1
ATOM 2888 O O . LYS B 1 3 ? 4.699 -22.375 20.188 1 54.91 3 LYS B O 1
ATOM 2893 N N . GLY B 1 4 ? 5.512 -23.406 18.422 1 58.44 4 GLY B N 1
ATOM 2894 C CA . GLY B 1 4 ? 6.559 -22.438 18.172 1 58.44 4 GLY B CA 1
ATOM 2895 C C . GLY B 1 4 ? 6.02 -21.062 17.812 1 58.44 4 GLY B C 1
ATOM 2896 O O . GLY B 1 4 ? 6.543 -20.047 18.266 1 58.44 4 GLY B O 1
ATOM 2897 N N . LYS B 1 5 ? 4.879 -21.047 17.219 1 68.19 5 LYS B N 1
ATOM 2898 C CA . LYS B 1 5 ? 4.281 -19.781 16.812 1 68.19 5 LYS B CA 1
ATOM 2899 C C . LYS B 1 5 ? 3.713 -19.031 18.016 1 68.19 5 LYS B C 1
ATOM 2901 O O . LYS B 1 5 ? 3.859 -17.812 18.125 1 68.19 5 LYS B O 1
ATOM 2906 N N . VAL B 1 6 ? 3.326 -19.812 19.047 1 64.31 6 VAL B N 1
ATOM 2907 C CA . VAL B 1 6 ? 2.695 -19.203 20.219 1 64.31 6 VAL B CA 1
ATOM 2908 C C . VAL B 1 6 ? 3.76 -18.547 21.094 1 64.31 6 VAL B C 1
ATOM 2910 O O . VAL B 1 6 ? 3.574 -17.422 21.578 1 64.31 6 VAL B O 1
ATOM 2913 N N . GLY B 1 7 ? 4.887 -19.234 21.297 1 63.09 7 GLY B N 1
ATOM 2914 C CA . GLY B 1 7 ? 5.973 -18.672 22.094 1 63.09 7 GLY B CA 1
ATOM 2915 C C . GLY B 1 7 ? 6.52 -17.375 21.531 1 63.09 7 GLY B C 1
ATOM 2916 O O . GLY B 1 7 ? 6.766 -16.422 22.266 1 63.09 7 GLY B O 1
ATOM 2917 N N . VAL B 1 8 ? 6.582 -17.312 20.344 1 69.38 8 VAL B N 1
ATOM 2918 C CA . VAL B 1 8 ? 7.102 -16.109 19.672 1 69.38 8 VAL B CA 1
ATOM 2919 C C . VAL B 1 8 ? 6.113 -14.961 19.828 1 69.38 8 VAL B C 1
ATOM 2921 O O . VAL B 1 8 ? 6.52 -13.82 20.078 1 69.38 8 VAL B O 1
ATOM 2924 N N . MET B 1 9 ? 4.902 -15.328 19.828 1 68.19 9 MET B N 1
ATOM 2925 C CA . MET B 1 9 ? 3.879 -14.297 19.953 1 68.19 9 MET B CA 1
ATOM 2926 C C . MET B 1 9 ? 3.898 -13.68 21.344 1 68.19 9 MET B C 1
ATOM 2928 O O . MET B 1 9 ? 3.83 -12.453 21.484 1 68.19 9 MET B O 1
ATOM 2932 N N . ILE B 1 10 ? 4.062 -14.531 22.312 1 65.31 10 ILE B N 1
ATOM 2933 C CA . ILE B 1 10 ? 4.102 -14.055 23.688 1 65.31 10 ILE B CA 1
ATOM 2934 C C . ILE B 1 10 ? 5.336 -13.18 23.906 1 65.31 10 ILE B C 1
ATOM 2936 O O . ILE B 1 10 ? 5.25 -12.125 24.531 1 65.31 10 ILE B O 1
ATOM 2940 N N . PHE B 1 11 ? 6.379 -13.625 23.438 1 68.75 11 PHE B N 1
ATOM 2941 C CA . PHE B 1 11 ? 7.613 -12.867 23.547 1 68.75 11 PHE B CA 1
ATOM 2942 C C . PHE B 1 11 ? 7.477 -11.508 22.875 1 68.75 11 PHE B C 1
ATOM 2944 O O . PHE B 1 11 ? 7.875 -10.484 23.422 1 68.75 11 PHE B O 1
ATOM 2951 N N . LEU B 1 12 ? 6.879 -11.438 21.781 1 68.19 12 LEU B N 1
ATOM 2952 C CA . LEU B 1 12 ? 6.746 -10.195 21.031 1 68.19 12 LEU B CA 1
ATOM 2953 C C . LEU B 1 12 ? 5.801 -9.227 21.734 1 68.19 12 LEU B C 1
ATOM 2955 O O . LEU B 1 12 ? 6.023 -8.016 21.734 1 68.19 12 LEU B O 1
ATOM 2959 N N . ILE B 1 13 ? 4.91 -9.82 22.359 1 65.69 13 ILE B N 1
ATOM 2960 C CA . ILE B 1 13 ? 3.982 -8.977 23.094 1 65.69 13 ILE B CA 1
ATOM 2961 C C . ILE B 1 13 ? 4.699 -8.344 24.297 1 65.69 13 ILE B C 1
ATOM 2963 O O . ILE B 1 13 ? 4.543 -7.152 24.562 1 65.69 13 ILE B O 1
ATOM 2967 N N . PHE B 1 14 ? 5.477 -9.195 24.953 1 66.38 14 PHE B N 1
ATOM 2968 C CA . PHE B 1 14 ? 6.246 -8.68 26.078 1 66.38 14 PHE B CA 1
ATOM 2969 C C . PHE B 1 14 ? 7.18 -7.562 25.641 1 66.38 14 PHE B C 1
ATOM 2971 O O . PHE B 1 14 ? 7.262 -6.52 26.281 1 66.38 14 PHE B O 1
ATOM 2978 N N . VAL B 1 15 ? 7.738 -7.727 24.641 1 69 15 VAL B N 1
ATOM 2979 C CA . VAL B 1 15 ? 8.656 -6.727 24.094 1 69 15 VAL B CA 1
ATOM 2980 C C . VAL B 1 15 ? 7.883 -5.461 23.719 1 69 15 VAL B C 1
ATOM 2982 O O . VAL B 1 15 ? 8.336 -4.348 24 1 69 15 VAL B O 1
ATOM 2985 N N . SER B 1 16 ? 6.684 -5.711 23.203 1 70.25 16 SER B N 1
ATOM 2986 C CA . SER B 1 16 ? 5.895 -4.562 22.781 1 70.25 16 SER B CA 1
ATOM 2987 C C . SER B 1 16 ? 5.426 -3.744 23.984 1 70.25 16 SER B C 1
ATOM 2989 O O . SER B 1 16 ? 5.484 -2.512 23.953 1 70.25 16 SER B O 1
ATOM 2991 N N . ILE B 1 17 ? 5.043 -4.457 24.969 1 68.44 17 ILE B N 1
ATOM 2992 C CA . ILE B 1 17 ? 4.574 -3.773 26.156 1 68.44 17 ILE B CA 1
ATOM 2993 C C . ILE B 1 17 ? 5.719 -2.982 26.797 1 68.44 17 ILE B C 1
ATOM 2995 O O . ILE B 1 17 ? 5.551 -1.816 27.156 1 68.44 17 ILE B O 1
ATOM 2999 N N . THR B 1 18 ? 6.832 -3.623 26.953 1 68.94 18 THR B N 1
ATOM 3000 C CA . THR B 1 18 ? 8 -2.959 27.531 1 68.94 18 THR B CA 1
ATOM 3001 C C . THR B 1 18 ? 8.383 -1.736 26.703 1 68.94 18 THR B C 1
ATOM 3003 O O . THR B 1 18 ? 8.695 -0.68 27.25 1 68.94 18 THR B O 1
ATOM 3006 N N . ALA B 1 19 ? 8.312 -1.896 25.5 1 69.5 19 ALA B N 1
ATOM 3007 C CA . ALA B 1 19 ? 8.68 -0.795 24.625 1 69.5 19 ALA B CA 1
ATOM 3008 C C . ALA B 1 19 ? 7.719 0.379 24.781 1 69.5 19 ALA B C 1
ATOM 3010 O O . ALA B 1 19 ? 8.133 1.539 24.766 1 69.5 19 ALA B O 1
ATOM 3011 N N . TRP B 1 20 ? 6.52 0.059 25 1 70.38 20 TRP B N 1
ATOM 3012 C CA . TRP B 1 20 ? 5.531 1.122 25.156 1 70.38 20 TRP B CA 1
ATOM 3013 C C . TRP B 1 20 ? 5.715 1.854 26.469 1 70.38 20 TRP B C 1
ATOM 3015 O O . TRP B 1 20 ? 5.582 3.08 26.531 1 70.38 20 TRP B O 1
ATOM 3025 N N . VAL B 1 21 ? 5.945 1.136 27.422 1 68.62 21 VAL B N 1
ATOM 3026 C CA . VAL B 1 21 ? 6.164 1.751 28.734 1 68.62 21 VAL B CA 1
ATOM 3027 C C . VAL B 1 21 ? 7.383 2.666 28.672 1 68.62 21 VAL B C 1
ATOM 3029 O O . VAL B 1 21 ? 7.324 3.816 29.109 1 68.62 21 VAL B O 1
ATOM 3032 N N . LEU B 1 22 ? 8.398 2.256 28.156 1 69.94 22 LEU B N 1
ATOM 3033 C CA . LEU B 1 22 ? 9.617 3.049 28.047 1 69.94 22 LEU B CA 1
ATOM 3034 C C . LEU B 1 22 ? 9.406 4.266 27.156 1 69.94 22 LEU B C 1
ATOM 3036 O O . LEU B 1 22 ? 9.914 5.348 27.438 1 69.94 22 LEU B O 1
ATOM 3040 N N . TRP B 1 23 ? 8.688 4.043 26.172 1 73.56 23 TRP B N 1
ATOM 3041 C CA . TRP B 1 23 ? 8.406 5.141 25.25 1 73.56 23 TRP B CA 1
ATOM 3042 C C . TRP B 1 23 ? 7.539 6.203 25.922 1 73.56 23 TRP B C 1
ATOM 3044 O O . TRP B 1 23 ? 7.734 7.398 25.703 1 73.56 23 TRP B O 1
ATOM 3054 N N . SER B 1 24 ? 6.551 5.727 26.625 1 69.25 24 SER B N 1
ATOM 3055 C CA . SER B 1 24 ? 5.676 6.664 27.312 1 69.25 24 SER B CA 1
ATOM 3056 C C . SER B 1 24 ? 6.473 7.566 28.25 1 69.25 24 SER B C 1
ATOM 3058 O O . SER B 1 24 ? 6.223 8.773 28.328 1 69.25 24 SER B O 1
ATOM 3060 N N . ILE B 1 25 ? 7.43 7.086 28.828 1 68.19 25 ILE B N 1
ATOM 3061 C CA . ILE B 1 25 ? 8.289 7.859 29.719 1 68.19 25 ILE B CA 1
ATOM 3062 C C . ILE B 1 25 ? 9.164 8.805 28.891 1 68.19 25 ILE B C 1
ATOM 3064 O O . ILE B 1 25 ? 9.281 9.992 29.203 1 68.19 25 ILE B O 1
ATOM 3068 N N . TYR B 1 26 ? 9.68 8.305 27.922 1 70.69 26 TYR B N 1
ATOM 3069 C CA . TYR B 1 26 ? 10.57 9.062 27.047 1 70.69 26 TYR B CA 1
ATOM 3070 C C . TYR B 1 26 ? 9.82 10.203 26.359 1 70.69 26 TYR B C 1
ATOM 3072 O O . TYR B 1 26 ? 10.328 11.32 26.266 1 70.69 26 TYR B O 1
ATOM 3080 N N . SER B 1 27 ? 8.664 9.82 25.844 1 70.19 27 SER B N 1
ATOM 3081 C CA . SER B 1 27 ? 7.852 10.773 25.078 1 70.19 27 SER B CA 1
ATOM 3082 C C . SER B 1 27 ? 7.496 11.992 25.922 1 70.19 27 SER B C 1
ATOM 3084 O O . SER B 1 27 ? 7.32 13.094 25.406 1 70.19 27 SER B O 1
ATOM 3086 N N . PHE B 1 28 ? 7.332 11.789 27.156 1 66.69 28 PHE B N 1
ATOM 3087 C CA . PHE B 1 28 ? 6.992 12.875 28.062 1 66.69 28 PHE B CA 1
ATOM 3088 C C . PHE B 1 28 ? 8.094 13.93 28.094 1 66.69 28 PHE B C 1
ATOM 3090 O O . PHE B 1 28 ? 7.824 15.117 28.281 1 66.69 28 PHE B O 1
ATOM 3097 N N . PHE B 1 29 ? 9.242 13.5 27.734 1 67.12 29 PHE B N 1
ATOM 3098 C CA . PHE B 1 29 ? 10.375 14.406 27.859 1 67.12 29 PHE B CA 1
ATOM 3099 C C . PHE B 1 29 ? 10.812 14.93 26.5 1 67.12 29 PHE B C 1
ATOM 3101 O O . PHE B 1 29 ? 11.406 16 26.406 1 67.12 29 PHE B O 1
ATOM 3108 N N . ILE B 1 30 ? 10.477 14.266 25.5 1 66.62 30 ILE B N 1
ATOM 3109 C CA . ILE B 1 30 ? 11.125 14.57 24.234 1 66.62 30 ILE B CA 1
ATOM 3110 C C . ILE B 1 30 ? 10.195 15.422 23.375 1 66.62 30 ILE B C 1
ATOM 3112 O O . ILE B 1 30 ? 10.656 16.266 22.594 1 66.62 30 ILE B O 1
ATOM 3116 N N . TYR B 1 31 ? 8.93 15.242 23.516 1 71.12 31 TYR B N 1
ATOM 3117 C CA . TYR B 1 31 ? 8.023 15.984 22.641 1 71.12 31 TYR B CA 1
ATOM 3118 C C . TYR B 1 31 ? 7.812 17.406 23.156 1 71.12 31 TYR B C 1
ATOM 3120 O O . TYR B 1 31 ? 7.23 17.594 24.219 1 71.12 31 TYR B O 1
ATOM 3128 N N . ARG B 1 32 ? 8.469 18.328 22.484 1 79.62 32 ARG B N 1
ATOM 3129 C CA . ARG B 1 32 ? 8.328 19.75 22.781 1 79.62 32 ARG B CA 1
ATOM 3130 C C . ARG B 1 32 ? 7.594 20.484 21.672 1 79.62 32 ARG B C 1
ATOM 3132 O O . ARG B 1 32 ? 7.801 20.188 20.484 1 79.62 32 ARG B O 1
ATOM 3139 N N . ARG B 1 33 ? 6.812 21.328 22.062 1 87.12 33 ARG B N 1
ATOM 3140 C CA . ARG B 1 33 ? 6.02 22.062 21.094 1 87.12 33 ARG B CA 1
ATOM 3141 C C . ARG B 1 33 ? 6.891 23.047 20.297 1 87.12 33 ARG B C 1
ATOM 3143 O O . ARG B 1 33 ? 7.711 23.75 20.875 1 87.12 33 ARG B O 1
ATOM 3150 N N . THR B 1 34 ? 6.785 22.953 19.047 1 88.31 34 THR B N 1
ATOM 3151 C CA . THR B 1 34 ? 7.477 23.891 18.172 1 88.31 34 THR B CA 1
ATOM 3152 C C . THR B 1 34 ? 6.48 24.812 17.469 1 88.31 34 THR B C 1
ATOM 3154 O O . THR B 1 34 ? 5.402 24.359 17.062 1 88.31 34 THR B O 1
ATOM 3157 N N . SER B 1 35 ? 6.832 26.031 17.375 1 92.38 35 SER B N 1
ATOM 3158 C CA . SER B 1 35 ? 5.957 27 16.719 1 92.38 35 SER B CA 1
ATOM 3159 C C . SER B 1 35 ? 5.984 26.812 15.195 1 92.38 35 SER B C 1
ATOM 3161 O O . SER B 1 35 ? 7.039 26.531 14.617 1 92.38 35 SER B O 1
ATOM 3163 N N . VAL B 1 36 ? 4.828 27.062 14.555 1 95.06 36 VAL B N 1
ATOM 3164 C CA . VAL B 1 36 ? 4.738 26.953 13.102 1 95.06 36 VAL B CA 1
ATOM 3165 C C . VAL B 1 36 ? 4.547 28.344 12.5 1 95.06 36 VAL B C 1
ATOM 3167 O O . VAL B 1 36 ? 4.332 28.484 11.289 1 95.06 36 VAL B O 1
ATOM 3170 N N . ALA B 1 37 ? 4.613 29.344 13.367 1 94.94 37 ALA B N 1
ATOM 3171 C CA . ALA B 1 37 ? 4.461 30.719 12.898 1 94.94 37 ALA B CA 1
ATOM 3172 C C . ALA B 1 37 ? 5.547 31.078 11.891 1 94.94 37 ALA B C 1
ATOM 3174 O O . ALA B 1 37 ? 6.73 30.812 12.117 1 94.94 37 ALA B O 1
ATOM 3175 N N . GLY B 1 38 ? 5.102 31.594 10.734 1 94.38 38 GLY B N 1
ATOM 3176 C CA . GLY B 1 38 ? 6.035 32.031 9.719 1 94.38 38 GLY B CA 1
ATOM 3177 C C . GLY B 1 38 ? 6.52 30.922 8.82 1 94.38 38 GLY B C 1
ATOM 3178 O O . GLY B 1 38 ? 7.148 31.172 7.789 1 94.38 38 GLY B O 1
ATOM 3179 N N . LYS B 1 39 ? 6.289 29.703 9.195 1 96.06 39 LYS B N 1
ATOM 3180 C CA . LYS B 1 39 ? 6.703 28.562 8.375 1 96.06 39 LYS B CA 1
ATOM 3181 C C . LYS B 1 39 ? 5.777 28.391 7.176 1 96.06 39 LYS B C 1
ATOM 3183 O O . LYS B 1 39 ? 4.57 28.609 7.277 1 96.06 39 LYS B O 1
ATOM 3188 N N . THR B 1 40 ? 6.367 27.984 6.09 1 97.38 40 THR B N 1
ATOM 3189 C CA . THR B 1 40 ? 5.582 27.719 4.887 1 97.38 40 THR B CA 1
ATOM 3190 C C . THR B 1 40 ? 5 26.312 4.91 1 97.38 40 THR B C 1
ATOM 3192 O O . THR B 1 40 ? 5.742 25.328 5.035 1 97.38 40 THR B O 1
ATOM 3195 N N . VAL B 1 41 ? 3.652 26.234 4.789 1 98.5 41 VAL B N 1
ATOM 3196 C CA . VAL B 1 41 ? 2.928 24.969 4.805 1 98.5 41 VAL B CA 1
ATOM 3197 C C . VAL B 1 41 ? 2.238 24.75 3.461 1 98.5 41 VAL B C 1
ATOM 3199 O O . VAL B 1 41 ? 1.396 25.547 3.049 1 98.5 41 VAL B O 1
ATOM 3202 N N . LEU B 1 42 ? 2.641 23.719 2.775 1 98.62 42 LEU B N 1
ATOM 3203 C CA . LEU B 1 42 ? 1.949 23.312 1.558 1 98.62 42 LEU B CA 1
ATOM 3204 C C . LEU B 1 42 ? 0.889 22.25 1.861 1 98.62 42 LEU B C 1
ATOM 3206 O O . LEU B 1 42 ? 1.186 21.234 2.477 1 98.62 42 LEU B O 1
ATOM 3210 N N . ILE B 1 43 ? -0.349 22.484 1.437 1 98.69 43 ILE B N 1
ATOM 3211 C CA . ILE B 1 43 ? -1.449 21.547 1.64 1 98.69 43 ILE B CA 1
ATOM 3212 C C . ILE B 1 43 ? -2.059 21.172 0.293 1 98.69 43 ILE B C 1
ATOM 3214 O O . ILE B 1 43 ? -2.596 22.031 -0.416 1 98.69 43 ILE B O 1
ATOM 3218 N N . THR B 1 44 ? -1.935 19.938 -0.039 1 98.06 44 THR B N 1
ATOM 3219 C CA . THR B 1 44 ? -2.643 19.438 -1.216 1 98.06 44 THR B CA 1
ATOM 3220 C C . THR B 1 44 ? -4.078 19.062 -0.863 1 98.06 44 THR B C 1
ATOM 3222 O O . THR B 1 44 ? -4.332 18.516 0.211 1 98.06 44 THR B O 1
ATOM 3225 N N . GLY B 1 45 ? -4.988 19.344 -1.774 1 97 45 GLY B N 1
ATOM 3226 C CA . GLY B 1 45 ? -6.383 19.094 -1.453 1 97 45 GLY B CA 1
ATOM 3227 C C . GLY B 1 45 ? -6.883 19.922 -0.282 1 97 45 GLY B C 1
ATOM 3228 O O . GLY B 1 45 ? -7.574 19.406 0.599 1 97 45 GLY B O 1
ATOM 3229 N N . GLY B 1 46 ? -6.508 21.141 -0.291 1 97.25 46 GLY B N 1
ATOM 3230 C CA . GLY B 1 46 ? -6.699 21.938 0.916 1 97.25 46 GLY B CA 1
ATOM 3231 C C . GLY B 1 46 ? -7.961 22.781 0.88 1 97.25 46 GLY B C 1
ATOM 3232 O O . GLY B 1 46 ? -8.203 23.578 1.787 1 97.25 46 GLY B O 1
ATOM 3233 N N . SER B 1 47 ? -8.812 22.625 -0.156 1 95.62 47 SER B N 1
ATOM 3234 C CA . SER B 1 47 ? -9.961 23.531 -0.261 1 95.62 47 SER B CA 1
ATOM 3235 C C . SER B 1 47 ? -11.219 22.875 0.306 1 95.62 47 SER B C 1
ATOM 3237 O O . SER B 1 47 ? -12.242 23.547 0.478 1 95.62 47 SER B O 1
ATOM 3239 N N . THR B 1 48 ? -11.203 21.562 0.609 1 93.31 48 THR B N 1
ATOM 3240 C CA . THR B 1 48 ? -12.383 20.875 1.122 1 93.31 48 THR B CA 1
ATOM 3241 C C . THR B 1 48 ? -12.008 19.906 2.24 1 93.31 48 THR B C 1
ATOM 3243 O O . THR B 1 48 ? -10.828 19.641 2.465 1 93.31 48 THR B O 1
ATOM 3246 N N . GLY B 1 49 ? -12.953 19.594 3.006 1 93.44 49 GLY B N 1
ATOM 3247 C CA . GLY B 1 49 ? -12.82 18.516 3.961 1 93.44 49 GLY B CA 1
ATOM 3248 C C . GLY B 1 49 ? -11.711 18.734 4.973 1 93.44 49 GLY B C 1
ATOM 3249 O O . GLY B 1 49 ? -11.633 19.797 5.59 1 93.44 49 GLY B O 1
ATOM 3250 N N . ILE B 1 50 ? -10.914 17.719 5.137 1 95.81 50 ILE B N 1
ATOM 3251 C CA . ILE B 1 50 ? -9.828 17.719 6.113 1 95.81 50 ILE B CA 1
ATOM 3252 C C . ILE B 1 50 ? -8.797 18.781 5.734 1 95.81 50 ILE B C 1
ATOM 3254 O O . ILE B 1 50 ? -8.336 19.531 6.59 1 95.81 50 ILE B O 1
ATOM 3258 N N . GLY B 1 51 ? -8.516 18.875 4.441 1 97.62 51 GLY B N 1
ATOM 3259 C CA . GLY B 1 51 ? -7.527 19.844 3.971 1 97.62 51 GLY B CA 1
ATOM 3260 C C . GLY B 1 51 ? -7.906 21.281 4.262 1 97.62 51 GLY B C 1
ATOM 3261 O O . GLY B 1 51 ? -7.062 22.078 4.684 1 97.62 51 GLY B O 1
ATOM 3262 N N . ARG B 1 52 ? -9.109 21.547 4.07 1 97.56 52 ARG B N 1
ATOM 3263 C CA . ARG B 1 52 ? -9.617 22.891 4.348 1 97.56 52 ARG B CA 1
ATOM 3264 C C . ARG B 1 52 ? -9.469 23.234 5.828 1 97.56 52 ARG B C 1
ATOM 3266 O O . ARG B 1 52 ? -8.977 24.312 6.172 1 97.56 52 ARG B O 1
ATOM 3273 N N . CYS B 1 53 ? -9.859 22.312 6.672 1 97.62 53 CYS B N 1
ATOM 3274 C CA . CYS B 1 53 ? -9.773 22.516 8.109 1 97.62 53 CYS B CA 1
ATOM 3275 C C . CYS B 1 53 ? -8.328 22.703 8.555 1 97.62 53 CYS B C 1
ATOM 3277 O O . CYS B 1 53 ? -8.039 23.516 9.422 1 97.62 53 CYS B O 1
ATOM 3279 N N . ILE B 1 54 ? -7.457 21.984 7.961 1 98.38 54 ILE B N 1
ATOM 3280 C CA . ILE B 1 54 ? -6.039 22.078 8.281 1 98.38 54 ILE B CA 1
ATOM 3281 C C . ILE B 1 54 ? -5.5 23.438 7.852 1 98.38 54 ILE B C 1
ATOM 3283 O O . ILE B 1 54 ? -4.773 24.094 8.609 1 98.38 54 ILE B O 1
ATOM 3287 N N . ALA B 1 55 ? -5.879 23.859 6.652 1 98.25 55 ALA B N 1
ATOM 3288 C CA . ALA B 1 55 ? -5.434 25.141 6.137 1 98.25 55 ALA B CA 1
ATOM 3289 C C . ALA B 1 55 ? -5.848 26.281 7.07 1 98.25 55 ALA B C 1
ATOM 3291 O O . ALA B 1 55 ? -5.02 27.109 7.449 1 98.25 55 ALA B O 1
ATOM 3292 N N . LEU B 1 56 ? -7.066 26.25 7.473 1 97.12 56 LEU B N 1
ATOM 3293 C CA . LEU B 1 56 ? -7.594 27.312 8.328 1 97.12 56 LEU B CA 1
ATOM 3294 C C . LEU B 1 56 ? -6.906 27.297 9.688 1 97.12 56 LEU B C 1
ATOM 3296 O O . LEU B 1 56 ? -6.637 28.359 10.258 1 97.12 56 LEU B O 1
ATOM 3300 N N . ARG B 1 57 ? -6.574 26.172 10.148 1 96.94 57 ARG B N 1
ATOM 3301 C CA . ARG B 1 57 ? -5.926 26.062 11.453 1 96.94 57 ARG B CA 1
ATOM 3302 C C . ARG B 1 57 ? -4.492 26.594 11.398 1 96.94 57 ARG B C 1
ATOM 3304 O O . ARG B 1 57 ? -4.043 27.281 12.305 1 96.94 57 ARG B O 1
ATOM 3311 N N . PHE B 1 58 ? -3.789 26.297 10.383 1 97.62 58 PHE B N 1
ATOM 3312 C CA . PHE B 1 58 ? -2.424 26.797 10.25 1 97.62 58 PHE B CA 1
ATOM 3313 C C . PHE B 1 58 ? -2.414 28.297 10.078 1 97.62 58 PHE B C 1
ATOM 3315 O O . PHE B 1 58 ? -1.509 28.984 10.57 1 97.62 58 PHE B O 1
ATOM 3322 N N . LEU B 1 59 ? -3.408 28.828 9.359 1 96.19 59 LEU B N 1
ATOM 3323 C CA . LEU B 1 59 ? -3.52 30.266 9.203 1 96.19 59 LEU B CA 1
ATOM 3324 C C . LEU B 1 59 ? -3.713 30.953 10.555 1 96.19 59 LEU B C 1
ATOM 3326 O O . LEU B 1 59 ? -3.107 32 10.82 1 96.19 59 LEU B O 1
ATOM 3330 N N . LYS B 1 60 ? -4.508 30.312 11.383 1 94.56 60 LYS B N 1
ATOM 3331 C CA . LYS B 1 60 ? -4.754 30.844 12.719 1 94.56 60 LYS B CA 1
ATOM 3332 C C . LYS B 1 60 ? -3.479 30.844 13.555 1 94.56 60 LYS B C 1
ATOM 3334 O O . LYS B 1 60 ? -3.352 31.625 14.5 1 94.56 60 LYS B O 1
ATOM 3339 N N . LEU B 1 61 ? -2.523 30.016 13.219 1 94.88 61 LEU B N 1
ATOM 3340 C CA . LEU B 1 61 ? -1.256 29.938 13.938 1 94.88 61 LEU B CA 1
ATOM 3341 C C . LEU B 1 61 ? -0.186 30.781 13.25 1 94.88 61 LEU B C 1
ATOM 3343 O O . LEU B 1 61 ? 1.004 30.641 13.539 1 94.88 61 LEU B O 1
ATOM 3347 N N . ASN B 1 62 ? -0.573 31.562 12.234 1 94.44 62 ASN B N 1
ATOM 3348 C CA . ASN B 1 62 ? 0.253 32.531 11.531 1 94.44 62 ASN B CA 1
ATOM 3349 C C . ASN B 1 62 ? 1.297 31.859 10.648 1 94.44 62 ASN B C 1
ATOM 3351 O O . ASN B 1 62 ? 2.41 32.375 10.5 1 94.44 62 ASN B O 1
ATOM 3355 N N . ALA B 1 63 ? 0.99 30.719 10.18 1 96.56 63 ALA B N 1
ATOM 3356 C CA . ALA B 1 63 ? 1.823 30.078 9.164 1 96.56 63 ALA B CA 1
ATOM 3357 C C . ALA B 1 63 ? 1.54 30.656 7.781 1 96.56 63 ALA B C 1
ATOM 3359 O O . ALA B 1 63 ? 0.484 31.25 7.555 1 96.56 63 ALA B O 1
ATOM 3360 N N . LYS B 1 64 ? 2.506 30.609 6.906 1 96.19 64 LYS B N 1
ATOM 3361 C CA . LYS B 1 64 ? 2.285 30.875 5.488 1 96.19 64 LYS B CA 1
ATOM 3362 C C . LYS B 1 64 ? 1.744 29.656 4.77 1 96.19 64 LYS B C 1
ATOM 3364 O O . LYS B 1 64 ? 2.469 28.672 4.566 1 96.19 64 LYS B O 1
ATOM 3369 N N . VAL B 1 65 ? 0.5 29.719 4.309 1 97.88 65 VAL B N 1
ATOM 3370 C CA . VAL B 1 65 ? -0.182 28.516 3.834 1 97.88 65 VAL B CA 1
ATOM 3371 C C . VAL B 1 65 ? -0.32 28.562 2.314 1 97.88 65 VAL B C 1
ATOM 3373 O O . VAL B 1 65 ? -0.827 29.547 1.765 1 97.88 65 VAL B O 1
ATOM 3376 N N . VAL B 1 66 ? 0.178 27.594 1.645 1 97.88 66 VAL B N 1
ATOM 3377 C CA . VAL B 1 66 ? -0.002 27.375 0.213 1 97.88 66 VAL B CA 1
ATOM 3378 C C . VAL B 1 66 ? -0.961 26.203 -0.015 1 97.88 66 VAL B C 1
ATOM 3380 O O . VAL B 1 66 ? -0.721 25.094 0.461 1 97.88 66 VAL B O 1
ATOM 3383 N N . VAL B 1 67 ? -2.059 26.438 -0.76 1 98.06 67 VAL B N 1
ATOM 3384 C CA . VAL B 1 67 ? -3.061 25.406 -0.964 1 98.06 67 VAL B CA 1
ATOM 3385 C C . VAL B 1 67 ? -3.156 25.062 -2.449 1 98.06 67 VAL B C 1
ATOM 3387 O O . VAL B 1 67 ? -3.342 25.953 -3.285 1 98.06 67 VAL B O 1
ATOM 3390 N N . TRP B 1 68 ? -2.973 23.797 -2.729 1 97.81 68 TRP B N 1
ATOM 3391 C CA . TRP B 1 68 ? -3.234 23.266 -4.059 1 97.81 68 TRP B CA 1
ATOM 3392 C C . TRP B 1 68 ? -4.566 22.516 -4.094 1 97.81 68 TRP B C 1
ATOM 3394 O O . TRP B 1 68 ? -4.891 21.781 -3.164 1 97.81 68 TRP B O 1
ATOM 3404 N N . ASP B 1 69 ? -5.328 22.703 -5.094 1 96.69 69 ASP B N 1
ATOM 3405 C CA . ASP B 1 69 ? -6.555 21.953 -5.344 1 96.69 69 ASP B CA 1
ATOM 3406 C C . ASP B 1 69 ? -6.949 22.031 -6.82 1 96.69 69 ASP B C 1
ATOM 3408 O O . ASP B 1 69 ? -6.434 22.859 -7.566 1 96.69 69 ASP B O 1
ATOM 3412 N N . TYR B 1 70 ? -7.836 21.156 -7.156 1 94.12 70 TYR B N 1
ATOM 3413 C CA . TYR B 1 70 ? -8.195 21.078 -8.57 1 94.12 70 TYR B CA 1
ATOM 3414 C C . TYR B 1 70 ? -9.328 22.047 -8.891 1 94.12 70 TYR B C 1
ATOM 3416 O O . TYR B 1 70 ? -9.539 22.406 -10.047 1 94.12 70 TYR B O 1
ATOM 3424 N N . SER B 1 71 ? -10.109 22.547 -7.926 1 95 71 SER B N 1
ATOM 3425 C CA . SER B 1 71 ? -11.312 23.344 -8.164 1 95 71 SER B CA 1
ATOM 3426 C C . SER B 1 71 ? -11.078 24.812 -7.816 1 95 71 SER B C 1
ATOM 3428 O O . SER B 1 71 ? -10.898 25.156 -6.645 1 95 71 SER B O 1
ATOM 3430 N N . LEU B 1 72 ? -11.211 25.641 -8.82 1 95.81 72 LEU B N 1
ATOM 3431 C CA . LEU B 1 72 ? -11.047 27.078 -8.609 1 95.81 72 LEU B CA 1
ATOM 3432 C C . LEU B 1 72 ? -12.141 27.609 -7.699 1 95.81 72 LEU B C 1
ATOM 3434 O O . LEU B 1 72 ? -11.875 28.438 -6.816 1 95.81 72 LEU B O 1
ATOM 3438 N N . ASP B 1 73 ? -13.328 27.109 -7.875 1 96.56 73 ASP B N 1
ATOM 3439 C CA . ASP B 1 73 ? -14.461 27.562 -7.086 1 96.56 73 ASP B CA 1
ATOM 3440 C C . ASP B 1 73 ? -14.25 27.281 -5.598 1 96.56 73 ASP B C 1
ATOM 3442 O O . ASP B 1 73 ? -14.516 28.141 -4.754 1 96.56 73 ASP B O 1
ATOM 3446 N N . LYS B 1 74 ? -13.766 26.156 -5.27 1 96.38 74 LYS B N 1
ATOM 3447 C CA . LYS B 1 74 ? -13.531 25.781 -3.881 1 96.38 74 LYS B CA 1
ATOM 3448 C C . LYS B 1 74 ? -12.367 26.562 -3.281 1 96.38 74 LYS B C 1
ATOM 3450 O O . LYS B 1 74 ? -12.391 26.891 -2.096 1 96.38 74 LYS B O 1
ATOM 3455 N N . LEU B 1 75 ? -11.414 26.828 -4.09 1 96.94 75 LEU B N 1
ATOM 3456 C CA . LEU B 1 75 ? -10.281 27.641 -3.641 1 96.94 75 LEU B CA 1
ATOM 3457 C C . LEU B 1 75 ? -10.719 29.062 -3.314 1 96.94 75 LEU B C 1
ATOM 3459 O O . LEU B 1 75 ? -10.25 29.641 -2.338 1 96.94 75 LEU B O 1
ATOM 3463 N N . GLU B 1 76 ? -11.57 29.594 -4.113 1 96.06 76 GLU B N 1
ATOM 3464 C CA . GLU B 1 76 ? -12.094 30.938 -3.871 1 96.06 76 GLU B CA 1
ATOM 3465 C C . GLU B 1 76 ? -12.906 30.984 -2.578 1 96.06 76 GLU B C 1
ATOM 3467 O O . GLU B 1 76 ? -12.789 31.938 -1.806 1 96.06 76 GLU B O 1
ATOM 3472 N N . LYS B 1 77 ? -13.656 29.953 -2.393 1 96.06 77 LYS B N 1
ATOM 3473 C CA . LYS B 1 77 ? -14.414 29.875 -1.148 1 96.06 77 LYS B CA 1
ATOM 3474 C C . LYS B 1 77 ? -13.484 29.812 0.061 1 96.06 77 LYS B C 1
ATOM 3476 O O . LYS B 1 77 ? -13.742 30.469 1.076 1 96.06 77 LYS B O 1
ATOM 3481 N N . LEU B 1 78 ? -12.477 29.062 -0.063 1 96.69 78 LEU B N 1
ATOM 3482 C CA . LEU B 1 78 ? -11.477 28.984 1.001 1 96.69 78 LEU B CA 1
ATOM 3483 C C . LEU B 1 78 ? -10.859 30.359 1.257 1 96.69 78 LEU B C 1
ATOM 3485 O O . LEU B 1 78 ? -10.672 30.75 2.41 1 96.69 78 LEU B O 1
ATOM 3489 N N . SER B 1 79 ? -10.5 31.062 0.243 1 95.31 79 SER B N 1
ATOM 3490 C CA . SER B 1 79 ? -9.891 32.375 0.36 1 95.31 79 SER B CA 1
ATOM 3491 C C . SER B 1 79 ? -10.812 33.344 1.091 1 95.31 79 SER B C 1
ATOM 3493 O O . SER B 1 79 ? -10.359 34.156 1.919 1 95.31 79 SER B O 1
ATOM 3495 N N . GLN B 1 80 ? -12.047 33.25 0.777 1 94.5 80 GLN B N 1
ATOM 3496 C CA . GLN B 1 80 ? -13.031 34.094 1.438 1 94.5 80 GLN B CA 1
ATOM 3497 C C . GLN B 1 80 ? -13.109 33.781 2.93 1 94.5 80 GLN B C 1
ATOM 3499 O O . GLN B 1 80 ? -13.148 34.688 3.758 1 94.5 80 GLN B O 1
ATOM 3504 N N . GLU B 1 81 ? -13.102 32.531 3.225 1 94.5 81 GLU B N 1
ATOM 3505 C CA . GLU B 1 81 ? -13.141 32.125 4.625 1 94.5 81 GLU B CA 1
ATOM 3506 C C . GLU B 1 81 ? -11.875 32.562 5.359 1 94.5 81 GLU B C 1
ATOM 3508 O O . GLU B 1 81 ? -11.938 32.969 6.523 1 94.5 81 GLU B O 1
ATOM 3513 N N . ALA B 1 82 ? -10.812 32.406 4.691 1 94.62 82 ALA B N 1
ATOM 3514 C CA . ALA B 1 82 ? -9.516 32.75 5.273 1 94.62 82 ALA B CA 1
ATOM 3515 C C . ALA B 1 82 ? -9.461 34.25 5.625 1 94.62 82 ALA B C 1
ATOM 3517 O O . ALA B 1 82 ? -8.812 34.625 6.602 1 94.62 82 ALA B O 1
ATOM 3518 N N . ASN B 1 83 ? -10.062 35.031 4.855 1 90.69 83 ASN B N 1
ATOM 3519 C CA . ASN B 1 83 ? -10.055 36.469 5.07 1 90.69 83 ASN B CA 1
ATOM 3520 C C . ASN B 1 83 ? -10.727 36.844 6.387 1 90.69 83 ASN B C 1
ATOM 3522 O O . ASN B 1 83 ? -10.492 37.938 6.926 1 90.69 83 ASN B O 1
ATOM 3526 N N . LEU B 1 84 ? -11.5 35.938 6.848 1 89.25 84 LEU B N 1
ATOM 3527 C CA . LEU B 1 84 ? -12.203 36.219 8.102 1 89.25 84 LEU B CA 1
ATOM 3528 C C . LEU B 1 84 ? -11.312 35.906 9.297 1 89.25 84 LEU B C 1
ATOM 3530 O O . LEU B 1 84 ? -11.648 36.281 10.43 1 89.25 84 LEU B O 1
ATOM 3534 N N . ILE B 1 85 ? -10.32 35.188 9.062 1 86.88 85 ILE B N 1
ATOM 3535 C CA . ILE B 1 85 ? -9.406 34.781 10.133 1 86.88 85 ILE B CA 1
ATOM 3536 C C . ILE B 1 85 ? -8.492 35.969 10.469 1 86.88 85 ILE B C 1
ATOM 3538 O O . ILE B 1 85 ? -7.844 36.531 9.586 1 86.88 85 ILE B O 1
ATOM 3542 N N . LYS B 1 86 ? -8.547 36.531 11.703 1 70.06 86 LYS B N 1
ATOM 3543 C CA . LYS B 1 86 ? -7.684 37.594 12.172 1 70.06 86 LYS B CA 1
ATOM 3544 C C . LYS B 1 86 ? -6.277 37.094 12.477 1 70.06 86 LYS B C 1
ATOM 3546 O O . LYS B 1 86 ? -6.113 36 13.031 1 70.06 86 LYS B O 1
ATOM 3551 N N . SER B 1 87 ? -5.273 37.25 11.602 1 56.16 87 SER B N 1
ATOM 3552 C CA . SER B 1 87 ? -3.914 36.812 11.906 1 56.16 87 SER B CA 1
ATOM 3553 C C . SER B 1 87 ? -3.508 37.188 13.32 1 56.16 87 SER B C 1
ATOM 3555 O O . SER B 1 87 ? -3.73 38.312 13.75 1 56.16 87 SER B O 1
ATOM 3557 N N . TYR B 1 88 ? -3.578 36.25 14.281 1 49.41 88 TYR B N 1
ATOM 3558 C CA . TYR B 1 88 ? -3.078 36.531 15.617 1 49.41 88 TYR B CA 1
ATOM 3559 C C . TYR B 1 88 ? -1.586 36.844 15.586 1 49.41 88 TYR B C 1
ATOM 3561 O O . TYR B 1 88 ? -0.791 36.031 15.094 1 49.41 88 TYR B O 1
ATOM 3569 N N . ARG B 1 89 ? -1.177 37.938 15.133 1 43.91 89 ARG B N 1
ATOM 3570 C CA . ARG B 1 89 ? 0.229 38.281 15.344 1 43.91 89 ARG B CA 1
ATOM 3571 C C . ARG B 1 89 ? 0.706 37.812 16.719 1 43.91 89 ARG B C 1
ATOM 3573 O O . ARG B 1 89 ? -0.007 37.969 17.703 1 43.91 89 ARG B O 1
ATOM 3580 N N . SER B 1 90 ? 1.516 36.844 16.688 1 40.09 90 SER B N 1
ATOM 3581 C CA . SER B 1 90 ? 2.17 36.312 17.875 1 40.09 90 SER B CA 1
ATOM 3582 C C . SER B 1 90 ? 2.527 37.406 18.859 1 40.09 90 SER B C 1
ATOM 3584 O O . SER B 1 90 ? 3.143 37.156 19.891 1 40.09 90 SER B O 1
ATOM 3586 N N . ASP B 1 91 ? 2.799 38.719 18.406 1 34.62 91 ASP B N 1
ATOM 3587 C CA . ASP B 1 91 ? 3.379 39.531 19.469 1 34.62 91 ASP B CA 1
ATOM 3588 C C . ASP B 1 91 ? 2.359 39.812 20.578 1 34.62 91 ASP B C 1
ATOM 3590 O O . ASP B 1 91 ? 1.242 40.25 20.297 1 34.62 91 ASP B O 1
ATOM 3594 N N . GLY B 1 92 ? 2.332 39.219 21.766 1 35.72 92 GLY B N 1
ATOM 3595 C CA . GLY B 1 92 ? 1.671 39.438 23.031 1 35.72 92 GLY B CA 1
ATOM 3596 C C . GLY B 1 92 ? 0.511 40.406 22.953 1 35.72 92 GLY B C 1
ATOM 3597 O O . GLY B 1 92 ? -0.23 40.594 23.922 1 35.72 92 GLY B O 1
ATOM 3598 N N . GLU B 1 93 ? 0.629 41.656 22.25 1 34.44 93 GLU B N 1
ATOM 3599 C CA . GLU B 1 93 ? -0.354 42.719 22.438 1 34.44 93 GLU B CA 1
ATOM 3600 C C . GLU B 1 93 ? -1.629 42.438 21.641 1 34.44 93 GLU B C 1
ATOM 3602 O O . GLU B 1 93 ? -1.569 41.969 20.5 1 34.44 93 GLU B O 1
ATOM 3607 N N . GLY B 1 94 ? -2.818 42.031 22.172 1 35.53 94 GLY B N 1
ATOM 3608 C CA . GLY B 1 94 ? -4.254 41.906 21.984 1 35.53 94 GLY B CA 1
ATOM 3609 C C . GLY B 1 94 ? -4.781 42.719 20.812 1 35.53 94 GLY B C 1
ATOM 3610 O O . GLY B 1 94 ? -5.98 43 20.734 1 35.53 94 GLY B O 1
ATOM 3611 N N . GLU B 1 95 ? -3.918 43.688 20.203 1 33.91 95 GLU B N 1
ATOM 3612 C CA . GLU B 1 95 ? -4.68 44.625 19.375 1 33.91 95 GLU B CA 1
ATOM 3613 C C . GLU B 1 95 ? -5.156 43.938 18.094 1 33.91 95 GLU B C 1
ATOM 3615 O O . GLU B 1 95 ? -4.371 43.312 17.391 1 33.91 95 GLU B O 1
ATOM 3620 N N . GLU B 1 96 ? -6.406 43.594 18.078 1 36.47 96 GLU B N 1
ATOM 3621 C CA . GLU B 1 96 ? -7.211 43.25 16.906 1 36.47 96 GLU B CA 1
ATOM 3622 C C . GLU B 1 96 ? -6.945 44.188 15.75 1 36.47 96 GLU B C 1
ATOM 3624 O O . GLU B 1 96 ? -7.148 45.406 15.891 1 36.47 96 GLU B O 1
ATOM 3629 N N . ARG B 1 97 ? -5.734 44.344 15.25 1 34.78 97 ARG B N 1
ATOM 3630 C CA . ARG B 1 97 ? -5.758 45.312 14.141 1 34.78 97 ARG B CA 1
ATOM 3631 C C . ARG B 1 97 ? -6.586 44.781 12.977 1 34.78 97 ARG B C 1
ATOM 3633 O O . ARG B 1 97 ? -6.383 43.625 12.539 1 34.78 97 ARG B O 1
ATOM 3640 N N . ASP B 1 98 ? -7.77 45.312 12.828 1 34.09 98 ASP B N 1
ATOM 3641 C CA . ASP B 1 98 ? -8.586 45.219 11.625 1 34.09 98 ASP B CA 1
ATOM 3642 C C . ASP B 1 98 ? -7.773 45.531 10.375 1 34.09 98 ASP B C 1
ATOM 3644 O O . ASP B 1 98 ? -7.254 46.656 10.242 1 34.09 98 ASP B O 1
ATOM 3648 N N . ILE B 1 99 ? -7.02 44.594 9.875 1 35.12 99 ILE B N 1
ATOM 3649 C CA . ILE B 1 99 ? -6.305 44.812 8.617 1 35.12 99 ILE B CA 1
ATOM 3650 C C . ILE B 1 99 ? -7.23 45.438 7.594 1 35.12 99 ILE B C 1
ATOM 3652 O O . ILE B 1 99 ? -6.859 45.594 6.43 1 35.12 99 ILE B O 1
ATOM 3656 N N . SER B 1 100 ? -8.445 45.781 7.969 1 31.59 100 SER B N 1
ATOM 3657 C CA . SER B 1 100 ? -9.273 46.406 6.941 1 31.59 100 SER B CA 1
ATOM 3658 C C . SER B 1 100 ? -8.633 47.656 6.414 1 31.59 100 SER B C 1
ATOM 3660 O O . SER B 1 100 ? -9.016 48.156 5.352 1 31.59 100 SER B O 1
ATOM 3662 N N . ASP B 1 101 ? -8.094 48.531 7.289 1 32.16 101 ASP B N 1
ATOM 3663 C CA . ASP B 1 101 ? -8.156 49.938 6.957 1 32.16 101 ASP B CA 1
ATOM 3664 C C . ASP B 1 101 ? -7.113 50.312 5.902 1 32.16 101 ASP B C 1
ATOM 3666 O O . ASP B 1 101 ? -7.262 51.312 5.188 1 32.16 101 ASP B O 1
ATOM 3670 N N . GLU B 1 102 ? -5.77 50 6.035 1 32.41 102 GLU B N 1
ATOM 3671 C CA . GLU B 1 102 ? -4.902 51.031 5.445 1 32.41 102 GLU B CA 1
ATOM 3672 C C . GLU B 1 102 ? -4.832 50.875 3.93 1 32.41 102 GLU B C 1
ATOM 3674 O O . GLU B 1 102 ? -4.102 51.594 3.262 1 32.41 102 GLU B O 1
ATOM 3679 N N . THR B 1 103 ? -4.98 49.656 3.238 1 32.09 103 THR B N 1
ATOM 3680 C CA . THR B 1 103 ? -4.695 49.812 1.815 1 32.09 103 THR B CA 1
ATOM 3681 C C . THR B 1 103 ? -5.668 50.781 1.172 1 32.09 103 THR B C 1
ATOM 3683 O O . THR B 1 103 ? -6.871 50.531 1.111 1 32.09 103 THR B O 1
ATOM 3686 N N . SER B 1 104 ? -5.5 52.031 1.254 1 30.59 104 SER B N 1
ATOM 3687 C CA . SER B 1 104 ? -6.043 53.125 0.459 1 30.59 104 SER B CA 1
ATOM 3688 C C . SER B 1 104 ? -6.336 52.688 -0.97 1 30.59 104 SER B C 1
ATOM 3690 O O . SER B 1 104 ? -5.879 51.625 -1.4 1 30.59 104 SER B O 1
ATOM 3692 N N . SER B 1 105 ? -6.566 53.75 -2.045 1 30.38 105 SER B N 1
ATOM 3693 C CA . SER B 1 105 ? -7.273 54.094 -3.271 1 30.38 105 SER B CA 1
ATOM 3694 C C . SER B 1 105 ? -6.715 53.344 -4.473 1 30.38 105 SER B C 1
ATOM 3696 O O . SER B 1 105 ? -7.172 53.531 -5.602 1 30.38 105 SER B O 1
ATOM 3698 N N . THR B 1 106 ? -5.418 53.094 -4.695 1 30.72 106 THR B N 1
ATOM 3699 C CA . THR B 1 106 ? -5.16 53.031 -6.133 1 30.72 106 THR B CA 1
ATOM 3700 C C . THR B 1 106 ? -5.969 51.906 -6.781 1 30.72 106 THR B C 1
ATOM 3702 O O . THR B 1 106 ? -6.422 51 -6.102 1 30.72 106 THR B O 1
ATOM 3705 N N . GLN B 1 107 ? -5.613 51.406 -8.156 1 30.34 107 GLN B N 1
ATOM 3706 C CA . GLN B 1 107 ? -6.422 50.719 -9.156 1 30.34 107 GLN B CA 1
ATOM 3707 C C . GLN B 1 107 ? -7.039 49.438 -8.594 1 30.34 107 GLN B C 1
ATOM 3709 O O . GLN B 1 107 ? -6.336 48.625 -8.008 1 30.34 107 GLN B O 1
ATOM 3714 N N . GLU B 1 108 ? -8.391 49.312 -8.25 1 32.56 108 GLU B N 1
ATOM 3715 C CA . GLU B 1 108 ? -9.508 48.562 -7.691 1 32.56 108 GLU B CA 1
ATOM 3716 C C . GLU B 1 108 ? -9.531 47.125 -8.219 1 32.56 108 GLU B C 1
ATOM 3718 O O . GLU B 1 108 ? -10.602 46.531 -8.367 1 32.56 108 GLU B O 1
ATOM 3723 N N . GLY B 1 109 ? -8.617 46.625 -9.047 1 34.59 109 GLY B N 1
ATOM 3724 C CA . GLY B 1 109 ? -9.156 45.344 -9.539 1 34.59 109 GLY B CA 1
ATOM 3725 C C . GLY B 1 109 ? -9.617 44.438 -8.43 1 34.59 109 GLY B C 1
ATOM 3726 O O . GLY B 1 109 ? -9.219 44.594 -7.277 1 34.59 109 GLY B O 1
ATOM 3727 N N . THR B 1 110 ? -10.898 43.875 -8.445 1 34.59 110 THR B N 1
ATOM 3728 C CA . THR B 1 110 ? -11.797 43.062 -7.656 1 34.59 110 THR B CA 1
ATOM 3729 C C . THR B 1 110 ? -11.039 41.906 -7.016 1 34.59 110 THR B C 1
ATOM 3731 O O . THR B 1 110 ? -11.195 40.75 -7.418 1 34.59 110 THR B O 1
ATOM 3734 N N . HIS B 1 111 ? -9.766 41.781 -7.09 1 36.91 111 HIS B N 1
ATOM 3735 C CA . HIS B 1 111 ? -9.242 40.594 -6.418 1 36.91 111 HIS B CA 1
ATOM 3736 C C . HIS B 1 111 ? -9.531 40.656 -4.918 1 36.91 111 HIS B C 1
ATOM 3738 O O . HIS B 1 111 ? -9.273 41.656 -4.266 1 36.91 111 HIS B O 1
ATOM 3744 N N . THR B 1 112 ? -10.656 40.156 -4.473 1 42.84 112 THR B N 1
ATOM 3745 C CA . THR B 1 112 ? -10.914 39.969 -3.049 1 42.84 112 THR B CA 1
ATOM 3746 C C . THR B 1 112 ? -9.609 39.812 -2.275 1 42.84 112 THR B C 1
ATOM 3748 O O . THR B 1 112 ? -8.742 39.031 -2.682 1 42.84 112 THR B O 1
ATOM 3751 N N . PRO B 1 113 ? -9.203 40.719 -1.458 1 48.62 113 PRO B N 1
ATOM 3752 C CA . PRO B 1 113 ? -7.949 40.656 -0.708 1 48.62 113 PRO B CA 1
ATOM 3753 C C . PRO B 1 113 ? -7.734 39.312 -0.036 1 48.62 113 PRO B C 1
ATOM 3755 O O . PRO B 1 113 ? -8.656 38.75 0.589 1 48.62 113 PRO B O 1
ATOM 3758 N N . SER B 1 114 ? -7.012 38.281 -0.677 1 60.41 114 SER B N 1
ATOM 3759 C CA . SER B 1 114 ? -6.602 37 -0.145 1 60.41 114 SER B CA 1
ATOM 3760 C C . SER B 1 114 ? -5.797 37.156 1.14 1 60.41 114 SER B C 1
ATOM 3762 O O . SER B 1 114 ? -5.137 38.156 1.344 1 60.41 114 SER B O 1
ATOM 3764 N N . HIS B 1 115 ? -6.246 36.562 2.24 1 75.44 115 HIS B N 1
ATOM 3765 C CA . HIS B 1 115 ? -5.422 36.469 3.443 1 75.44 115 HIS B CA 1
ATOM 3766 C C . HIS B 1 115 ? -3.938 36.5 3.098 1 75.44 115 HIS B C 1
ATOM 3768 O O . HIS B 1 115 ? -3.48 35.781 2.217 1 75.44 115 HIS B O 1
ATOM 3774 N N . SER B 1 116 ? -3.225 37.469 3.592 1 82.38 116 SER B N 1
ATOM 3775 C CA . SER B 1 116 ? -1.844 37.75 3.209 1 82.38 116 SER B CA 1
ATOM 3776 C C . SER B 1 116 ? -0.979 36.5 3.324 1 82.38 116 SER B C 1
ATOM 3778 O O . SER B 1 116 ? 0.006 36.344 2.598 1 82.38 116 SER B O 1
ATOM 3780 N N . ASN B 1 117 ? -1.401 35.562 4.168 1 92.56 117 ASN B N 1
ATOM 3781 C CA . ASN B 1 117 ? -0.58 34.406 4.398 1 92.56 117 ASN B CA 1
ATOM 3782 C C . ASN B 1 117 ? -1.099 33.188 3.613 1 92.56 117 ASN B C 1
ATOM 3784 O O . ASN B 1 117 ? -0.61 32.062 3.789 1 92.56 117 ASN B O 1
ATOM 3788 N N . LEU B 1 118 ? -2.107 33.406 2.738 1 95.5 118 LEU B N 1
ATOM 3789 C CA . LEU B 1 118 ? -2.668 32.312 1.965 1 95.5 118 LEU B CA 1
ATOM 3790 C C . LEU B 1 118 ? -2.387 32.5 0.477 1 95.5 118 LEU B C 1
ATOM 3792 O O . LEU B 1 118 ? -2.662 33.562 -0.085 1 95.5 118 LEU B O 1
ATOM 3796 N N . VAL B 1 119 ? -1.799 31.562 -0.113 1 95.31 119 VAL B N 1
ATOM 3797 C CA . VAL B 1 119 ? -1.626 31.484 -1.561 1 95.31 119 VAL B CA 1
ATOM 3798 C C . VAL B 1 119 ? -2.307 30.234 -2.105 1 95.31 119 VAL B C 1
ATOM 3800 O O . VAL B 1 119 ? -2.107 29.141 -1.581 1 95.31 119 VAL B O 1
ATOM 3803 N N . THR B 1 120 ? -3.178 30.375 -3.055 1 96.31 120 THR B N 1
ATOM 3804 C CA . THR B 1 120 ? -3.881 29.234 -3.635 1 96.31 120 THR B CA 1
ATOM 3805 C C . THR B 1 120 ? -3.473 29.031 -5.09 1 96.31 120 THR B C 1
ATOM 3807 O O . THR B 1 120 ? -3.139 30 -5.789 1 96.31 120 THR B O 1
ATOM 3810 N N . SER B 1 121 ? -3.396 27.828 -5.535 1 95.88 121 SER B N 1
ATOM 3811 C CA . SER B 1 121 ? -3.09 27.484 -6.918 1 95.88 121 SER B CA 1
ATOM 3812 C C . SER B 1 121 ? -3.932 26.297 -7.387 1 95.88 121 SER B C 1
ATOM 3814 O O . SER B 1 121 ? -4.141 25.344 -6.637 1 95.88 121 SER B O 1
ATOM 3816 N N . VAL B 1 122 ? -4.426 26.438 -8.57 1 96.5 122 VAL B N 1
ATOM 3817 C CA . VAL B 1 122 ? -5.141 25.328 -9.188 1 96.5 122 VAL B CA 1
ATOM 3818 C C . VAL B 1 122 ? -4.145 24.297 -9.727 1 96.5 122 VAL B C 1
ATOM 3820 O O . VAL B 1 122 ? -3.305 24.625 -10.57 1 96.5 122 VAL B O 1
ATOM 3823 N N . VAL B 1 123 ? -4.23 23.109 -9.219 1 96.12 123 VAL B N 1
ATOM 3824 C CA . VAL B 1 123 ? -3.338 22.031 -9.641 1 96.12 123 VAL B CA 1
ATOM 3825 C C . VAL B 1 123 ? -4.141 20.766 -9.898 1 96.12 123 VAL B C 1
ATOM 3827 O O . VAL B 1 123 ? -4.922 20.328 -9.047 1 96.12 123 VAL B O 1
ATOM 3830 N N . ASP B 1 124 ? -3.951 20.25 -11.039 1 95.19 124 ASP B N 1
ATOM 3831 C CA . ASP B 1 124 ? -4.539 18.953 -11.344 1 95.19 124 ASP B CA 1
ATOM 3832 C C . ASP B 1 124 ? -3.627 17.812 -10.891 1 95.19 124 ASP B C 1
ATOM 3834 O O . ASP B 1 124 ? -2.643 17.484 -11.562 1 95.19 124 ASP B O 1
ATOM 3838 N N . PHE B 1 125 ? -4.051 17.109 -9.844 1 93.56 125 PHE B N 1
ATOM 3839 C CA . PHE B 1 125 ? -3.209 16.109 -9.211 1 93.56 125 PHE B CA 1
ATOM 3840 C C . PHE B 1 125 ? -3.16 14.836 -10.055 1 93.56 125 PHE B C 1
ATOM 3842 O O . PHE B 1 125 ? -2.289 13.984 -9.859 1 93.56 125 PHE B O 1
ATOM 3849 N N . SER B 1 126 ? -4.094 14.672 -10.945 1 89.12 126 SER B N 1
ATOM 3850 C CA . SER B 1 126 ? -4.152 13.477 -11.773 1 89.12 126 SER B CA 1
ATOM 3851 C C . SER B 1 126 ? -3.191 13.57 -12.953 1 89.12 126 SER B C 1
ATOM 3853 O O . SER B 1 126 ? -3.053 12.625 -13.727 1 89.12 126 SER B O 1
ATOM 3855 N N . ASN B 1 127 ? -2.557 14.688 -13.031 1 89.69 127 ASN B N 1
ATOM 3856 C CA . ASN B 1 127 ? -1.575 14.93 -14.086 1 89.69 127 ASN B CA 1
ATOM 3857 C C . ASN B 1 127 ? -0.192 15.219 -13.508 1 89.69 127 ASN B C 1
ATOM 3859 O O . ASN B 1 127 ? 0.045 16.297 -12.953 1 89.69 127 ASN B O 1
ATOM 3863 N N . ARG B 1 128 ? 0.673 14.336 -13.766 1 87.38 128 ARG B N 1
ATOM 3864 C CA . ARG B 1 128 ? 2.014 14.414 -13.195 1 87.38 128 ARG B CA 1
ATOM 3865 C C . ARG B 1 128 ? 2.719 15.695 -13.633 1 87.38 128 ARG B C 1
ATOM 3867 O O . ARG B 1 128 ? 3.416 16.328 -12.836 1 87.38 128 ARG B O 1
ATOM 3874 N N . ILE B 1 129 ? 2.512 16.062 -14.828 1 88.94 129 ILE B N 1
ATOM 3875 C CA . ILE B 1 129 ? 3.199 17.219 -15.383 1 88.94 129 ILE B CA 1
ATOM 3876 C C . ILE B 1 129 ? 2.711 18.484 -14.68 1 88.94 129 ILE B C 1
ATOM 3878 O O . ILE B 1 129 ? 3.506 19.375 -14.375 1 88.94 129 ILE B O 1
ATOM 3882 N N . HIS B 1 130 ? 1.468 18.516 -14.422 1 91.88 130 HIS B N 1
ATOM 3883 C CA . HIS B 1 130 ? 0.911 19.656 -13.695 1 91.88 130 HIS B CA 1
ATOM 3884 C C . HIS B 1 130 ? 1.483 19.75 -12.289 1 91.88 130 HIS B C 1
ATOM 3886 O O . HIS B 1 130 ? 1.834 20.844 -11.82 1 91.88 130 HIS B O 1
ATOM 3892 N N . VAL B 1 131 ? 1.601 18.703 -11.664 1 93.19 131 VAL B N 1
ATOM 3893 C CA . VAL B 1 131 ? 2.137 18.641 -10.305 1 93.19 131 VAL B CA 1
ATOM 3894 C C . VAL B 1 131 ? 3.609 19.047 -10.32 1 93.19 131 VAL B C 1
ATOM 3896 O O . VAL B 1 131 ? 4.051 19.828 -9.477 1 93.19 131 VAL B O 1
ATOM 3899 N N . GLN B 1 132 ? 4.305 18.578 -11.289 1 91.31 132 GLN B N 1
ATOM 3900 C CA . GLN B 1 132 ? 5.727 18.891 -11.406 1 91.31 132 GLN B CA 1
ATOM 3901 C C . GLN B 1 132 ? 5.938 20.391 -11.625 1 91.31 132 GLN B C 1
ATOM 3903 O O . GLN B 1 132 ? 6.82 21 -11.008 1 91.31 132 GLN B O 1
ATOM 3908 N N . ARG B 1 133 ? 5.172 20.922 -12.484 1 91.88 133 ARG B N 1
ATOM 3909 C CA . ARG B 1 133 ? 5.277 22.344 -12.773 1 91.88 133 ARG B CA 1
ATOM 3910 C C . ARG B 1 133 ? 4.973 23.172 -11.539 1 91.88 133 ARG B C 1
ATOM 3912 O O . ARG B 1 133 ? 5.688 24.141 -11.234 1 91.88 133 ARG B O 1
ATOM 3919 N N . ALA B 1 134 ? 3.938 22.812 -10.867 1 93.75 134 ALA B N 1
ATOM 3920 C CA . ALA B 1 134 ? 3.58 23.516 -9.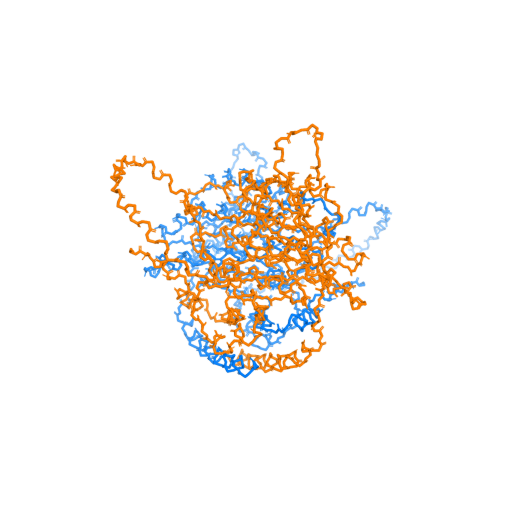641 1 93.75 134 ALA B CA 1
ATOM 3921 C C . ALA B 1 134 ? 4.68 23.375 -8.586 1 93.75 134 ALA B C 1
ATOM 3923 O O . ALA B 1 134 ? 5.004 24.328 -7.891 1 93.75 134 ALA B O 1
ATOM 3924 N N . ALA B 1 135 ? 5.223 22.219 -8.492 1 92.12 135 ALA B N 1
ATOM 3925 C CA . ALA B 1 135 ? 6.258 21.922 -7.5 1 92.12 135 ALA B CA 1
ATOM 3926 C C . ALA B 1 135 ? 7.52 22.734 -7.77 1 92.12 135 ALA B C 1
ATOM 3928 O O . ALA B 1 135 ? 8.195 23.188 -6.836 1 92.12 135 ALA B O 1
ATOM 3929 N N . LYS B 1 136 ? 7.809 22.953 -8.992 1 88 136 LYS B N 1
ATOM 3930 C CA . LYS B 1 136 ? 9 23.703 -9.375 1 88 136 LYS B CA 1
ATOM 3931 C C . LYS B 1 136 ? 8.867 25.172 -9 1 88 136 LYS B C 1
ATOM 3933 O O . LYS B 1 136 ? 9.875 25.859 -8.812 1 88 136 LYS B O 1
ATOM 3938 N N . LEU B 1 137 ? 7.68 25.578 -8.914 1 89.81 137 LEU B N 1
ATOM 3939 C CA . LEU B 1 137 ? 7.426 26.984 -8.633 1 89.81 137 LEU B CA 1
ATOM 3940 C C . LEU B 1 137 ? 7.344 27.219 -7.133 1 89.81 137 LEU B C 1
ATOM 3942 O O . LEU B 1 137 ? 7.234 28.375 -6.691 1 89.81 137 LEU B O 1
ATOM 3946 N N . LEU B 1 138 ? 7.488 26.109 -6.434 1 89.75 138 LEU B N 1
ATOM 3947 C CA . LEU B 1 138 ? 7.387 26.234 -4.984 1 89.75 138 LEU B CA 1
ATOM 3948 C C . LEU B 1 138 ? 8.68 26.781 -4.391 1 89.75 138 LEU B C 1
ATOM 3950 O O . LEU B 1 138 ? 9.773 26.438 -4.84 1 89.75 138 LEU B O 1
ATOM 3954 N N . GLY B 1 139 ? 8.727 27.797 -3.609 1 86.06 139 GLY B N 1
ATOM 3955 C CA . GLY B 1 139 ? 9.867 28.125 -2.775 1 86.06 139 GLY B CA 1
ATOM 3956 C C . GLY B 1 139 ? 10.125 27.125 -1.673 1 86.06 139 GLY B C 1
ATOM 3957 O O . GLY B 1 139 ? 9.648 25.984 -1.739 1 86.06 139 GLY B O 1
ATOM 3958 N N . PRO B 1 140 ? 10.898 27.484 -0.749 1 91.06 140 PRO B N 1
ATOM 3959 C CA . PRO B 1 140 ? 11.164 26.594 0.38 1 91.06 140 PRO B CA 1
ATOM 3960 C C . PRO B 1 140 ? 9.906 26.25 1.175 1 91.06 140 PRO B C 1
ATOM 3962 O O . PRO B 1 140 ? 9.125 27.141 1.507 1 91.06 140 PRO B O 1
ATOM 3965 N N . VAL B 1 141 ? 9.711 24.984 1.377 1 96.62 141 VAL B N 1
ATOM 3966 C CA . VAL B 1 141 ? 8.562 24.5 2.131 1 96.62 141 VAL B CA 1
ATOM 3967 C C . VAL B 1 141 ? 9.039 23.812 3.408 1 96.62 141 VAL B C 1
ATOM 3969 O O . VAL B 1 141 ? 9.961 23 3.373 1 96.62 141 VAL B O 1
ATOM 3972 N N . HIS B 1 142 ? 8.391 24.156 4.5 1 96.94 142 HIS B N 1
ATOM 3973 C CA . HIS B 1 142 ? 8.781 23.594 5.789 1 96.94 142 HIS B CA 1
ATOM 3974 C C . HIS B 1 142 ? 7.891 22.422 6.168 1 96.94 142 HIS B C 1
ATOM 3976 O O . HIS B 1 142 ? 8.336 21.484 6.844 1 96.94 142 HIS B O 1
ATOM 3982 N N . ILE B 1 143 ? 6.633 22.562 5.809 1 98.31 143 ILE B N 1
ATOM 3983 C CA . ILE B 1 143 ? 5.66 21.531 6.148 1 98.31 143 ILE B CA 1
ATOM 3984 C C . ILE B 1 143 ? 4.852 21.141 4.91 1 98.31 143 ILE B C 1
ATOM 3986 O O . ILE B 1 143 ? 4.352 22.016 4.195 1 98.31 143 ILE B O 1
ATOM 3990 N N . VAL B 1 144 ? 4.809 19.906 4.598 1 98.56 144 VAL B N 1
ATOM 3991 C CA . VAL B 1 144 ? 3.963 19.391 3.527 1 98.56 144 VAL B CA 1
ATOM 3992 C C . VAL B 1 144 ? 2.852 18.516 4.121 1 98.56 144 VAL B C 1
ATOM 3994 O O . VAL B 1 144 ? 3.119 17.594 4.891 1 98.56 144 VAL B O 1
ATOM 3997 N N . VAL B 1 145 ? 1.602 18.844 3.818 1 98.75 145 VAL B N 1
ATOM 3998 C CA . VAL B 1 145 ? 0.451 18.047 4.223 1 98.75 145 VAL B CA 1
ATOM 3999 C C . VAL B 1 145 ? -0.248 17.469 2.99 1 98.75 145 VAL B C 1
ATOM 4001 O O . VAL B 1 145 ? -0.923 18.203 2.262 1 98.75 145 VAL B O 1
ATOM 4004 N N . ASN B 1 146 ? -0.078 16.219 2.801 1 97.94 146 ASN B N 1
ATOM 4005 C CA . ASN B 1 146 ? -0.756 15.547 1.701 1 97.94 146 ASN B CA 1
ATOM 4006 C C . ASN B 1 146 ? -2.172 15.125 2.088 1 97.94 146 ASN B C 1
ATOM 4008 O O . ASN B 1 146 ? -2.379 14.031 2.609 1 97.94 146 ASN B O 1
ATOM 4012 N N . ALA B 1 147 ? -3.129 15.984 1.725 1 97.06 147 ALA B N 1
ATOM 4013 C CA . ALA B 1 147 ? -4.516 15.727 2.094 1 97.06 147 ALA B CA 1
ATOM 4014 C C . ALA B 1 147 ? -5.367 15.438 0.861 1 97.06 147 ALA B C 1
ATOM 4016 O O . ALA B 1 147 ? -6.543 15.07 0.98 1 97.06 147 ALA B O 1
ATOM 4017 N N . ALA B 1 148 ? -4.77 15.656 -0.314 1 95.25 148 ALA B N 1
ATOM 4018 C CA . ALA B 1 148 ? -5.496 15.312 -1.535 1 95.25 148 ALA B CA 1
ATOM 4019 C C . ALA B 1 148 ? -5.867 13.836 -1.561 1 95.25 148 ALA B C 1
ATOM 4021 O O . ALA B 1 148 ? -5.047 12.977 -1.229 1 95.25 148 ALA B O 1
ATOM 4022 N N . ASN B 1 149 ? -7.074 13.539 -1.822 1 91.62 149 ASN B N 1
ATOM 4023 C CA . ASN B 1 149 ? -7.582 12.164 -1.829 1 91.62 149 ASN B CA 1
ATOM 4024 C C . ASN B 1 149 ? -8.688 11.984 -2.863 1 91.62 149 ASN B C 1
ATOM 4026 O O . ASN B 1 149 ? -9.68 12.719 -2.846 1 91.62 149 ASN B O 1
ATOM 4030 N N . LEU B 1 150 ? -8.508 11.109 -3.75 1 93.12 150 LEU B N 1
ATOM 4031 C CA . LEU B 1 150 ? -9.5 10.805 -4.777 1 93.12 150 LEU B CA 1
ATOM 4032 C C . LEU B 1 150 ? -9.977 9.359 -4.652 1 93.12 150 LEU B C 1
ATOM 4034 O O . LEU B 1 150 ? -9.172 8.453 -4.441 1 93.12 150 LEU B O 1
ATOM 4038 N N . SER B 1 151 ? -11.266 9.172 -4.617 1 91.62 151 SER B N 1
ATOM 4039 C CA . SER B 1 151 ? -11.883 7.852 -4.641 1 91.62 151 SER B CA 1
ATOM 4040 C C . SER B 1 151 ? -12.906 7.738 -5.766 1 91.62 151 SER B C 1
ATOM 4042 O O . SER B 1 151 ? -13.375 8.75 -6.293 1 91.62 151 SER B O 1
ATOM 4044 N N . GLY B 1 152 ? -13.18 6.52 -6.105 1 87.5 152 GLY B N 1
ATOM 4045 C CA . GLY B 1 152 ? -14.219 6.309 -7.102 1 87.5 152 GLY B CA 1
ATOM 4046 C C . GLY B 1 152 ? -15.617 6.383 -6.527 1 87.5 152 GLY B C 1
ATOM 4047 O O . GLY B 1 152 ? -15.844 6.031 -5.371 1 87.5 152 GLY B O 1
ATOM 4048 N N . THR B 1 153 ? -16.531 6.852 -7.359 1 84.94 153 THR B N 1
ATOM 4049 C CA . THR B 1 153 ? -17.922 6.961 -6.922 1 84.94 153 THR B CA 1
ATOM 4050 C C . THR B 1 153 ? -18.703 5.707 -7.289 1 84.94 153 THR B C 1
ATOM 4052 O O . THR B 1 153 ? -19.688 5.367 -6.625 1 84.94 153 THR B O 1
ATOM 4055 N N . LYS B 1 154 ? -18.266 5.047 -8.352 1 90.94 154 LYS B N 1
ATOM 4056 C CA . LYS B 1 154 ? -18.906 3.814 -8.789 1 90.94 154 LYS B CA 1
ATOM 4057 C C . LYS B 1 154 ? -18.094 2.59 -8.398 1 90.94 154 LYS B C 1
ATOM 4059 O O . LYS B 1 154 ? -16.906 2.715 -8.055 1 90.94 154 LYS B O 1
ATOM 4064 N N . HIS B 1 155 ? -18.766 1.467 -8.523 1 91.5 155 HIS B N 1
ATOM 4065 C CA . HIS B 1 155 ? -18.094 0.207 -8.227 1 91.5 155 HIS B CA 1
ATOM 4066 C C . HIS B 1 155 ? -16.938 -0.037 -9.18 1 91.5 155 HIS B C 1
ATOM 4068 O O . HIS B 1 155 ? -16.984 0.38 -10.344 1 91.5 155 HIS B O 1
ATOM 4074 N N . PHE B 1 156 ? -16.016 -0.741 -8.695 1 94.19 156 PHE B N 1
ATOM 4075 C CA . PHE B 1 156 ? -14.75 -0.989 -9.383 1 94.19 156 PHE B CA 1
ATOM 4076 C C . PHE B 1 156 ? -14.992 -1.564 -10.773 1 94.19 156 PHE B C 1
ATOM 4078 O O . PHE B 1 156 ? -14.398 -1.106 -11.75 1 94.19 156 PHE B O 1
ATOM 4085 N N . PHE B 1 157 ? -15.93 -2.463 -10.898 1 93.81 157 PHE B N 1
ATOM 4086 C CA . PHE B 1 157 ? -16.172 -3.146 -12.164 1 93.81 157 PHE B CA 1
ATOM 4087 C C . PHE B 1 157 ? -16.938 -2.246 -13.133 1 93.81 157 PHE B C 1
ATOM 4089 O O . PHE B 1 157 ? -17 -2.525 -14.328 1 93.81 157 PHE B O 1
ATOM 4096 N N . ASP B 1 158 ? -17.469 -1.153 -12.625 1 93.94 158 ASP B N 1
ATOM 4097 C CA . ASP B 1 158 ? -18.297 -0.263 -13.438 1 93.94 158 ASP B CA 1
ATOM 4098 C C . ASP B 1 158 ? -17.516 1.001 -13.82 1 93.94 158 ASP B C 1
ATOM 4100 O O . ASP B 1 158 ? -18.109 1.976 -14.289 1 93.94 158 ASP B O 1
ATOM 4104 N N . ARG B 1 159 ? -16.234 0.993 -13.609 1 92.5 159 ARG B N 1
ATOM 4105 C CA . ARG B 1 159 ? -15.406 2.15 -13.93 1 92.5 159 ARG B CA 1
ATOM 4106 C C . ARG B 1 159 ? -14.312 1.785 -14.922 1 92.5 159 ARG B C 1
ATOM 4108 O O . ARG B 1 159 ? -13.773 0.675 -14.883 1 92.5 159 ARG B O 1
ATOM 4115 N N . PRO B 1 160 ? -14.023 2.787 -15.734 1 92.25 160 PRO B N 1
ATOM 4116 C CA . PRO B 1 160 ? -12.914 2.549 -16.656 1 92.25 160 PRO B CA 1
ATOM 4117 C C . PRO B 1 160 ? -11.555 2.596 -15.969 1 92.25 160 PRO B C 1
ATOM 4119 O O . PRO B 1 160 ? -11.422 3.162 -14.875 1 92.25 160 PRO B O 1
ATOM 4122 N N . ASP B 1 161 ? -10.555 2.031 -16.594 1 92.88 161 ASP B N 1
ATOM 4123 C CA . ASP B 1 161 ? -9.211 1.969 -16.047 1 92.88 161 ASP B CA 1
ATOM 4124 C C . ASP B 1 161 ? -8.625 3.369 -15.852 1 92.88 161 ASP B C 1
ATOM 4126 O O . ASP B 1 161 ? -7.777 3.584 -14.984 1 92.88 161 ASP B O 1
ATOM 4130 N N . GLU B 1 162 ? -9.094 4.277 -16.641 1 92.75 162 GLU B N 1
ATOM 4131 C CA . GLU B 1 162 ? -8.625 5.656 -16.531 1 92.75 162 GLU B CA 1
ATOM 4132 C C . GLU B 1 162 ? -8.93 6.223 -15.141 1 92.75 162 GLU B C 1
ATOM 4134 O O . GLU B 1 162 ? -8.148 7.012 -14.602 1 92.75 162 GLU B O 1
ATOM 4139 N N . SER B 1 163 ? -10.047 5.848 -14.625 1 94.5 163 SER B N 1
ATOM 4140 C CA . SER B 1 163 ? -10.406 6.281 -13.273 1 94.5 163 SER B CA 1
ATOM 4141 C C . SER B 1 163 ? -9.414 5.762 -12.242 1 94.5 163 SER B C 1
ATOM 4143 O O . SER B 1 163 ? -9.031 6.488 -11.328 1 94.5 163 SER B O 1
ATOM 4145 N N . THR B 1 164 ? -9.008 4.551 -12.359 1 96 164 THR B N 1
ATOM 4146 C CA . THR B 1 164 ? -8.023 3.947 -11.477 1 96 164 THR B CA 1
ATOM 4147 C C . THR B 1 164 ? -6.684 4.672 -11.586 1 96 164 THR B C 1
ATOM 4149 O O . THR B 1 164 ? -6.027 4.93 -10.57 1 96 164 THR B O 1
ATOM 4152 N N . GLU B 1 165 ? -6.336 4.957 -12.781 1 94.38 165 GLU B N 1
ATOM 4153 C CA . GLU B 1 165 ? -5.105 5.707 -13.016 1 94.38 165 GLU B CA 1
ATOM 4154 C C . GLU B 1 165 ? -5.137 7.055 -12.305 1 94.38 165 GLU B C 1
ATOM 4156 O O . GLU B 1 165 ? -4.164 7.438 -11.648 1 94.38 165 GLU B O 1
ATOM 4161 N N . ARG B 1 166 ? -6.199 7.734 -12.391 1 94.94 166 ARG B N 1
ATOM 4162 C CA . ARG B 1 166 ? -6.348 9.031 -11.742 1 94.94 166 ARG B CA 1
ATOM 4163 C C . ARG B 1 166 ? -6.23 8.906 -10.227 1 94.94 166 ARG B C 1
ATOM 4165 O O . ARG B 1 166 ? -5.633 9.766 -9.57 1 94.94 166 ARG B O 1
ATOM 4172 N N . ILE B 1 167 ? -6.785 7.883 -9.703 1 96.5 167 ILE B N 1
ATOM 4173 C CA . ILE B 1 167 ? -6.738 7.633 -8.266 1 96.5 167 ILE B CA 1
ATOM 4174 C C . ILE B 1 167 ? -5.293 7.422 -7.824 1 96.5 167 ILE B C 1
ATOM 4176 O O . ILE B 1 167 ? -4.836 8.031 -6.852 1 96.5 167 ILE B O 1
ATOM 4180 N N . LEU B 1 168 ? -4.547 6.629 -8.547 1 96.62 168 LEU B N 1
ATOM 4181 C CA . LEU B 1 168 ? -3.158 6.352 -8.203 1 96.62 168 LEU B CA 1
ATOM 4182 C C . LEU B 1 168 ? -2.303 7.605 -8.336 1 96.62 168 LEU B C 1
ATOM 4184 O O . LEU B 1 168 ? -1.423 7.852 -7.508 1 96.62 168 LEU B O 1
ATOM 4188 N N . PHE B 1 169 ? -2.602 8.398 -9.305 1 95.69 169 PHE B N 1
ATOM 4189 C CA . PHE B 1 169 ? -1.821 9.609 -9.508 1 95.69 169 PHE B CA 1
ATOM 4190 C C . PHE B 1 169 ? -2.098 10.617 -8.398 1 95.69 169 PHE B C 1
ATOM 4192 O O . PHE B 1 169 ? -1.166 11.172 -7.809 1 95.69 169 PHE B O 1
ATOM 4199 N N . THR B 1 170 ? -3.312 10.766 -8.117 1 96.19 170 THR B N 1
ATOM 4200 C CA . THR B 1 170 ? -3.695 11.773 -7.129 1 96.19 170 THR B CA 1
ATOM 4201 C C . THR B 1 170 ? -3.236 11.359 -5.734 1 96.19 170 THR B C 1
ATOM 4203 O O . THR B 1 170 ? -2.639 12.156 -5.008 1 96.19 170 THR B O 1
ATOM 4206 N N . ASN B 1 171 ? -3.436 10.117 -5.406 1 96.94 171 ASN B N 1
ATOM 4207 C CA . ASN B 1 171 ? -3.242 9.688 -4.023 1 96.94 171 ASN B CA 1
ATOM 4208 C C . ASN B 1 171 ? -1.799 9.258 -3.766 1 96.94 171 ASN B C 1
ATOM 4210 O O . ASN B 1 171 ? -1.36 9.203 -2.615 1 96.94 171 ASN B O 1
ATOM 4214 N N . VAL B 1 172 ? -1.078 8.898 -4.773 1 97.44 172 VAL B N 1
ATOM 4215 C CA . VAL B 1 172 ? 0.236 8.305 -4.551 1 97.44 172 VAL B CA 1
ATOM 4216 C C . VAL B 1 172 ? 1.305 9.125 -5.262 1 97.44 172 VAL B C 1
ATOM 4218 O O . VAL B 1 172 ? 2.217 9.656 -4.625 1 97.44 172 VAL B O 1
ATOM 4221 N N . MET B 1 173 ? 1.137 9.32 -6.551 1 96.31 173 MET B N 1
ATOM 4222 C CA . MET B 1 173 ? 2.166 9.961 -7.367 1 96.31 173 MET B CA 1
ATOM 4223 C C . MET B 1 173 ? 2.436 11.375 -6.883 1 96.31 173 MET B C 1
ATOM 4225 O O . MET B 1 173 ? 3.588 11.812 -6.844 1 96.31 173 MET B O 1
ATOM 4229 N N . CYS B 1 174 ? 1.43 12.07 -6.531 1 95.62 174 CYS B N 1
ATOM 4230 C CA . CYS B 1 174 ? 1.572 13.445 -6.059 1 95.62 174 CYS B CA 1
ATOM 4231 C C . CYS B 1 174 ? 2.504 13.516 -4.855 1 95.62 174 CYS B C 1
ATOM 4233 O O . CYS B 1 174 ? 3.422 14.336 -4.82 1 95.62 174 CYS B O 1
ATOM 4235 N N . SER B 1 175 ? 2.252 12.656 -3.924 1 96.25 175 SER B N 1
ATOM 4236 C CA . SER B 1 175 ? 3.076 12.617 -2.721 1 96.25 175 SER B CA 1
ATOM 4237 C C . SER B 1 175 ? 4.531 12.305 -3.055 1 96.25 175 SER B C 1
ATOM 4239 O O . SER B 1 175 ? 5.445 12.867 -2.455 1 96.25 175 SER B O 1
ATOM 4241 N N . LEU B 1 176 ? 4.781 11.469 -3.965 1 97.25 176 LEU B N 1
ATOM 4242 C CA . LEU B 1 176 ? 6.133 11.078 -4.348 1 97.25 176 LEU B CA 1
ATOM 4243 C C . LEU B 1 176 ? 6.848 12.219 -5.055 1 97.25 176 LEU B C 1
ATOM 4245 O O . LEU B 1 176 ? 8.039 12.453 -4.824 1 97.25 176 LEU B O 1
ATOM 4249 N N . VAL B 1 177 ? 6.156 12.922 -5.93 1 96.5 177 VAL B N 1
ATOM 4250 C CA . VAL B 1 177 ? 6.73 14.086 -6.602 1 96.5 177 VAL B CA 1
ATOM 4251 C C . VAL B 1 177 ? 7.121 15.141 -5.57 1 96.5 177 VAL B C 1
ATOM 4253 O O . VAL B 1 177 ? 8.227 15.688 -5.621 1 96.5 177 VAL B O 1
ATOM 4256 N N . LEU B 1 178 ? 6.258 15.352 -4.617 1 96.31 178 LEU B N 1
ATOM 4257 C CA . LEU B 1 178 ? 6.52 16.359 -3.584 1 96.31 178 LEU B CA 1
ATOM 4258 C C . LEU B 1 178 ? 7.688 15.922 -2.701 1 96.31 178 LEU B C 1
ATOM 4260 O O . LEU B 1 178 ? 8.477 16.766 -2.258 1 96.31 178 LEU B O 1
ATOM 4264 N N . ALA B 1 179 ? 7.727 14.648 -2.402 1 96.31 179 ALA B N 1
ATOM 4265 C CA . ALA B 1 179 ? 8.867 14.148 -1.636 1 96.31 179 ALA B CA 1
ATOM 4266 C C . ALA B 1 179 ? 10.18 14.438 -2.355 1 96.31 179 ALA B C 1
ATOM 4268 O O . ALA B 1 179 ? 11.156 14.859 -1.733 1 96.31 179 ALA B O 1
ATOM 4269 N N . ARG B 1 180 ? 10.211 14.219 -3.635 1 94.94 180 ARG B N 1
ATOM 4270 C CA . ARG B 1 180 ? 11.43 14.414 -4.422 1 94.94 180 ARG B CA 1
ATOM 4271 C C . ARG B 1 180 ? 11.836 15.883 -4.441 1 94.94 180 ARG B C 1
ATOM 4273 O O . ARG B 1 180 ? 13.023 16.203 -4.43 1 94.94 180 ARG B O 1
ATOM 4280 N N . VAL B 1 181 ? 10.867 16.734 -4.418 1 94.38 181 VAL B N 1
ATOM 4281 C CA . VAL B 1 181 ? 11.133 18.156 -4.59 1 94.38 181 VAL B CA 1
ATOM 4282 C C . VAL B 1 181 ? 11.422 18.797 -3.236 1 94.38 181 VAL B C 1
ATOM 4284 O O . VAL B 1 181 ? 12.32 19.625 -3.113 1 94.38 181 VAL B O 1
ATOM 4287 N N . CYS B 1 182 ? 10.766 18.375 -2.139 1 95.44 182 CYS B N 1
ATOM 4288 C CA . CYS B 1 182 ? 10.789 19.109 -0.879 1 95.44 182 CYS B CA 1
ATOM 4289 C C . CYS B 1 182 ? 11.773 18.484 0.099 1 95.44 182 CYS B C 1
ATOM 4291 O O . CYS B 1 182 ? 12.422 19.188 0.876 1 95.44 182 CYS B O 1
ATOM 4293 N N . LEU B 1 183 ? 11.93 17.188 0.094 1 94.56 183 LEU B N 1
ATOM 4294 C CA . LEU B 1 183 ? 12.656 16.484 1.155 1 94.56 183 LEU B CA 1
ATOM 4295 C C . LEU B 1 183 ? 14.141 16.844 1.124 1 94.56 183 LEU B C 1
ATOM 4297 O O . LEU B 1 183 ? 14.758 17.047 2.174 1 94.56 183 LEU B O 1
ATOM 4301 N N . PRO B 1 184 ? 14.734 16.922 -0.112 1 92.12 184 PRO B N 1
ATOM 4302 C CA . PRO B 1 184 ? 16.156 17.25 -0.114 1 92.12 184 PRO B CA 1
ATOM 4303 C C . PRO B 1 184 ? 16.453 18.562 0.592 1 92.12 184 PRO B C 1
ATOM 4305 O O . PRO B 1 184 ? 17.406 18.656 1.385 1 92.12 184 PRO B O 1
ATOM 4308 N N . SER B 1 185 ? 15.719 19.547 0.333 1 91.88 185 SER B N 1
ATOM 4309 C CA . SER B 1 185 ? 15.922 20.844 0.989 1 91.88 185 SER B CA 1
ATOM 4310 C C . SER B 1 185 ? 15.609 20.75 2.48 1 91.88 185 SER B C 1
ATOM 4312 O O . SER B 1 185 ? 16.312 21.359 3.299 1 91.88 185 SER B O 1
ATOM 4314 N N . MET B 1 186 ? 14.602 20.062 2.863 1 93.56 186 MET B N 1
ATOM 4315 C CA . MET B 1 186 ? 14.25 19.875 4.266 1 93.56 186 MET B CA 1
ATOM 4316 C C . MET B 1 186 ? 15.391 19.219 5.031 1 93.56 186 MET B C 1
ATOM 4318 O O . MET B 1 186 ? 15.719 19.625 6.145 1 93.56 186 MET B O 1
ATOM 4322 N N . LEU B 1 187 ? 15.906 18.25 4.414 1 90.75 187 LEU B N 1
ATOM 4323 C CA . LEU B 1 187 ? 16.984 17.5 5.051 1 90.75 187 LEU B CA 1
ATOM 4324 C C . LEU B 1 187 ? 18.25 18.344 5.16 1 90.75 187 LEU B C 1
ATOM 4326 O O . LEU B 1 187 ? 18.922 18.328 6.188 1 90.75 187 LEU B O 1
ATOM 4330 N N . ARG B 1 188 ? 18.516 19.109 4.133 1 89.31 188 ARG B N 1
ATOM 4331 C CA . ARG B 1 188 ? 19.688 19.984 4.137 1 89.31 188 ARG B CA 1
ATOM 4332 C C . ARG B 1 188 ? 19.562 21.062 5.223 1 89.31 188 ARG B C 1
ATOM 4334 O O . ARG B 1 188 ? 20.531 21.328 5.938 1 89.31 188 ARG B O 1
ATOM 4341 N N . GLN B 1 189 ? 18.422 21.609 5.402 1 90.06 189 GLN B N 1
ATOM 4342 C CA . GLN B 1 189 ? 18.188 22.688 6.344 1 90.06 189 GLN B CA 1
ATOM 4343 C C . GLN B 1 189 ? 17.859 22.156 7.734 1 90.06 189 GLN B C 1
ATOM 4345 O O . GLN B 1 189 ? 17.766 22.922 8.695 1 90.06 189 GLN B O 1
ATOM 4350 N N . GLN B 1 190 ? 17.578 20.891 7.805 1 90.12 190 GLN B N 1
ATOM 4351 C CA . GLN B 1 190 ? 17.203 20.219 9.047 1 90.12 190 GLN B CA 1
ATOM 4352 C C . GLN B 1 190 ? 15.945 20.859 9.648 1 90.12 190 GLN B C 1
ATOM 4354 O O . GLN B 1 190 ? 15.906 21.141 10.844 1 90.12 190 GLN B O 1
ATOM 4359 N N . ASP B 1 191 ? 15.102 21.172 8.836 1 92.69 191 ASP B N 1
ATOM 4360 C CA . ASP B 1 191 ? 13.805 21.734 9.203 1 92.69 191 ASP B CA 1
ATOM 4361 C C . ASP B 1 191 ? 12.727 21.328 8.203 1 92.69 191 ASP B C 1
ATOM 4363 O O . ASP B 1 191 ? 12.703 21.812 7.07 1 92.69 191 ASP B O 1
ATOM 4367 N N . GLY B 1 192 ? 11.93 20.469 8.664 1 95.12 192 GLY B N 1
ATOM 4368 C CA . GLY B 1 192 ? 10.898 19.984 7.762 1 95.12 192 GLY B CA 1
ATOM 4369 C C . GLY B 1 192 ? 9.938 19.016 8.422 1 95.12 192 GLY B C 1
ATOM 4370 O O . GLY B 1 192 ? 10.281 18.375 9.414 1 95.12 192 GLY B O 1
ATOM 4371 N N . HIS B 1 193 ? 8.758 18.953 7.922 1 97.38 193 HIS B N 1
ATOM 4372 C CA . HIS B 1 193 ? 7.738 18.016 8.375 1 97.38 193 HIS B CA 1
ATOM 4373 C C . HIS B 1 193 ? 6.887 17.531 7.211 1 97.38 193 HIS B C 1
ATOM 4375 O O . HIS B 1 193 ? 6.285 18.328 6.492 1 97.38 193 HIS B O 1
ATOM 4381 N N . PHE B 1 194 ? 6.91 16.281 6.969 1 98.06 194 PHE B N 1
ATOM 4382 C CA . PHE B 1 194 ? 6.16 15.68 5.875 1 98.06 194 PHE B CA 1
ATOM 4383 C C . PHE B 1 194 ? 4.988 14.859 6.406 1 98.06 194 PHE B C 1
ATOM 4385 O O . PHE B 1 194 ? 5.184 13.805 7.008 1 98.06 194 PHE B O 1
ATOM 4392 N N . VAL B 1 195 ? 3.711 15.32 6.145 1 98.69 195 VAL B N 1
ATOM 4393 C CA . VAL B 1 195 ? 2.512 14.711 6.711 1 98.69 195 VAL B CA 1
ATOM 4394 C C . VAL B 1 195 ? 1.763 13.938 5.625 1 98.69 195 VAL B C 1
ATOM 4396 O O . VAL B 1 195 ? 1.552 14.453 4.523 1 98.69 195 VAL B O 1
ATOM 4399 N N . THR B 1 196 ? 1.416 12.719 5.902 1 98 196 THR B N 1
ATOM 4400 C CA . THR B 1 196 ? 0.578 11.883 5.047 1 98 196 THR B CA 1
ATOM 4401 C C . THR B 1 196 ? -0.748 11.57 5.734 1 98 196 THR B C 1
ATOM 4403 O O . THR B 1 196 ? -0.767 11.125 6.883 1 98 196 THR B O 1
ATOM 4406 N N . ILE B 1 197 ? -1.846 11.852 5.055 1 96.88 197 ILE B N 1
ATOM 4407 C CA . ILE B 1 197 ? -3.166 11.523 5.582 1 96.88 197 ILE B CA 1
ATOM 4408 C C . ILE B 1 197 ? -3.754 10.344 4.805 1 96.88 197 ILE B C 1
ATOM 4410 O O . ILE B 1 197 ? -3.846 10.391 3.574 1 96.88 197 ILE B O 1
ATOM 4414 N N . THR B 1 198 ? -3.998 9.312 5.465 1 94.69 198 THR B N 1
ATOM 4415 C CA . THR B 1 198 ? -4.664 8.141 4.902 1 94.69 198 THR B CA 1
ATOM 4416 C C . THR B 1 198 ? -5.961 7.848 5.648 1 94.69 198 THR B C 1
ATOM 4418 O O . THR B 1 198 ? -6.547 8.742 6.27 1 94.69 198 THR B O 1
ATOM 4421 N N . ASP B 1 199 ? -6.57 6.684 5.551 1 90.25 199 ASP B N 1
ATOM 4422 C CA . ASP B 1 199 ? -7.734 6.246 6.309 1 90.25 199 ASP B CA 1
ATOM 4423 C C . ASP B 1 199 ? -7.703 4.734 6.539 1 90.25 199 ASP B C 1
ATOM 4425 O O . ASP B 1 199 ? -6.668 4.094 6.348 1 90.25 199 ASP B O 1
ATOM 4429 N N . MET B 1 200 ? -8.789 4.234 7 1 86.94 200 MET B N 1
ATOM 4430 C CA . MET B 1 200 ? -8.859 2.83 7.398 1 86.94 200 MET B CA 1
ATOM 4431 C C . MET B 1 200 ? -8.617 1.913 6.203 1 86.94 200 MET B C 1
ATOM 4433 O O . MET B 1 200 ? -8.133 0.79 6.367 1 86.94 200 MET B O 1
ATOM 4437 N N . LYS B 1 201 ? -8.859 2.393 5.066 1 90.25 201 LYS B N 1
ATOM 4438 C CA . LYS B 1 201 ? -8.703 1.565 3.873 1 90.25 201 LYS B CA 1
ATOM 4439 C C . LYS B 1 201 ? -7.223 1.372 3.535 1 90.25 201 LYS B C 1
ATOM 4441 O O . LYS B 1 201 ? -6.879 0.55 2.684 1 90.25 201 LYS B O 1
ATOM 4446 N N . GLY B 1 202 ? -6.367 2.117 4.223 1 91.5 202 GLY B N 1
ATOM 4447 C CA . GLY B 1 202 ? -4.938 1.878 4.137 1 91.5 202 GLY B CA 1
ATOM 4448 C C . GLY B 1 202 ? -4.465 0.753 5.039 1 91.5 202 GLY B C 1
ATOM 4449 O O . GLY B 1 202 ? -3.307 0.334 4.961 1 91.5 202 GLY B O 1
ATOM 4450 N N . LEU B 1 203 ? -5.383 0.28 5.848 1 88.44 203 LEU B N 1
ATOM 4451 C CA . LEU B 1 203 ? -5.031 -0.781 6.789 1 88.44 203 LEU B CA 1
ATOM 4452 C C . LEU B 1 203 ? -5.742 -2.082 6.426 1 88.44 203 LEU B C 1
ATOM 4454 O O . LEU B 1 203 ? -5.27 -3.168 6.777 1 88.44 203 LEU B O 1
ATOM 4458 N N . ILE B 1 204 ? -6.848 -1.796 5.727 1 88.88 204 ILE B N 1
ATOM 4459 C CA . ILE B 1 204 ? -7.625 -2.961 5.32 1 88.88 204 ILE B CA 1
ATOM 4460 C C . ILE B 1 204 ? -7.969 -2.855 3.836 1 88.88 204 ILE B C 1
ATOM 4462 O O . ILE B 1 204 ? -7.914 -1.771 3.254 1 88.88 204 ILE B O 1
ATOM 4466 N N . GLY B 1 205 ? -8.312 -3.939 3.219 1 89.5 205 GLY B N 1
ATOM 4467 C CA . GLY B 1 205 ? -8.758 -3.908 1.838 1 89.5 205 GLY B CA 1
ATOM 4468 C C . GLY B 1 205 ? -10.148 -3.316 1.676 1 89.5 205 GLY B C 1
ATOM 4469 O O . GLY B 1 205 ? -10.758 -2.867 2.65 1 89.5 205 GLY B O 1
ATOM 4470 N N . ASP B 1 206 ? -10.531 -3.061 0.494 1 91.81 206 ASP B N 1
ATOM 4471 C CA . ASP B 1 206 ? -11.859 -2.605 0.097 1 91.81 206 ASP B CA 1
ATOM 4472 C C . ASP B 1 206 ? -12.383 -3.41 -1.09 1 91.81 206 ASP B C 1
ATOM 4474 O O . ASP B 1 206 ? -11.961 -3.193 -2.229 1 91.81 206 ASP B O 1
ATOM 4478 N N . GLY B 1 207 ? -13.352 -4.285 -0.8 1 90.94 207 GLY B N 1
ATOM 4479 C CA . GLY B 1 207 ? -13.867 -5.16 -1.839 1 90.94 207 GLY B CA 1
ATOM 4480 C C . GLY B 1 207 ? -14.602 -4.414 -2.941 1 90.94 207 GLY B C 1
ATOM 4481 O O . GLY B 1 207 ? -14.742 -4.926 -4.055 1 90.94 207 GLY B O 1
ATOM 4482 N N . GLU B 1 208 ? -15.016 -3.211 -2.695 1 91.38 208 GLU B N 1
ATOM 4483 C CA . GLU B 1 208 ? -15.758 -2.42 -3.672 1 91.38 208 GLU B CA 1
ATOM 4484 C C . GLU B 1 208 ? -14.828 -1.512 -4.473 1 91.38 208 GLU B C 1
ATOM 4486 O O . GLU B 1 208 ? -15.102 -1.188 -5.629 1 91.38 208 GLU B O 1
ATOM 4491 N N . HIS B 1 209 ? -13.789 -1.114 -3.82 1 94.75 209 HIS B N 1
ATOM 4492 C CA . HIS B 1 209 ? -12.867 -0.176 -4.445 1 94.75 209 HIS B CA 1
ATOM 4493 C C . HIS B 1 209 ? -11.422 -0.593 -4.207 1 94.75 209 HIS B C 1
ATOM 4495 O O . HIS B 1 209 ? -10.664 0.119 -3.541 1 94.75 209 HIS B O 1
ATOM 4501 N N . PRO B 1 210 ? -10.984 -1.663 -4.855 1 97.12 210 PRO B N 1
ATOM 4502 C CA . PRO B 1 210 ? -9.617 -2.135 -4.648 1 97.12 210 PRO B CA 1
ATOM 4503 C C . PRO B 1 210 ? -8.57 -1.098 -5.047 1 97.12 210 PRO B C 1
ATOM 4505 O O . PRO B 1 210 ? -7.48 -1.058 -4.465 1 97.12 210 PRO B O 1
ATOM 4508 N N . ASP B 1 211 ? -8.922 -0.286 -6.07 1 97.62 211 ASP B N 1
ATOM 4509 C CA . ASP B 1 211 ? -7.984 0.743 -6.512 1 97.62 211 ASP B CA 1
ATOM 4510 C C . ASP B 1 211 ? -7.793 1.811 -5.438 1 97.62 211 ASP B C 1
ATOM 4512 O O . ASP B 1 211 ? -6.676 2.271 -5.207 1 97.62 211 ASP B O 1
ATOM 4516 N N . TYR B 1 212 ? -8.875 2.184 -4.785 1 96.94 212 TYR B N 1
ATOM 4517 C CA . TYR B 1 212 ? -8.766 3.148 -3.697 1 96.94 212 TYR B CA 1
ATOM 4518 C C . TYR B 1 212 ? -7.949 2.58 -2.541 1 96.94 212 TYR B C 1
ATOM 4520 O O . TYR B 1 212 ? -7.031 3.232 -2.041 1 96.94 212 TYR B O 1
ATOM 4528 N N . ALA B 1 213 ? -8.281 1.386 -2.102 1 96.5 213 ALA B N 1
ATOM 4529 C CA . ALA B 1 213 ? -7.523 0.749 -1.027 1 96.5 213 ALA B CA 1
ATOM 4530 C C . ALA B 1 213 ? -6.043 0.649 -1.386 1 96.5 213 ALA B C 1
ATOM 4532 O O . ALA B 1 213 ? -5.176 0.942 -0.559 1 96.5 213 ALA B O 1
ATOM 4533 N N . ALA B 1 214 ? -5.785 0.226 -2.586 1 98.19 214 ALA B N 1
ATOM 4534 C CA . ALA B 1 214 ? -4.406 0.131 -3.055 1 98.19 214 ALA B CA 1
ATOM 4535 C C . ALA B 1 214 ? -3.682 1.468 -2.908 1 98.19 214 ALA B C 1
ATOM 4537 O O . ALA B 1 214 ? -2.529 1.513 -2.471 1 98.19 214 ALA B O 1
ATOM 4538 N N . SER B 1 215 ? -4.336 2.494 -3.293 1 98.06 215 SER B N 1
ATOM 4539 C CA . SER B 1 215 ? -3.73 3.82 -3.225 1 98.06 215 SER B CA 1
ATOM 4540 C C . SER B 1 215 ? -3.439 4.223 -1.781 1 98.06 215 SER B C 1
ATOM 4542 O O . SER B 1 215 ? -2.422 4.859 -1.501 1 98.06 215 SER B O 1
ATOM 4544 N N . GLN B 1 216 ? -4.34 3.912 -0.896 1 97 216 GLN B N 1
ATOM 4545 C CA . GLN B 1 216 ? -4.129 4.238 0.51 1 97 216 GLN B CA 1
ATOM 4546 C C . GLN B 1 216 ? -2.99 3.414 1.103 1 97 216 GLN B C 1
ATOM 4548 O O . GLN B 1 216 ? -2.199 3.922 1.9 1 97 216 GLN B O 1
ATOM 4553 N N . TRP B 1 217 ? -2.902 2.189 0.728 1 97.38 217 TRP B N 1
ATOM 4554 C CA . TRP B 1 217 ? -1.765 1.362 1.121 1 97.38 217 TRP B CA 1
ATOM 4555 C C . TRP B 1 217 ? -0.458 1.949 0.598 1 97.38 217 TRP B C 1
ATOM 4557 O O . TRP B 1 217 ? 0.525 2.047 1.336 1 97.38 217 TRP B O 1
ATOM 4567 N N . ALA B 1 218 ? -0.48 2.295 -0.59 1 98.38 218 ALA B N 1
ATOM 4568 C CA . ALA B 1 218 ? 0.708 2.891 -1.196 1 98.38 218 ALA B CA 1
ATOM 4569 C C . ALA B 1 218 ? 1.139 4.145 -0.442 1 98.38 218 ALA B C 1
ATOM 4571 O O . ALA B 1 218 ? 2.334 4.379 -0.246 1 98.38 218 ALA B O 1
ATOM 4572 N N . ALA B 1 219 ? 0.181 4.922 -0.053 1 97.75 219 ALA B N 1
ATOM 4573 C CA . ALA B 1 219 ? 0.479 6.141 0.692 1 97.75 219 ALA B CA 1
ATOM 4574 C C . ALA B 1 219 ? 1.227 5.824 1.984 1 97.75 219 ALA B C 1
ATOM 4576 O O . ALA B 1 219 ? 2.156 6.543 2.361 1 97.75 219 ALA B O 1
ATOM 4577 N N . ILE B 1 220 ? 0.821 4.828 2.629 1 96.75 220 ILE B N 1
ATOM 4578 C CA . ILE B 1 220 ? 1.511 4.41 3.846 1 96.75 220 ILE B CA 1
ATOM 4579 C C . ILE B 1 220 ? 2.926 3.951 3.504 1 96.75 220 ILE B C 1
ATOM 4581 O O . ILE B 1 220 ? 3.877 4.258 4.23 1 96.75 220 ILE B O 1
ATOM 4585 N N . GLY B 1 221 ? 3.037 3.209 2.42 1 97 221 GLY B N 1
ATOM 4586 C CA . GLY B 1 221 ? 4.363 2.805 1.974 1 97 221 GLY B CA 1
ATOM 4587 C C . GLY B 1 221 ? 5.289 3.979 1.719 1 97 221 GLY B C 1
ATOM 4588 O O . GLY B 1 221 ? 6.465 3.936 2.08 1 97 221 GLY B O 1
ATOM 4589 N N . VAL B 1 222 ? 4.75 4.992 1.105 1 97.88 222 VAL B N 1
ATOM 4590 C CA . VAL B 1 222 ? 5.52 6.207 0.879 1 97.88 222 VAL B CA 1
ATOM 4591 C C . VAL B 1 222 ? 5.945 6.809 2.217 1 97.88 222 VAL B C 1
ATOM 4593 O O . VAL B 1 222 ? 7.121 7.121 2.422 1 97.88 222 VAL B O 1
ATOM 4596 N N . HIS B 1 223 ? 5.016 6.902 3.072 1 97.06 223 HIS B N 1
ATOM 4597 C CA . HIS B 1 223 ? 5.262 7.523 4.367 1 97.06 223 HIS B CA 1
ATOM 4598 C C . HIS B 1 223 ? 6.359 6.789 5.129 1 97.06 223 HIS B C 1
ATOM 4600 O O . HIS B 1 223 ? 7.305 7.41 5.617 1 97.06 223 HIS B O 1
ATOM 4606 N N . GLU B 1 224 ? 6.234 5.52 5.25 1 95.19 224 GLU B N 1
ATOM 4607 C CA . GLU B 1 224 ? 7.215 4.742 6.004 1 95.19 224 GLU B CA 1
ATOM 4608 C C . GLU B 1 224 ? 8.594 4.828 5.367 1 95.19 224 GLU B C 1
ATOM 4610 O O . GLU B 1 224 ? 9.609 4.82 6.066 1 95.19 224 GLU B O 1
ATOM 4615 N N . SER B 1 225 ? 8.625 4.871 4.086 1 95.88 225 SER B N 1
ATOM 4616 C CA . SER B 1 225 ? 9.891 5.016 3.379 1 95.88 225 SER B CA 1
ATOM 4617 C C . SER B 1 225 ? 10.547 6.359 3.691 1 95.88 225 SER B C 1
ATOM 4619 O O . SER B 1 225 ? 11.75 6.43 3.922 1 95.88 225 SER B O 1
ATOM 4621 N N . ILE B 1 226 ? 9.727 7.352 3.697 1 95.19 226 ILE B N 1
ATOM 4622 C CA . ILE B 1 226 ? 10.219 8.68 4.035 1 95.19 226 ILE B CA 1
ATOM 4623 C C . ILE B 1 226 ? 10.734 8.695 5.473 1 95.19 226 ILE B C 1
ATOM 4625 O O . ILE B 1 226 ? 11.781 9.266 5.762 1 95.19 226 ILE B O 1
ATOM 4629 N N . GLN B 1 227 ? 9.977 8.094 6.312 1 93.56 227 GLN B N 1
ATOM 4630 C CA . GLN B 1 227 ? 10.383 7.984 7.707 1 93.56 227 GLN B CA 1
ATOM 4631 C C . GLN B 1 227 ? 11.75 7.312 7.828 1 93.56 227 GLN B C 1
ATOM 4633 O O . GLN B 1 227 ? 12.602 7.762 8.602 1 93.56 227 GLN B O 1
ATOM 4638 N N . MET B 1 228 ? 11.969 6.324 7.09 1 90.94 228 MET B N 1
ATOM 4639 C CA . MET B 1 228 ? 13.242 5.621 7.082 1 90.94 228 MET B CA 1
ATOM 4640 C C . MET B 1 228 ? 14.352 6.508 6.535 1 90.94 228 MET B C 1
ATOM 4642 O O . MET B 1 228 ? 15.477 6.492 7.043 1 90.94 228 MET B O 1
ATOM 4646 N N . MET B 1 229 ? 14.039 7.164 5.527 1 89.69 229 MET B N 1
ATOM 4647 C CA . MET B 1 229 ? 15 8.086 4.934 1 89.69 229 MET B CA 1
ATOM 4648 C C . MET B 1 229 ? 15.469 9.117 5.957 1 89.69 229 MET B C 1
ATOM 4650 O O . MET B 1 229 ? 16.656 9.375 6.082 1 89.69 229 MET B O 1
ATOM 4654 N N . ILE B 1 230 ? 14.516 9.664 6.641 1 90.06 230 ILE B N 1
ATOM 4655 C CA . ILE B 1 230 ? 14.805 10.68 7.648 1 90.06 230 ILE B CA 1
ATOM 4656 C C . ILE B 1 230 ? 15.641 10.07 8.773 1 90.06 230 ILE B C 1
ATOM 4658 O O . ILE B 1 230 ? 16.609 10.68 9.234 1 90.06 230 ILE B O 1
ATOM 4662 N N . ALA B 1 231 ? 15.266 8.883 9.164 1 85.06 231 ALA B N 1
ATOM 4663 C CA . ALA B 1 231 ? 15.961 8.203 10.258 1 85.06 231 ALA B CA 1
ATOM 4664 C C . ALA B 1 231 ? 17.406 7.867 9.875 1 85.06 231 ALA B C 1
ATOM 4666 O O . ALA B 1 231 ? 18.281 7.859 10.727 1 85.06 231 ALA B O 1
ATOM 4667 N N . GLY B 1 232 ? 17.594 7.43 8.648 1 76.75 232 GLY B N 1
ATOM 4668 C CA . GLY B 1 232 ? 18.922 7.062 8.18 1 76.75 232 GLY B CA 1
ATOM 4669 C C . GLY B 1 232 ? 19.875 8.242 8.094 1 76.75 232 GLY B C 1
ATOM 4670 O O . GLY B 1 232 ? 21.094 8.062 8.148 1 76.75 232 GLY B O 1
ATOM 4671 N N . LYS B 1 233 ? 19.438 9.273 7.852 1 66.44 233 LYS B N 1
ATOM 4672 C CA . LYS B 1 233 ? 20.266 10.461 7.73 1 66.44 233 LYS B CA 1
ATOM 4673 C C . LYS B 1 233 ? 20.469 11.133 9.086 1 66.44 233 LYS B C 1
ATOM 4675 O O . LYS B 1 233 ? 21.203 12.117 9.195 1 66.44 233 LYS B O 1
ATOM 4680 N N . LYS B 1 234 ? 19.688 10.688 10.18 1 59.34 234 LYS B N 1
ATOM 4681 C CA . LYS B 1 234 ? 19.734 11.336 11.484 1 59.34 234 LYS B CA 1
ATOM 4682 C C . LYS B 1 234 ? 21.062 11.094 12.18 1 59.34 234 LYS B C 1
ATOM 4684 O O . LYS B 1 234 ? 21.25 10.07 12.852 1 59.34 234 LYS B O 1
ATOM 4689 N N . GLY B 1 235 ? 22.219 10.914 11.547 1 45.38 235 GLY B N 1
ATOM 4690 C CA . GLY B 1 235 ? 23.234 11.18 12.562 1 45.38 235 GLY B CA 1
ATOM 4691 C C . GLY B 1 235 ? 22.734 12.086 13.672 1 45.38 235 GLY B C 1
ATOM 4692 O O . GLY B 1 235 ? 22.203 11.617 14.672 1 45.38 235 GLY B O 1
ATOM 4693 N N . LYS B 1 236 ? 22.859 13.422 13.547 1 41.59 236 LYS B N 1
ATOM 4694 C CA . LYS B 1 236 ? 22.547 14.438 14.547 1 41.59 236 LYS B CA 1
ATOM 4695 C C . LYS B 1 236 ? 21.031 14.586 14.727 1 41.59 236 LYS B C 1
ATOM 4697 O O . LYS B 1 236 ? 20.266 14.281 13.82 1 41.59 236 LYS B O 1
ATOM 4702 N N . ARG B 1 237 ? 20.453 14.539 15.938 1 47.75 237 ARG B N 1
ATOM 4703 C CA . ARG B 1 237 ? 19.109 14.812 16.422 1 47.75 237 ARG B CA 1
ATOM 4704 C C . ARG B 1 237 ? 18.312 15.633 15.414 1 47.75 237 ARG B C 1
ATOM 4706 O O . ARG B 1 237 ? 18.266 16.859 15.508 1 47.75 237 ARG B O 1
ATOM 4713 N N . GLY B 1 238 ? 18.312 15.414 14.133 1 56.44 238 GLY B N 1
ATOM 4714 C CA . GLY B 1 238 ? 17.828 16.391 13.172 1 56.44 238 GLY B CA 1
ATOM 4715 C C . GLY B 1 238 ? 16.344 16.656 13.289 1 56.44 238 GLY B C 1
ATOM 4716 O O . GLY B 1 238 ? 15.625 15.938 13.992 1 56.44 238 GLY B O 1
ATOM 4717 N N . LYS B 1 239 ? 15.766 17.906 12.93 1 81.19 239 LYS B N 1
ATOM 4718 C CA . LYS B 1 239 ? 14.523 18.672 13.086 1 81.19 239 LYS B CA 1
ATOM 4719 C C . LYS B 1 239 ? 13.555 18.375 11.945 1 81.19 239 LYS B C 1
ATOM 4721 O O . LYS B 1 239 ? 12.656 19.172 11.672 1 81.19 239 LYS B O 1
ATOM 4726 N N . VAL B 1 240 ? 13.898 17.172 11.094 1 92.56 240 VAL B N 1
ATOM 4727 C CA . VAL B 1 240 ? 12.914 16.828 10.078 1 92.56 240 VAL B CA 1
ATOM 4728 C C . VAL B 1 240 ? 12.047 15.664 10.562 1 92.56 240 VAL B C 1
ATOM 4730 O O . VAL B 1 240 ? 12.562 14.672 11.078 1 92.56 240 VAL B O 1
ATOM 4733 N N . HIS B 1 241 ? 10.758 15.797 10.461 1 94 241 HIS B N 1
ATOM 4734 C CA . HIS B 1 241 ? 9.805 14.82 10.969 1 94 241 HIS B CA 1
ATOM 4735 C C . HIS B 1 241 ? 8.82 14.391 9.883 1 94 241 HIS B C 1
ATOM 4737 O O . HIS B 1 241 ? 8.758 15.008 8.82 1 94 241 HIS B O 1
ATOM 4743 N N . SER B 1 242 ? 8.25 13.297 10.086 1 95.75 242 SER B N 1
ATOM 4744 C CA . SER B 1 242 ? 7.121 12.828 9.297 1 95.75 242 SER B CA 1
ATOM 4745 C C . SER B 1 242 ? 5.988 12.32 10.18 1 95.75 242 SER B C 1
ATOM 4747 O O . SER B 1 242 ? 6.23 11.766 11.25 1 95.75 242 SER B O 1
ATOM 4749 N N . THR B 1 243 ? 4.754 12.578 9.781 1 97.31 243 THR B N 1
ATOM 4750 C CA . THR B 1 243 ? 3.592 12.156 10.555 1 97.31 243 THR B CA 1
ATOM 4751 C C . THR B 1 243 ? 2.58 11.453 9.656 1 97.31 243 THR B C 1
ATOM 4753 O O . THR B 1 243 ? 2.279 11.922 8.555 1 97.31 243 THR B O 1
ATOM 4756 N N . LEU B 1 244 ? 2.193 10.328 10.078 1 97.25 244 LEU B N 1
ATOM 4757 C CA . LEU B 1 244 ? 1.071 9.633 9.461 1 97.25 244 LEU B CA 1
ATOM 4758 C C . LEU B 1 244 ? -0.214 9.859 10.25 1 97.25 244 LEU B C 1
ATOM 4760 O O . LEU B 1 244 ? -0.258 9.617 11.453 1 97.25 244 LEU B O 1
ATOM 4764 N N . ILE B 1 245 ? -1.246 10.398 9.609 1 97.25 245 ILE B N 1
ATOM 4765 C CA . ILE B 1 245 ? -2.572 10.531 10.195 1 97.25 245 ILE B CA 1
ATOM 4766 C C . ILE B 1 245 ? -3.527 9.523 9.562 1 97.25 245 ILE B C 1
ATOM 4768 O O . ILE B 1 245 ? -3.699 9.508 8.344 1 97.25 245 ILE B O 1
ATOM 4772 N N . CYS B 1 246 ? -4.105 8.695 10.352 1 94.12 246 CYS B N 1
ATOM 4773 C CA . CYS B 1 246 ? -5.004 7.652 9.867 1 94.12 246 CYS B CA 1
ATOM 4774 C C . CYS B 1 246 ? -6.336 7.691 10.602 1 94.12 246 CYS B C 1
ATOM 4776 O O . CYS B 1 246 ? -6.516 7.004 11.609 1 94.12 246 CYS B O 1
ATOM 4778 N N . PRO B 1 247 ? -7.27 8.438 10.062 1 92.25 247 PRO B N 1
ATOM 4779 C CA . PRO B 1 247 ? -8.617 8.422 10.641 1 92.25 247 PRO B CA 1
ATOM 4780 C C . PRO B 1 247 ? -9.438 7.215 10.18 1 92.25 247 PRO B C 1
ATOM 4782 O O . PRO B 1 247 ? -9.203 6.691 9.086 1 92.25 247 PRO B O 1
ATOM 4785 N N . TYR B 1 248 ? -10.281 6.578 10.93 1 79.94 248 TYR B N 1
ATOM 4786 C CA . TYR B 1 248 ? -11.125 5.445 10.578 1 79.94 248 TYR B CA 1
ATOM 4787 C C . TYR B 1 248 ? -12.109 5.82 9.477 1 79.94 248 TYR B C 1
ATOM 4789 O O . TYR B 1 248 ? -12.141 5.18 8.422 1 79.94 248 TYR B O 1
ATOM 4797 N N . GLY B 1 249 ? -13.141 6.398 9.633 1 70.62 249 GLY B N 1
ATOM 4798 C CA . GLY B 1 249 ? -14.172 6.824 8.695 1 70.62 249 GLY B CA 1
ATOM 4799 C C . GLY B 1 249 ? -14.516 8.297 8.812 1 70.62 249 GLY B C 1
ATOM 4800 O O . GLY B 1 249 ? -14.672 8.82 9.922 1 70.62 249 GLY B O 1
ATOM 4801 N N . ILE B 1 250 ? -14.047 8.914 7.699 1 63.5 250 ILE B N 1
ATOM 4802 C CA . ILE B 1 250 ? -14.352 10.344 7.715 1 63.5 250 ILE B CA 1
ATOM 4803 C C . ILE B 1 250 ? -15.781 10.57 7.234 1 63.5 250 ILE B C 1
ATOM 4805 O O . ILE B 1 250 ? -16.203 10.008 6.223 1 63.5 250 ILE B O 1
ATOM 4809 N N . SER B 1 251 ? -16.625 10.93 8.094 1 50.28 251 SER B N 1
ATOM 4810 C CA . SER B 1 251 ? -17.953 11.328 7.66 1 50.28 251 SER B CA 1
ATOM 4811 C C . SER B 1 251 ? -17.891 12.391 6.566 1 50.28 251 SER B C 1
ATOM 4813 O O . SER B 1 251 ? -17.188 13.391 6.711 1 50.28 251 SER B O 1
ATOM 4815 N N . SER B 1 252 ? -17.641 11.852 5.289 1 46.22 252 SER B N 1
ATOM 4816 C CA . SER B 1 252 ? -17.641 12.852 4.23 1 46.22 252 SER B CA 1
ATOM 4817 C C . SER B 1 252 ? -18.734 13.883 4.445 1 46.22 252 SER B C 1
ATOM 4819 O O . SER B 1 252 ? -19.906 13.531 4.617 1 46.22 252 SER B O 1
ATOM 4821 N N . SER B 1 253 ? -18.641 14.836 5.055 1 38.06 253 SER B N 1
ATOM 4822 C CA . SER B 1 253 ? -19.578 15.891 4.711 1 38.06 253 SER B CA 1
ATOM 4823 C C . SER B 1 253 ? -19.703 16.047 3.197 1 38.06 253 SER B C 1
ATOM 4825 O O . SER B 1 253 ? -19.203 17.031 2.635 1 38.06 253 SER B O 1
ATOM 4827 N N . SER B 1 254 ? -19.344 15.141 2.443 1 34.88 254 SER B N 1
ATOM 4828 C CA . SER B 1 254 ? -19.656 15.375 1.038 1 34.88 254 SER B CA 1
ATOM 4829 C C . SER B 1 254 ? -21.109 15.844 0.865 1 34.88 254 SER B C 1
ATOM 4831 O O . SER B 1 254 ? -22.047 15.133 1.238 1 34.88 254 SER B O 1
ATOM 4833 N N . GLU B 1 255 ? -21.484 17.062 0.76 1 33.06 255 GLU B N 1
ATOM 4834 C CA . GLU B 1 255 ? -22.484 17.469 -0.221 1 33.06 255 GLU B CA 1
ATOM 4835 C C . GLU B 1 255 ? -22.391 16.656 -1.5 1 33.06 255 GLU B C 1
ATOM 4837 O O . GLU B 1 255 ? -21.453 16.828 -2.281 1 33.06 255 GLU B O 1
ATOM 4842 N N . THR B 1 256 ? -22.484 15.414 -1.43 1 31.81 256 THR B N 1
ATOM 4843 C CA . THR B 1 256 ? -22.797 14.703 -2.664 1 31.81 256 THR B CA 1
ATOM 4844 C C . THR B 1 256 ? -23.594 15.586 -3.613 1 31.81 256 THR B C 1
ATOM 4846 O O . THR B 1 256 ? -24.719 15.984 -3.297 1 31.81 256 THR B O 1
ATOM 4849 N N . ILE B 1 257 ? -23.078 16.328 -4.48 1 28.7 257 ILE B N 1
ATOM 4850 C CA . ILE B 1 257 ? -23.844 16.859 -5.605 1 28.7 257 ILE B CA 1
ATOM 4851 C C . ILE B 1 257 ? -24.594 15.734 -6.301 1 28.7 257 ILE B C 1
ATOM 4853 O O . ILE B 1 257 ? -24 14.938 -7.031 1 28.7 257 ILE B O 1
ATOM 4857 N N . SER B 1 258 ? -25.422 14.969 -5.664 1 28.91 258 SER B N 1
ATOM 4858 C CA . SER B 1 258 ? -26.438 14.242 -6.418 1 28.91 258 SER B CA 1
ATOM 4859 C C . SER B 1 258 ? -27.109 15.148 -7.441 1 28.91 258 SER B C 1
ATOM 4861 O O . SER B 1 258 ? -27.672 16.188 -7.086 1 28.91 258 SER B O 1
ATOM 4863 N N . SER B 1 259 ? -26.625 15.227 -8.633 1 26.8 259 SER B N 1
ATOM 4864 C CA . SER B 1 259 ? -27.391 15.805 -9.734 1 26.8 259 SER B CA 1
ATOM 4865 C C . SER B 1 259 ? -28.828 15.312 -9.742 1 26.8 259 SER B C 1
ATOM 4867 O O . SER B 1 259 ? -29.422 15.133 -10.805 1 26.8 259 SER B O 1
ATOM 4869 N N . SER B 1 260 ? -29.453 15.008 -8.633 1 28.19 260 SER B N 1
ATOM 4870 C CA . SER B 1 260 ? -30.875 14.82 -8.852 1 28.19 260 SER B CA 1
ATOM 4871 C C . SER B 1 260 ? -31.5 16.062 -9.492 1 28.19 260 SER B C 1
ATOM 4873 O O . SER B 1 260 ? -31.594 17.109 -8.867 1 28.19 260 SER B O 1
ATOM 4875 N N . SER B 1 261 ? -31.328 16.266 -10.789 1 25.62 261 SER B N 1
ATOM 4876 C CA . SER B 1 261 ? -32.094 17.234 -11.57 1 25.62 261 SER B CA 1
ATOM 4877 C C . SER B 1 261 ? -33.562 17.172 -11.227 1 25.62 261 SER B C 1
ATOM 4879 O O . SER B 1 261 ? -34.375 17.906 -11.797 1 25.62 261 SER B O 1
ATOM 4881 N N . SER B 1 262 ? -34.062 16.078 -10.703 1 26.12 262 SER B N 1
ATOM 4882 C CA . SER B 1 262 ? -35.5 16.266 -10.906 1 26.12 262 SER B CA 1
ATOM 4883 C C . SER B 1 262 ? -36.031 17.344 -9.977 1 26.12 262 SER B C 1
ATOM 4885 O O . SER B 1 262 ? -37.219 17.281 -9.578 1 26.12 262 SER B O 1
ATOM 4887 N N . SER B 1 263 ? -35.312 18.422 -9.734 1 26.27 263 SER B N 1
ATOM 4888 C CA . SER B 1 263 ? -35.844 19.469 -8.859 1 26.27 263 SER B CA 1
ATOM 4889 C C . SER B 1 263 ? -37.25 19.875 -9.305 1 26.27 263 SER B C 1
ATOM 4891 O O . SER B 1 263 ? -37.438 20.438 -10.383 1 26.27 263 SER B O 1
ATOM 4893 N N . SER B 1 264 ? -38.188 18.953 -9.102 1 23.72 264 SER B N 1
ATOM 4894 C CA . SER B 1 264 ? -39.5 19.594 -9.234 1 23.72 264 SER B CA 1
ATOM 4895 C C . SER B 1 264 ? -39.562 20.844 -8.391 1 23.72 264 SER B C 1
ATOM 4897 O O . SER B 1 264 ? -39 20.906 -7.293 1 23.72 264 SER B O 1
ATOM 4899 N N . PRO B 1 265 ? -40.031 21.969 -8.906 1 23.81 265 PRO B N 1
ATOM 4900 C CA . PRO B 1 265 ? -40.219 23.328 -8.383 1 23.81 265 PRO B CA 1
ATOM 4901 C C . PRO B 1 265 ? -41.031 23.375 -7.09 1 23.81 265 PRO B C 1
ATOM 4903 O O . PRO B 1 265 ? -42.188 23.031 -7.082 1 23.81 265 PRO B O 1
ATOM 4906 N N . SER B 1 266 ? -40.656 22.516 -6.098 1 24.2 266 SER B N 1
ATOM 4907 C CA . SER B 1 266 ? -41.594 22.703 -5.016 1 24.2 266 SER B CA 1
ATOM 4908 C C . SER B 1 266 ? -41.688 24.172 -4.605 1 24.2 266 SER B C 1
ATOM 4910 O O . SER B 1 266 ? -40.688 24.906 -4.637 1 24.2 266 SER B O 1
ATOM 4912 N N . THR B 1 267 ? -42.875 24.781 -4.598 1 21.59 267 THR B N 1
ATOM 4913 C CA . THR B 1 267 ? -43.5 26.062 -4.281 1 21.59 267 THR B CA 1
ATOM 4914 C C . THR B 1 267 ? -43.125 26.5 -2.867 1 21.59 267 THR B C 1
ATOM 4916 O O . THR B 1 267 ? -43.281 25.75 -1.908 1 21.59 267 THR B O 1
ATOM 4919 N N . LEU B 1 268 ? -42.062 27.328 -2.711 1 21.06 268 LEU B N 1
ATOM 4920 C CA . LEU B 1 268 ? -41.562 28.109 -1.578 1 21.06 268 LEU B CA 1
ATOM 4921 C C . LEU B 1 268 ? -42.719 28.844 -0.886 1 21.06 268 LEU B C 1
ATOM 4923 O O . LEU B 1 268 ? -43.312 29.766 -1.451 1 21.06 268 LEU B O 1
ATOM 4927 N N . SER B 1 269 ? -43.75 28.109 -0.346 1 21.45 269 SER B N 1
ATOM 4928 C CA . SER B 1 269 ? -44.688 28.969 0.357 1 21.45 269 SER B CA 1
ATOM 4929 C C . SER B 1 269 ? -44 29.812 1.412 1 21.45 269 SER B C 1
ATOM 4931 O O . SER B 1 269 ? -43.25 29.297 2.227 1 21.45 269 SER B O 1
ATOM 4933 N N . LEU B 1 270 ? -43.781 31.109 1.171 1 20.59 270 LEU B N 1
ATOM 4934 C CA . LEU B 1 270 ? -43.312 32.312 1.812 1 20.59 270 LEU B CA 1
ATOM 4935 C C . LEU B 1 270 ? -44.031 32.562 3.143 1 20.59 270 LEU B C 1
ATOM 4937 O O . LEU B 1 270 ? -44.344 33.688 3.492 1 20.59 270 LEU B O 1
ATOM 4941 N N . SER B 1 271 ? -44.469 31.531 3.949 1 21.23 271 SER B N 1
ATOM 4942 C CA . SER B 1 271 ? -45.25 32.125 5.023 1 21.23 271 SER B CA 1
ATOM 4943 C C . SER B 1 271 ? -44.406 33.125 5.836 1 21.23 271 SER B C 1
ATOM 4945 O O . SER B 1 271 ? -43.188 32.906 6.004 1 21.23 271 SER B O 1
ATOM 4947 N N . SER B 1 272 ? -44.938 34.406 6.211 1 20.56 272 SER B N 1
ATOM 4948 C CA . SER B 1 272 ? -44.719 35.781 6.656 1 20.56 272 SER B CA 1
ATOM 4949 C C . SER B 1 272 ? -44.219 35.844 8.094 1 20.56 272 SER B C 1
ATOM 4951 O O . SER B 1 272 ? -43.719 36.875 8.555 1 20.56 272 SER B O 1
ATOM 4953 N N . SER B 1 273 ? -44.469 34.906 9.039 1 22.95 273 SER B N 1
ATOM 4954 C CA . SER B 1 273 ? -44.719 35.562 10.328 1 22.95 273 SER B CA 1
ATOM 4955 C C . SER B 1 273 ? -43.406 36.094 10.93 1 22.95 273 SER B C 1
ATOM 4957 O O . SER B 1 273 ? -42.531 35.312 11.305 1 22.95 273 SER B O 1
ATOM 4959 N N . MET B 1 274 ? -42.906 37.312 10.547 1 20.45 274 MET B N 1
ATOM 4960 C CA . MET B 1 274 ? -41.75 38.125 10.891 1 20.45 274 MET B CA 1
ATOM 4961 C C . MET B 1 274 ? -41.75 38.438 12.383 1 20.45 274 MET B C 1
ATOM 4963 O O . MET B 1 274 ? -40.969 39.312 12.828 1 20.45 274 MET B O 1
ATOM 4967 N N . LYS B 1 275 ? -42.562 37.969 13.383 1 24.33 275 LYS B N 1
ATOM 4968 C CA . LYS B 1 275 ? -42.594 38.781 14.586 1 24.33 275 LYS B CA 1
ATOM 4969 C C . LYS B 1 275 ? -41.219 38.906 15.219 1 24.33 275 LYS B C 1
ATOM 4971 O O . LYS B 1 275 ? -40.531 37.875 15.398 1 24.33 275 LYS B O 1
ATOM 4976 N N . GLY B 1 276 ? -40.531 40.094 15.188 1 23.14 276 GLY B N 1
ATOM 4977 C CA . GLY B 1 276 ? -39.312 40.75 15.516 1 23.14 276 GLY B CA 1
ATOM 4978 C C . GLY B 1 276 ? -38.906 40.625 16.969 1 23.14 276 GLY B C 1
ATOM 4979 O O . GLY B 1 276 ? -38 41.312 17.453 1 23.14 276 GLY B O 1
ATOM 4980 N N . THR B 1 277 ? -39.406 39.75 17.844 1 24.45 277 THR B N 1
ATOM 4981 C CA . THR B 1 277 ? -39.125 40.094 19.234 1 24.45 277 THR B CA 1
ATOM 4982 C C . THR B 1 277 ? -37.625 40.188 19.469 1 24.45 277 THR B C 1
ATOM 4984 O O . THR B 1 277 ? -36.875 39.25 19.156 1 24.45 277 THR B O 1
ATOM 4987 N N . THR B 1 278 ? -37.125 41.406 19.594 1 23.73 278 THR B N 1
ATOM 4988 C CA . THR B 1 278 ? -35.812 42 19.812 1 23.73 278 THR B CA 1
ATOM 4989 C C . THR B 1 278 ? -35.219 41.469 21.125 1 23.73 278 THR B C 1
ATOM 4991 O O . THR B 1 278 ? -35.625 41.875 22.203 1 23.73 278 THR B O 1
ATOM 4994 N N . THR B 1 279 ? -35.406 40.281 21.641 1 24.42 279 THR B N 1
ATOM 4995 C CA . THR B 1 279 ? -34.844 40.125 22.984 1 24.42 279 THR B CA 1
ATOM 4996 C C . THR B 1 279 ? -33.344 40.438 22.953 1 24.42 279 THR B C 1
ATOM 4998 O O . THR B 1 279 ? -32.594 39.875 22.141 1 24.42 279 THR B O 1
ATOM 5001 N N . LYS B 1 280 ? -32.938 41.562 23.484 1 26.53 280 LYS B N 1
ATOM 5002 C CA . LYS B 1 280 ? -31.656 42.188 23.797 1 26.53 280 LYS B CA 1
ATOM 5003 C C . LYS B 1 280 ? -30.734 41.25 24.531 1 26.53 280 LYS B C 1
ATOM 5005 O O . LYS B 1 280 ? -30.438 41.438 25.719 1 26.53 280 LYS B O 1
ATOM 5010 N N . ALA B 1 281 ? -30.75 39.938 24.344 1 26 281 ALA B N 1
ATOM 5011 C CA . ALA B 1 281 ? -29.875 39.188 25.234 1 26 281 ALA B CA 1
ATOM 5012 C C . ALA B 1 281 ? -28.422 39.656 25.094 1 26 281 ALA B C 1
ATOM 5014 O O . ALA B 1 281 ? -27.828 39.562 24.016 1 26 281 ALA B O 1
ATOM 5015 N N . THR B 1 282 ? -28.062 40.625 25.703 1 25.06 282 THR B N 1
ATOM 5016 C CA . THR B 1 282 ? -26.766 41.25 25.906 1 25.06 282 THR B CA 1
ATOM 5017 C C . THR B 1 282 ? -25.703 40.188 26.25 1 25.06 282 THR B C 1
ATOM 5019 O O . THR B 1 282 ? -24.625 40.531 26.719 1 25.06 282 THR B O 1
ATOM 5022 N N . SER B 1 283 ? -25.969 38.906 26.219 1 27.14 283 SER B N 1
ATOM 5023 C CA . SER B 1 283 ? -24.938 38.125 26.906 1 27.14 283 SER B CA 1
ATOM 5024 C C . SER B 1 283 ? -23.578 38.312 26.234 1 27.14 283 SER B C 1
ATOM 5026 O O . SER B 1 283 ? -23.453 38.188 25.016 1 27.14 283 SER B O 1
ATOM 5028 N N . SER B 1 284 ? -22.797 39.156 26.734 1 26.94 284 SER B N 1
ATOM 5029 C CA . SER B 1 284 ? -21.422 39.406 26.312 1 26.94 284 SER B CA 1
ATOM 5030 C C . SER B 1 284 ? -20.719 38.094 26.016 1 26.94 284 SER B C 1
ATOM 5032 O O . SER B 1 284 ? -20.812 37.125 26.797 1 26.94 284 SER B O 1
ATOM 5034 N N . PRO B 1 285 ? -20.484 37.781 24.719 1 28.06 285 PRO B N 1
ATOM 5035 C CA . PRO B 1 285 ? -19.797 36.531 24.375 1 28.06 285 PRO B CA 1
ATOM 5036 C C . PRO B 1 285 ? -18.469 36.375 25.125 1 28.06 285 PRO B C 1
ATOM 5038 O O . PRO B 1 285 ? -17.672 37.312 25.156 1 28.06 285 PRO B O 1
ATOM 5041 N N . LYS B 1 286 ? -18.469 35.656 26.234 1 31.47 286 LYS B N 1
ATOM 5042 C CA . LYS B 1 286 ? -17.297 35.25 26.984 1 31.47 286 LYS B CA 1
ATOM 5043 C C . LYS B 1 286 ? -16.109 35 26.062 1 31.47 286 LYS B C 1
ATOM 5045 O O . LYS B 1 286 ? -16.281 34.438 24.969 1 31.47 286 LYS B O 1
ATOM 5050 N N . PRO B 1 287 ? -15.055 35.719 26.25 1 30.31 287 PRO B N 1
ATOM 5051 C CA . PRO B 1 287 ? -13.844 35.531 25.453 1 30.31 287 PRO B CA 1
ATOM 5052 C C . PRO B 1 287 ? -13.547 34.062 25.172 1 30.31 287 PRO B C 1
ATOM 5054 O O . PRO B 1 287 ? -13.922 33.188 25.969 1 30.31 287 PRO B O 1
ATOM 5057 N N . PRO B 1 288 ? -13.531 33.688 23.938 1 28.73 288 PRO B N 1
ATOM 5058 C CA . PRO B 1 288 ? -13.242 32.281 23.625 1 28.73 288 PRO B CA 1
ATOM 5059 C C . PRO B 1 288 ? -12.164 31.688 24.531 1 28.73 288 PRO B C 1
ATOM 5061 O O . PRO B 1 288 ? -11.078 32.281 24.656 1 28.73 288 PRO B O 1
ATOM 5064 N N . THR B 1 289 ? -12.508 31.344 25.766 1 28.17 289 THR B N 1
ATOM 5065 C CA . THR B 1 289 ? -11.625 30.547 26.609 1 28.17 289 THR B CA 1
ATOM 5066 C C . THR B 1 289 ? -10.617 29.781 25.766 1 28.17 289 THR B C 1
ATOM 5068 O O . THR B 1 289 ? -10.969 29.234 24.719 1 28.17 289 THR B O 1
ATOM 5071 N N . GLU B 1 290 ? -9.352 30.109 25.828 1 30.81 290 GLU B N 1
ATOM 5072 C CA . GLU B 1 290 ? -8.242 29.281 25.375 1 30.81 290 GLU B CA 1
ATOM 5073 C C . GLU B 1 290 ? -8.578 27.797 25.484 1 30.81 290 GLU B C 1
ATOM 5075 O O . GLU B 1 290 ? -8.656 27.25 26.594 1 30.81 290 GLU B O 1
ATOM 5080 N N . ASP B 1 291 ? -9.594 27.422 24.891 1 29.95 291 ASP B N 1
ATOM 5081 C CA . ASP B 1 291 ? -9.961 26 24.875 1 29.95 291 ASP B CA 1
ATOM 5082 C C . ASP B 1 291 ? -8.734 25.109 24.938 1 29.95 291 ASP B C 1
ATOM 5084 O O . ASP B 1 291 ? -8.008 24.953 23.953 1 29.95 291 ASP B O 1
ATOM 5088 N N . ARG B 1 292 ? -7.984 25.25 25.984 1 30.97 292 ARG B N 1
ATOM 5089 C CA . ARG B 1 292 ? -7.074 24.172 26.344 1 30.97 292 ARG B CA 1
ATOM 5090 C C . ARG B 1 292 ? -7.625 22.812 25.906 1 30.97 292 ARG B C 1
ATOM 5092 O O . ARG B 1 292 ? -8.617 22.328 26.453 1 30.97 292 ARG B O 1
ATOM 5099 N N . LEU B 1 293 ? -7.734 22.562 24.719 1 33.25 293 LEU B N 1
ATOM 5100 C CA . LEU B 1 293 ? -7.883 21.172 24.344 1 33.25 293 LEU B CA 1
ATOM 5101 C C . LEU B 1 293 ? -7.293 20.25 25.406 1 33.25 293 LEU B C 1
ATOM 5103 O O . LEU B 1 293 ? -6.078 20.219 25.609 1 33.25 293 LEU B O 1
ATOM 5107 N N . ASN B 1 294 ? -7.867 20.219 26.594 1 29.28 294 ASN B N 1
ATOM 5108 C CA . ASN B 1 294 ? -7.539 19.281 27.656 1 29.28 294 ASN B CA 1
ATOM 5109 C C . ASN B 1 294 ? -6.922 18 27.078 1 29.28 294 ASN B C 1
ATOM 5111 O O . ASN B 1 294 ? -7.508 17.359 26.203 1 29.28 294 ASN B O 1
ATOM 5115 N N . ARG B 1 295 ? -5.676 17.875 27.094 1 35.94 295 ARG B N 1
ATOM 5116 C CA . ARG B 1 295 ? -4.816 16.719 26.859 1 35.94 295 ARG B CA 1
ATOM 5117 C C . ARG B 1 295 ? -5.551 15.414 27.188 1 35.94 295 ARG B C 1
ATOM 5119 O O . ARG B 1 295 ? -5.336 14.398 26.516 1 35.94 295 ARG B O 1
ATOM 5126 N N . THR B 1 296 ? -6.336 15.453 28.359 1 33.69 296 THR B N 1
ATOM 5127 C CA . THR B 1 296 ? -6.961 14.297 28.969 1 33.69 296 THR B CA 1
ATOM 5128 C C . THR B 1 296 ? -8.188 13.852 28.172 1 33.69 296 THR B C 1
ATOM 5130 O O . THR B 1 296 ? -8.578 12.68 28.234 1 33.69 296 THR B O 1
ATOM 5133 N N . SER B 1 297 ? -8.953 14.773 27.672 1 36 297 SER B N 1
ATOM 5134 C CA . SER B 1 297 ? -10.203 14.344 27.047 1 36 297 SER B CA 1
ATOM 5135 C C . SER B 1 297 ? -9.945 13.625 25.734 1 36 297 SER B C 1
ATOM 5137 O O . SER B 1 297 ? -10.695 12.719 25.359 1 36 297 SER B O 1
ATOM 5139 N N . ILE B 1 298 ? -9.078 14.164 24.953 1 36.94 298 ILE B N 1
ATOM 5140 C CA . ILE B 1 298 ? -8.836 13.461 23.703 1 36.94 298 ILE B CA 1
ATOM 5141 C C . ILE B 1 298 ? -8.234 12.086 24 1 36.94 298 ILE B C 1
ATOM 5143 O O . ILE B 1 298 ? -8.43 11.141 23.219 1 36.94 298 ILE B O 1
ATOM 5147 N N . PHE B 1 299 ? -7.457 12.016 25.125 1 37.06 299 PHE B N 1
ATOM 5148 C CA . PHE B 1 299 ? -6.836 10.742 25.484 1 37.06 299 PHE B CA 1
ATOM 5149 C C . PHE B 1 299 ? -7.68 10.008 26.516 1 37.06 299 PHE B C 1
ATOM 5151 O O . PHE B 1 299 ? -7.273 9.867 27.672 1 37.06 299 PHE B O 1
ATOM 5158 N N . ASN B 1 300 ? -8.891 10.195 26.688 1 34.31 300 ASN B N 1
ATOM 5159 C CA . ASN B 1 300 ? -9.586 9.289 27.594 1 34.31 300 ASN B CA 1
ATOM 5160 C C . ASN B 1 300 ? -9.227 7.832 27.328 1 34.31 300 ASN B C 1
ATOM 5162 O O . ASN B 1 300 ? -9.594 7.289 26.281 1 34.31 300 ASN B O 1
ATOM 5166 N N . PRO B 1 301 ? -8.391 7.328 28.094 1 38.22 301 PRO B N 1
ATOM 5167 C CA . PRO B 1 301 ? -8.016 5.922 27.938 1 38.22 301 PRO B CA 1
ATOM 5168 C C . PRO B 1 301 ? -9.219 5.016 27.703 1 38.22 301 PRO B C 1
ATOM 5170 O O . PRO B 1 301 ? -9.094 3.982 27.031 1 38.22 301 PRO B O 1
ATOM 5173 N N . LEU B 1 302 ? -10.289 5.445 28.375 1 40.53 302 LEU B N 1
ATOM 5174 C CA . LEU B 1 302 ? -11.477 4.617 28.203 1 40.53 302 LEU B CA 1
ATOM 5175 C C . LEU B 1 302 ? -11.984 4.703 26.766 1 40.53 302 LEU B C 1
ATOM 5177 O O . LEU B 1 302 ? -12.602 3.762 26.266 1 40.53 302 LEU B O 1
ATOM 5181 N N . ARG B 1 303 ? -11.883 5.836 26.203 1 40.84 303 ARG B N 1
ATOM 5182 C CA . ARG B 1 303 ? -12.289 6.016 24.812 1 40.84 303 ARG B CA 1
ATOM 5183 C C . ARG B 1 303 ? -11.367 5.266 23.875 1 40.84 303 ARG B C 1
ATOM 5185 O O . ARG B 1 303 ? -11.734 4.977 22.734 1 40.84 303 ARG B O 1
ATOM 5192 N N . MET B 1 304 ? -10.18 5.027 24.328 1 42.06 304 MET B N 1
ATOM 5193 C CA . MET B 1 304 ? -9.188 4.215 23.625 1 42.06 304 MET B CA 1
ATOM 5194 C C . MET B 1 304 ? -9.719 2.805 23.375 1 42.06 304 MET B C 1
ATOM 5196 O O . MET B 1 304 ? -9.344 2.152 22.406 1 42.06 304 MET B O 1
ATOM 5200 N N . PHE B 1 305 ? -10.594 2.395 24.391 1 42.78 305 PHE B N 1
ATOM 5201 C CA . PHE B 1 305 ? -11.109 1.036 24.297 1 42.78 305 PHE B CA 1
ATOM 5202 C C . PHE B 1 305 ? -12.344 0.993 23.391 1 42.78 305 PHE B C 1
ATOM 5204 O O . PHE B 1 305 ? -12.906 -0.077 23.156 1 42.78 305 PHE B O 1
ATOM 5211 N N . SER B 1 306 ? -12.805 2.107 23.031 1 46.34 306 SER B N 1
ATOM 5212 C CA . SER B 1 306 ? -13.992 1.959 22.203 1 46.34 306 SER B CA 1
ATOM 5213 C C . SER B 1 306 ? -13.625 1.488 20.797 1 46.34 306 SER B C 1
ATOM 5215 O O . SER B 1 306 ? -13.117 2.27 19.984 1 46.34 306 SER B O 1
ATOM 5217 N N . PHE B 1 307 ? -13.273 0.254 20.703 1 52.03 307 PHE B N 1
ATOM 5218 C CA . PHE B 1 307 ? -13.062 -0.4 19.422 1 52.03 307 PHE B CA 1
ATOM 5219 C C . PHE B 1 307 ? -14.195 -0.071 18.453 1 52.03 307 PHE B C 1
ATOM 5221 O O . PHE B 1 307 ? -14.188 -0.517 17.312 1 52.03 307 PHE B O 1
ATOM 5228 N N . MET B 1 308 ? -15.125 0.726 18.984 1 56.12 308 MET B N 1
ATOM 5229 C CA . MET B 1 308 ? -16.266 0.947 18.094 1 56.12 308 MET B CA 1
ATOM 5230 C C . MET B 1 308 ? -15.953 2.049 17.078 1 56.12 308 MET B C 1
ATOM 5232 O O . MET B 1 308 ? -15.438 3.105 17.453 1 56.12 308 MET B O 1
ATOM 5236 N N . PRO B 1 309 ? -16.016 1.654 15.883 1 61.16 309 PRO B N 1
ATOM 5237 C CA . PRO B 1 309 ? -15.891 2.652 14.82 1 61.16 309 PRO B CA 1
ATOM 5238 C C . PRO B 1 309 ? -16.719 3.91 15.094 1 61.16 309 PRO B C 1
ATOM 5240 O O . PRO B 1 309 ? -17.875 3.816 15.5 1 61.16 309 PRO B O 1
ATOM 5243 N N . ARG B 1 310 ? -15.977 5.031 15.484 1 65.81 310 ARG B N 1
ATOM 5244 C CA . ARG B 1 310 ? -16.734 6.277 15.578 1 65.81 310 ARG B CA 1
ATOM 5245 C C . ARG B 1 310 ? -16.438 7.18 14.383 1 65.81 310 ARG B C 1
ATOM 5247 O O . ARG B 1 310 ? -15.359 7.129 13.805 1 65.81 310 ARG B O 1
ATOM 5254 N N . GLN B 1 311 ? -17.469 7.848 14 1 73.62 311 GLN B N 1
ATOM 5255 C CA . GLN B 1 311 ? -17.297 8.805 12.914 1 73.62 311 GLN B CA 1
ATOM 5256 C C . GLN B 1 311 ? -16.391 9.969 13.336 1 73.62 311 GLN B C 1
ATOM 5258 O O . GLN B 1 311 ? -16.469 10.43 14.477 1 73.62 311 GLN B O 1
ATOM 5263 N N . VAL B 1 312 ? -15.414 10.25 12.625 1 86.31 312 VAL B N 1
ATOM 5264 C CA . VAL B 1 312 ? -14.461 11.32 12.883 1 86.31 312 VAL B CA 1
ATOM 5265 C C . VAL B 1 312 ? -14.758 12.508 11.969 1 86.31 312 VAL B C 1
ATOM 5267 O O . VAL B 1 312 ? -15.062 12.328 10.781 1 86.31 312 VAL B O 1
ATOM 5270 N N . THR B 1 313 ? -14.797 13.727 12.516 1 89.56 313 THR B N 1
ATOM 5271 C CA . THR B 1 313 ? -15.047 14.922 11.719 1 89.56 313 THR B CA 1
ATOM 5272 C C . THR B 1 313 ? -13.75 15.453 11.125 1 89.56 313 THR B C 1
ATOM 5274 O O . THR B 1 313 ? -12.672 15.227 11.68 1 89.56 313 THR B O 1
ATOM 5277 N N . PRO B 1 314 ? -13.898 16.156 10.039 1 94.12 314 PRO B N 1
ATOM 5278 C CA . PRO B 1 314 ? -12.703 16.766 9.445 1 94.12 314 PRO B CA 1
ATOM 5279 C C . PRO B 1 314 ? -11.992 17.734 10.398 1 94.12 314 PRO B C 1
ATOM 5281 O O . PRO B 1 314 ? -10.766 17.812 10.391 1 94.12 314 PRO B O 1
ATOM 5284 N N . GLU B 1 315 ? -12.727 18.406 11.25 1 94.06 315 GLU B N 1
ATOM 5285 C CA . GLU B 1 315 ? -12.156 19.344 12.203 1 94.06 315 GLU B CA 1
ATOM 5286 C C . GLU B 1 315 ? -11.305 18.625 13.242 1 94.06 315 GLU B C 1
ATOM 5288 O O . GLU B 1 315 ? -10.227 19.109 13.617 1 94.06 315 GLU B O 1
ATOM 5293 N N . GLU B 1 316 ? -11.836 17.516 13.656 1 93 316 GLU B N 1
ATOM 5294 C CA . GLU B 1 316 ? -11.094 16.734 14.625 1 93 316 GLU B CA 1
ATOM 5295 C C . GLU B 1 316 ? -9.766 16.234 14.039 1 93 316 GLU B C 1
ATOM 5297 O O . GLU B 1 316 ? -8.727 16.297 14.703 1 93 316 GLU B O 1
ATOM 5302 N N . VAL B 1 317 ? -9.844 15.773 12.852 1 95.44 317 VAL B N 1
ATOM 5303 C CA . VAL B 1 317 ? -8.633 15.289 12.188 1 95.44 317 VAL B CA 1
ATOM 5304 C C . VAL B 1 317 ? -7.637 16.438 12.039 1 95.44 317 VAL B C 1
ATOM 5306 O O . VAL B 1 317 ? -6.438 16.25 12.258 1 95.44 317 VAL B O 1
ATOM 5309 N N . ALA B 1 318 ? -8.125 17.594 11.672 1 97.25 318 ALA B N 1
ATOM 5310 C CA . ALA B 1 318 ? -7.262 18.75 11.492 1 97.25 318 ALA B CA 1
ATOM 5311 C C . ALA B 1 318 ? -6.574 19.141 12.797 1 97.25 318 ALA B C 1
ATOM 5313 O O . ALA B 1 318 ? -5.398 19.5 12.805 1 97.25 318 ALA B O 1
ATOM 5314 N N . GLU B 1 319 ? -7.297 19.047 13.852 1 95.81 319 GLU B N 1
ATOM 5315 C CA . GLU B 1 319 ? -6.723 19.344 15.164 1 95.81 319 GLU B CA 1
ATOM 5316 C C . GLU B 1 319 ? -5.57 18.406 15.492 1 95.81 319 GLU B C 1
ATOM 5318 O O . GLU B 1 319 ? -4.504 18.844 15.922 1 95.81 319 GLU B O 1
ATOM 5323 N N . TYR B 1 320 ? -5.812 17.172 15.258 1 95.5 320 TYR B N 1
ATOM 5324 C CA . TYR B 1 320 ? -4.777 16.172 15.523 1 95.5 320 TYR B CA 1
ATOM 5325 C C . TYR B 1 320 ? -3.574 16.391 14.609 1 95.5 320 TYR B C 1
ATOM 5327 O O . TYR B 1 320 ? -2.428 16.203 15.031 1 95.5 320 TYR B O 1
ATOM 5335 N N . CYS B 1 321 ? -3.838 16.734 13.375 1 97.56 321 CYS B N 1
ATOM 5336 C CA . CYS B 1 321 ? -2.762 16.938 12.414 1 97.56 321 CYS B CA 1
ATOM 5337 C C . CYS B 1 321 ? -1.851 18.078 12.852 1 97.56 321 CYS B C 1
ATOM 5339 O O . CYS B 1 321 ? -0.631 17.922 12.906 1 97.56 321 CYS B O 1
ATOM 5341 N N . VAL B 1 322 ? -2.432 19.234 13.188 1 97.5 322 VAL B N 1
ATOM 5342 C CA . VAL B 1 322 ? -1.649 20.406 13.578 1 97.5 322 VAL B CA 1
ATOM 5343 C C . VAL B 1 322 ? -0.919 20.109 14.891 1 97.5 322 VAL B C 1
ATOM 5345 O O . VAL B 1 322 ? 0.253 20.469 15.047 1 97.5 322 VAL B O 1
ATOM 5348 N N . TRP B 1 323 ? -1.622 19.453 15.789 1 94.88 323 TRP B N 1
ATOM 5349 C CA . TRP B 1 323 ? -0.999 19.062 17.047 1 94.88 323 TRP B CA 1
ATOM 5350 C C . TRP B 1 323 ? 0.22 18.172 16.781 1 94.88 323 TRP B C 1
ATOM 5352 O O . TRP B 1 323 ? 1.289 18.406 17.359 1 94.88 323 TRP B O 1
ATOM 5362 N N . ALA B 1 324 ? 0.071 17.219 15.984 1 95.56 324 ALA B N 1
ATOM 5363 C CA . ALA B 1 324 ? 1.148 16.281 15.695 1 95.56 324 ALA B CA 1
ATOM 5364 C C . ALA B 1 324 ? 2.34 16.984 15.055 1 95.56 324 ALA B C 1
ATOM 5366 O O . ALA B 1 324 ? 3.492 16.656 15.344 1 95.56 324 ALA B O 1
ATOM 5367 N N . VAL B 1 325 ? 2.033 17.906 14.164 1 96.75 325 VAL B N 1
ATOM 5368 C CA . VAL B 1 325 ? 3.1 18.656 13.508 1 96.75 325 VAL B CA 1
ATOM 5369 C C . VAL B 1 325 ? 3.844 19.5 14.547 1 96.75 325 VAL B C 1
ATOM 5371 O O . VAL B 1 325 ? 5.078 19.547 14.555 1 96.75 325 VAL B O 1
ATOM 5374 N N . CYS B 1 326 ? 3.168 20.125 15.453 1 94.12 326 CYS B N 1
ATOM 5375 C CA . CYS B 1 326 ? 3.771 21.016 16.438 1 94.12 326 CYS B CA 1
ATOM 5376 C C . CYS B 1 326 ? 4.609 20.219 17.438 1 94.12 326 CYS B C 1
ATOM 5378 O O . CYS B 1 326 ? 5.621 20.719 17.938 1 94.12 326 CYS B O 1
ATOM 5380 N N . TYR B 1 327 ? 4.246 19.016 17.688 1 90.12 327 TYR B N 1
ATOM 5381 C CA . TYR B 1 327 ? 4.934 18.234 18.719 1 90.12 327 TYR B CA 1
ATOM 5382 C C . TYR B 1 327 ? 5.879 17.219 18.094 1 90.12 327 TYR B C 1
ATOM 5384 O O . TYR B 1 327 ? 6.645 16.562 18.797 1 90.12 327 TYR B O 1
ATOM 5392 N N . GLY B 1 328 ? 5.781 17.062 16.812 1 90.44 328 GLY B N 1
ATOM 5393 C CA . GLY B 1 328 ? 6.672 16.156 16.125 1 90.44 328 GLY B CA 1
ATOM 5394 C C . GLY B 1 328 ? 6.285 14.695 16.312 1 90.44 328 GLY B C 1
ATOM 5395 O O . GLY B 1 328 ? 7.152 13.828 16.406 1 90.44 328 GLY B O 1
ATOM 5396 N N . VAL B 1 329 ? 4.938 14.445 16.438 1 90.94 329 VAL B N 1
ATOM 5397 C CA . VAL B 1 329 ? 4.441 13.086 16.594 1 90.94 329 VAL B CA 1
ATOM 5398 C C . VAL B 1 329 ? 4.484 12.352 15.258 1 90.94 329 VAL B C 1
ATOM 5400 O O . VAL B 1 329 ? 4.137 12.922 14.227 1 90.94 329 VAL B O 1
ATOM 5403 N N . GLU B 1 330 ? 4.844 11.094 15.258 1 92.5 330 GLU B N 1
ATOM 5404 C CA . GLU B 1 330 ? 5.145 10.383 14.023 1 92.5 330 GLU B CA 1
ATOM 5405 C C . GLU B 1 330 ? 3.914 9.641 13.5 1 92.5 330 GLU B C 1
ATOM 5407 O O . GLU B 1 330 ? 3.82 9.352 12.305 1 92.5 330 GLU B O 1
ATOM 5412 N N . ARG B 1 331 ? 3.037 9.258 14.336 1 93.5 331 ARG B N 1
ATOM 5413 C CA . ARG B 1 331 ? 1.871 8.477 13.93 1 93.5 331 ARG B CA 1
ATOM 5414 C C . ARG B 1 331 ? 0.663 8.805 14.797 1 93.5 331 ARG B C 1
ATOM 5416 O O . ARG B 1 331 ? 0.76 8.828 16.031 1 93.5 331 ARG B O 1
ATOM 5423 N N . VAL B 1 332 ? -0.465 9.078 14.117 1 93.69 332 VAL B N 1
ATOM 5424 C CA . VAL B 1 332 ? -1.708 9.375 14.82 1 93.69 332 VAL B CA 1
ATOM 5425 C C . VAL B 1 332 ? -2.85 8.555 14.227 1 93.69 332 VAL B C 1
ATOM 5427 O O . VAL B 1 332 ? -3.201 8.727 13.055 1 93.69 332 VAL B O 1
ATOM 5430 N N . TYR B 1 333 ? -3.33 7.641 14.953 1 91.12 333 TYR B N 1
ATOM 5431 C CA . TYR B 1 333 ? -4.539 6.906 14.602 1 91.12 333 TYR B CA 1
ATOM 5432 C C . TYR B 1 333 ? -5.762 7.516 15.281 1 91.12 333 TYR B C 1
ATOM 5434 O O . TYR B 1 333 ? -5.715 7.848 16.469 1 91.12 333 TYR B O 1
ATOM 5442 N N . ILE B 1 334 ? -6.836 7.703 14.492 1 89.56 334 ILE B N 1
ATOM 5443 C CA . ILE B 1 334 ? -8.078 8.234 15.039 1 89.56 334 ILE B CA 1
ATOM 5444 C C . ILE B 1 334 ? -9.219 7.254 14.781 1 89.56 334 ILE B C 1
ATOM 5446 O O . ILE B 1 334 ? -9.688 7.125 13.648 1 89.56 334 ILE B O 1
ATOM 5450 N N . PRO B 1 335 ? -9.789 6.57 15.773 1 86 335 PRO B N 1
ATOM 5451 C CA . PRO B 1 335 ? -9.383 6.551 17.188 1 86 335 PRO B CA 1
ATOM 5452 C C . PRO B 1 335 ? -8.07 5.809 17.406 1 86 335 PRO B C 1
ATOM 5454 O O . PRO B 1 335 ? -7.59 5.109 16.516 1 86 335 PRO B O 1
ATOM 5457 N N . ASN B 1 336 ? -7.461 5.852 18.531 1 80.94 336 ASN B N 1
ATOM 5458 C CA . ASN B 1 336 ? -6.16 5.273 18.859 1 80.94 336 ASN B CA 1
ATOM 5459 C C . ASN B 1 336 ? -6.195 3.748 18.812 1 80.94 336 ASN B C 1
ATOM 5461 O O . ASN B 1 336 ? -5.164 3.104 18.625 1 80.94 336 ASN B O 1
ATOM 5465 N N . SER B 1 337 ? -7.363 3.188 18.953 1 78.44 337 SER B N 1
ATOM 5466 C CA . SER B 1 337 ? -7.512 1.737 18.969 1 78.44 337 SER B CA 1
ATOM 5467 C C . SER B 1 337 ? -7.117 1.129 17.625 1 78.44 337 SER B C 1
ATOM 5469 O O . SER B 1 337 ? -6.844 -0.069 17.547 1 78.44 337 SER B O 1
ATOM 5471 N N . LEU B 1 338 ? -7.039 1.941 16.594 1 82.31 338 LEU B N 1
ATOM 5472 C CA . LEU B 1 338 ? -6.629 1.468 15.273 1 82.31 338 LEU B CA 1
ATOM 5473 C C . LEU B 1 338 ? -5.184 0.989 15.297 1 82.31 338 LEU B C 1
ATOM 5475 O O . LEU B 1 338 ? -4.75 0.262 14.398 1 82.31 338 LEU B O 1
ATOM 5479 N N . LEU B 1 339 ? -4.496 1.338 16.312 1 81.62 339 LEU B N 1
ATOM 5480 C CA . LEU B 1 339 ? -3.107 0.927 16.469 1 81.62 339 LEU B CA 1
ATOM 5481 C C . LEU B 1 339 ? -2.996 -0.59 16.578 1 81.62 339 LEU B C 1
ATOM 5483 O O . LEU B 1 339 ? -1.984 -1.173 16.188 1 81.62 339 LEU B O 1
ATOM 5487 N N . PHE B 1 340 ? -4.078 -1.213 17.016 1 78.06 340 PHE B N 1
ATOM 5488 C CA . PHE B 1 340 ? -4.02 -2.643 17.297 1 78.06 340 PHE B CA 1
ATOM 5489 C C . PHE B 1 340 ? -4.48 -3.451 16.094 1 78.06 340 PHE B C 1
ATOM 5491 O O . PHE B 1 340 ? -4.363 -4.68 16.078 1 78.06 340 PHE B O 1
ATOM 5498 N N . PHE B 1 341 ? -4.891 -2.83 15.141 1 78.31 341 PHE B N 1
ATOM 5499 C CA . PHE B 1 341 ? -5.453 -3.521 13.984 1 78.31 341 PHE B CA 1
ATOM 5500 C C . PHE B 1 341 ? -4.41 -4.41 13.328 1 78.31 341 PHE B C 1
ATOM 5502 O O . PHE B 1 341 ? -4.707 -5.539 12.93 1 78.31 341 PHE B O 1
ATOM 5509 N N . PRO B 1 342 ? -3.172 -3.955 13.211 1 78.69 342 PRO B N 1
ATOM 5510 C CA . PRO B 1 342 ? -2.16 -4.801 12.578 1 78.69 342 PRO B CA 1
ATOM 5511 C C . PRO B 1 342 ? -1.964 -6.133 13.297 1 78.69 342 PRO B C 1
ATOM 5513 O O . PRO B 1 342 ? -1.505 -7.105 12.695 1 78.69 342 PRO B O 1
ATOM 5516 N N . LEU B 1 343 ? -2.385 -6.207 14.523 1 76.88 343 LEU B N 1
ATOM 5517 C CA . LEU B 1 343 ? -2.232 -7.441 15.281 1 76.88 343 LEU B CA 1
ATOM 5518 C C . LEU B 1 343 ? -3.164 -8.523 14.75 1 76.88 343 LEU B C 1
ATOM 5520 O O . LEU B 1 343 ? -2.871 -9.719 14.875 1 76.88 343 LEU B O 1
ATOM 5524 N N . LEU B 1 344 ? -4.16 -8.078 14.148 1 80.69 344 LEU B N 1
ATOM 5525 C CA . LEU B 1 344 ? -5.148 -9.023 13.648 1 80.69 344 LEU B CA 1
ATOM 5526 C C . LEU B 1 344 ? -4.629 -9.75 12.406 1 80.69 344 LEU B C 1
ATOM 5528 O O . LEU B 1 344 ? -5.184 -10.773 12.008 1 80.69 344 LEU B O 1
ATOM 5532 N N . ARG B 1 345 ? -3.551 -9.219 11.883 1 86.06 345 ARG B N 1
ATOM 5533 C CA . ARG B 1 345 ? -3.031 -9.781 10.633 1 86.06 345 ARG B CA 1
ATOM 5534 C C . ARG B 1 345 ? -2.346 -11.117 10.883 1 86.06 345 ARG B C 1
ATOM 5536 O O . ARG B 1 345 ? -2.072 -11.867 9.938 1 86.06 345 ARG B O 1
ATOM 5543 N N . ILE B 1 346 ? -2.109 -11.438 12.086 1 81.75 346 ILE B N 1
ATOM 5544 C CA . ILE B 1 346 ? -1.461 -12.703 12.406 1 81.75 346 ILE B CA 1
ATOM 5545 C C . ILE B 1 346 ? -2.484 -13.836 12.352 1 81.75 346 ILE B C 1
ATOM 5547 O O . ILE B 1 346 ? -2.117 -15.008 12.234 1 81.75 346 I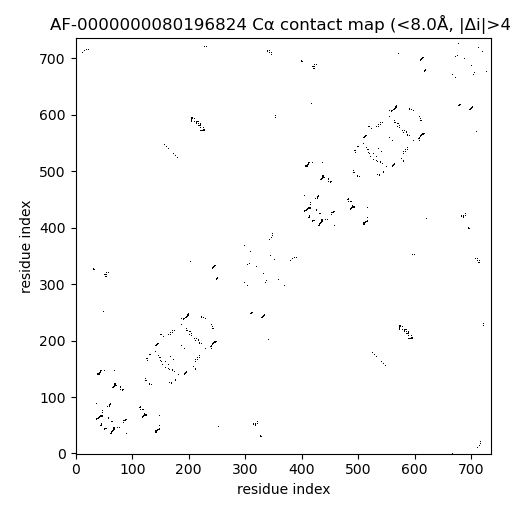LE B O 1
ATOM 5551 N N . LEU B 1 347 ? -3.717 -13.516 12.406 1 82.5 347 LEU B N 1
ATOM 5552 C CA . LEU B 1 347 ? -4.781 -14.516 12.367 1 82.5 347 LEU B CA 1
ATOM 5553 C C . LEU B 1 347 ? -4.883 -15.156 10.992 1 82.5 347 LEU B C 1
ATOM 5555 O O . LEU B 1 347 ? -4.48 -14.555 9.992 1 82.5 347 LEU B O 1
ATOM 5559 N N . PRO B 1 348 ? -5.375 -16.406 11 1 80.69 348 PRO B N 1
ATOM 5560 C CA . PRO B 1 348 ? -5.695 -16.984 9.688 1 80.69 348 PRO B CA 1
ATOM 5561 C C . PRO B 1 348 ? -6.617 -16.078 8.867 1 80.69 348 PRO B C 1
ATOM 5563 O O . PRO B 1 348 ? -7.484 -15.406 9.43 1 80.69 348 PRO B O 1
ATOM 5566 N N . VAL B 1 349 ? -6.43 -16.109 7.59 1 84.75 349 VAL B N 1
ATOM 5567 C CA . VAL B 1 349 ? -7.066 -15.172 6.672 1 84.75 349 VAL B CA 1
ATOM 5568 C C . VAL B 1 349 ? -8.578 -15.227 6.844 1 84.75 349 VAL B C 1
ATOM 5570 O O . VAL B 1 349 ? -9.25 -14.188 6.863 1 84.75 349 VAL B O 1
ATOM 5573 N N . ARG B 1 350 ? -9.188 -16.359 6.98 1 82 350 ARG B N 1
ATOM 5574 C CA . ARG B 1 350 ? -10.633 -16.484 7.105 1 82 350 ARG B CA 1
ATOM 5575 C C . ARG B 1 350 ? -11.148 -15.758 8.344 1 82 350 ARG B C 1
ATOM 5577 O O . ARG B 1 350 ? -12.18 -15.086 8.289 1 82 350 ARG B O 1
ATOM 5584 N N . TRP B 1 351 ? -10.422 -15.883 9.414 1 81.19 351 TRP B N 1
ATOM 5585 C CA . TRP B 1 351 ? -10.812 -15.203 10.641 1 81.19 351 TRP B CA 1
ATOM 5586 C C . TRP B 1 351 ? -10.57 -13.695 10.531 1 81.19 351 TRP B C 1
ATOM 5588 O O . TRP B 1 351 ? -11.375 -12.898 11.016 1 81.19 351 TRP B O 1
ATOM 5598 N N . TYR B 1 352 ? -9.453 -13.469 9.977 1 86.62 352 TYR B N 1
ATOM 5599 C CA . TYR B 1 352 ? -9.117 -12.062 9.75 1 86.62 352 TYR B CA 1
ATOM 5600 C C . TYR B 1 352 ? -10.211 -11.367 8.938 1 86.62 352 TYR B C 1
ATOM 5602 O O . TYR B 1 352 ? -10.672 -10.289 9.305 1 86.62 352 TYR B O 1
ATOM 5610 N N . LEU B 1 353 ? -10.719 -11.992 7.906 1 84 353 LEU B N 1
ATOM 5611 C CA . LEU B 1 353 ? -11.773 -11.445 7.062 1 84 353 LEU B CA 1
ATOM 5612 C C . LEU B 1 353 ? -13.094 -11.367 7.824 1 84 353 LEU B C 1
ATOM 5614 O O . LEU B 1 353 ? -13.859 -10.414 7.645 1 84 353 LEU B O 1
ATOM 5618 N N . TRP B 1 354 ? -13.305 -12.344 8.625 1 80.69 354 TRP B N 1
ATOM 5619 C CA . TRP B 1 354 ? -14.516 -12.344 9.438 1 80.69 354 TRP B CA 1
ATOM 5620 C C . TRP B 1 354 ? -14.539 -11.156 10.383 1 80.69 354 TRP B C 1
ATOM 5622 O O . TRP B 1 354 ? -15.555 -10.461 10.5 1 80.69 354 TRP B O 1
ATOM 5632 N N . ILE B 1 355 ? -13.492 -10.875 10.977 1 78.38 355 ILE B N 1
ATOM 5633 C CA . ILE B 1 355 ? -13.406 -9.758 11.898 1 78.38 355 ILE B CA 1
ATOM 5634 C C . ILE B 1 355 ? -13.562 -8.445 11.141 1 78.38 355 ILE B C 1
ATOM 5636 O O . ILE B 1 355 ? -14.234 -7.52 11.602 1 78.38 355 ILE B O 1
ATOM 5640 N N . GLN B 1 356 ? -12.93 -8.391 10 1 80.06 356 GLN B N 1
ATOM 5641 C CA . GLN B 1 356 ? -13.008 -7.18 9.188 1 80.06 356 GLN B CA 1
ATOM 5642 C C . GLN B 1 356 ? -14.445 -6.891 8.766 1 80.06 356 GLN B C 1
ATOM 5644 O O . GLN B 1 356 ? -14.82 -5.73 8.586 1 80.06 356 GLN B O 1
ATOM 5649 N N . SER B 1 357 ? -15.172 -7.934 8.578 1 78 357 SER B N 1
ATOM 5650 C CA . SER B 1 357 ? -16.562 -7.762 8.133 1 78 357 SER B CA 1
ATOM 5651 C C . SER B 1 357 ? -17.359 -6.961 9.156 1 78 357 SER B C 1
ATOM 5653 O O . SER B 1 357 ? -18.344 -6.312 8.797 1 78 357 SER B O 1
ATOM 5655 N N . PHE B 1 358 ? -16.891 -6.934 10.336 1 69.5 358 PHE B N 1
ATOM 5656 C CA . PHE B 1 358 ? -17.578 -6.172 11.367 1 69.5 358 PHE B CA 1
ATOM 5657 C C . PHE B 1 358 ? -17.266 -4.684 11.234 1 69.5 358 PHE B C 1
ATOM 5659 O O . PHE B 1 358 ? -18.031 -3.842 11.703 1 69.5 358 PHE B O 1
ATOM 5666 N N . PHE B 1 359 ? -16.172 -4.426 10.594 1 67.31 359 PHE B N 1
ATOM 5667 C CA . PHE B 1 359 ? -15.742 -3.035 10.492 1 67.31 359 PHE B CA 1
ATOM 5668 C C . PHE B 1 359 ? -16.203 -2.42 9.172 1 67.31 359 PHE B C 1
ATOM 5670 O O . PHE B 1 359 ? -16.266 -1.196 9.039 1 67.31 359 PHE B O 1
ATOM 5677 N N . THR B 1 360 ? -16.531 -3.322 8.203 1 64.56 360 THR B N 1
ATOM 5678 C CA . THR B 1 360 ? -16.875 -2.805 6.887 1 64.56 360 THR B CA 1
ATOM 5679 C C . THR B 1 360 ? -18.391 -2.83 6.688 1 64.56 360 THR B C 1
ATOM 5681 O O . THR B 1 360 ? -18.906 -2.201 5.766 1 64.56 360 THR B O 1
ATOM 5684 N N . SER B 1 361 ? -19.172 -3.799 7.316 1 51.56 361 SER B N 1
ATOM 5685 C CA . SER B 1 361 ? -20.609 -3.934 7.152 1 51.56 361 SER B CA 1
ATOM 5686 C C . SER B 1 361 ? -21.344 -2.699 7.668 1 51.56 361 SER B C 1
ATOM 5688 O O . SER B 1 361 ? -22.531 -2.521 7.406 1 51.56 361 SER B O 1
ATOM 5690 N N . ARG B 1 362 ? -20.938 -1.849 8.477 1 46.12 362 ARG B N 1
ATOM 5691 C CA . ARG B 1 362 ? -21.875 -0.849 8.992 1 46.12 362 ARG B CA 1
ATOM 5692 C C . ARG B 1 362 ? -22.156 0.222 7.941 1 46.12 362 ARG B C 1
ATOM 5694 O O . ARG B 1 362 ? -21.234 0.873 7.445 1 46.12 362 ARG B O 1
ATOM 5701 N N . LYS B 1 363 ? -23.297 0.096 7.094 1 41.66 363 LYS B N 1
ATOM 5702 C CA . LYS B 1 363 ? -24 1.11 6.32 1 41.66 363 LYS B CA 1
ATOM 5703 C C . LYS B 1 363 ? -23.938 2.471 7.008 1 41.66 363 LYS B C 1
ATOM 5705 O O . LYS B 1 363 ? -24.109 2.566 8.227 1 41.66 363 LYS B O 1
ATOM 5710 N N . PRO B 1 364 ? -23.484 3.568 6.363 1 34.09 364 PRO B N 1
ATOM 5711 C CA . PRO B 1 364 ? -23.875 4.832 6.988 1 34.09 364 PRO B CA 1
ATOM 5712 C C . PRO B 1 364 ? -25.312 4.809 7.516 1 34.09 364 PRO B C 1
ATOM 5714 O O . PRO B 1 364 ? -26.188 4.195 6.906 1 34.09 364 PRO B O 1
ATOM 5717 N N . LEU B 1 365 ? -25.578 4.895 8.773 1 24.64 365 LEU B N 1
ATOM 5718 C CA . LEU B 1 365 ? -26.938 5.203 9.219 1 24.64 365 LEU B CA 1
ATOM 5719 C C . LEU B 1 365 ? -27.609 6.172 8.25 1 24.64 365 LEU B C 1
ATOM 5721 O O . LEU B 1 365 ? -27.125 7.281 8.039 1 24.64 365 LEU B O 1
ATOM 5725 N N . ALA B 1 366 ? -28.25 5.656 7.27 1 26.62 366 ALA B N 1
ATOM 5726 C CA . ALA B 1 366 ? -29.25 6.484 6.594 1 26.62 366 ALA B CA 1
ATOM 5727 C C . ALA B 1 366 ? -29.969 7.398 7.582 1 26.62 366 ALA B C 1
ATOM 5729 O O . ALA B 1 366 ? -30.562 6.926 8.555 1 26.62 366 ALA B O 1
ATOM 5730 N N . THR B 1 367 ? -29.469 8.555 7.797 1 24.83 367 THR B N 1
ATOM 5731 C CA . THR B 1 367 ? -30.5 9.461 8.305 1 24.83 367 THR B CA 1
ATOM 5732 C C . THR B 1 367 ? -31.828 9.219 7.609 1 24.83 367 THR B C 1
ATOM 5734 O O . THR B 1 367 ? -31.922 9.289 6.383 1 24.83 367 THR B O 1
ATOM 5737 N N . SER B 1 368 ? -32.656 8.531 8.219 1 20.94 368 SER B N 1
ATOM 5738 C CA . SER B 1 368 ? -34.062 8.82 7.977 1 20.94 368 SER B CA 1
ATOM 5739 C C . SER B 1 368 ? -34.344 10.32 8.008 1 20.94 368 SER B C 1
ATOM 5741 O O . SER B 1 368 ? -33.844 11.023 8.898 1 20.94 368 SER B O 1
#